Protein AF-0000000086531205 (afdb_homodimer)

Structure (mmCIF, N/CA/C/O backbone):
data_AF-0000000086531205-model_v1
#
loop_
_entity.id
_entity.type
_entity.pdbx_description
1 polymer 'Sugar kinase'
#
loop_
_atom_site.group_PDB
_atom_site.id
_atom_site.type_symbol
_atom_site.label_atom_id
_atom_site.label_alt_id
_atom_site.label_comp_id
_atom_site.label_asym_id
_atom_site.label_entity_id
_atom_site.label_seq_id
_atom_site.pdbx_PDB_ins_code
_atom_site.Cartn_x
_atom_site.Cartn_y
_atom_site.Cartn_z
_atom_site.occupancy
_atom_site.B_iso_or_equiv
_atom_site.auth_seq_id
_atom_site.auth_comp_id
_atom_site.auth_asym_id
_atom_site.auth_atom_id
_atom_site.pdbx_PDB_model_num
ATOM 1 N N . MET A 1 1 ? 8.992 -33.219 2.932 1 88.81 1 MET A N 1
ATOM 2 C CA . MET A 1 1 ? 9.328 -33.375 1.52 1 88.81 1 MET A CA 1
ATOM 3 C C . MET A 1 1 ? 8.258 -32.75 0.633 1 88.81 1 MET A C 1
ATOM 5 O O . MET A 1 1 ? 7.062 -32.938 0.87 1 88.81 1 MET A O 1
ATOM 9 N N . ALA A 1 2 ? 8.672 -31.891 -0.369 1 94.38 2 ALA A N 1
ATOM 10 C CA . ALA A 1 2 ? 7.719 -31.203 -1.237 1 94.38 2 ALA A CA 1
ATOM 11 C C . ALA A 1 2 ? 7.789 -31.75 -2.662 1 94.38 2 ALA A C 1
ATOM 13 O O . ALA A 1 2 ? 8.875 -32 -3.184 1 94.38 2 ALA A O 1
ATOM 14 N N . GLU A 1 3 ? 6.637 -31.984 -3.199 1 98.44 3 GLU A N 1
ATOM 15 C CA . GLU A 1 3 ? 6.535 -32.438 -4.582 1 98.44 3 GLU A CA 1
ATOM 16 C C . GLU A 1 3 ? 6.629 -31.266 -5.559 1 98.44 3 GLU A C 1
ATOM 18 O O . GLU A 1 3 ? 7.07 -31.438 -6.695 1 98.44 3 GLU A O 1
ATOM 23 N N . ILE A 1 4 ? 6.113 -30.203 -5.125 1 98.88 4 ILE A N 1
ATOM 24 C CA . ILE A 1 4 ? 6.172 -28.969 -5.898 1 98.88 4 ILE A CA 1
ATOM 25 C C . ILE A 1 4 ? 6.824 -27.859 -5.062 1 98.88 4 ILE A C 1
ATOM 27 O O . ILE A 1 4 ? 6.449 -27.656 -3.908 1 98.88 4 ILE A O 1
ATOM 31 N N . VAL A 1 5 ? 7.812 -27.188 -5.598 1 98.88 5 VAL A N 1
ATOM 32 C CA . VAL A 1 5 ? 8.461 -26.047 -4.965 1 98.88 5 VAL A CA 1
ATOM 33 C C . VAL A 1 5 ? 8.188 -24.781 -5.777 1 98.88 5 VAL A C 1
ATOM 35 O O . VAL A 1 5 ? 8.227 -24.812 -7.008 1 98.88 5 VAL A O 1
ATOM 38 N N . VAL A 1 6 ? 7.852 -23.734 -5.121 1 98.81 6 VAL A N 1
ATOM 39 C CA . VAL A 1 6 ? 7.578 -22.438 -5.742 1 98.81 6 VAL A CA 1
ATOM 40 C C . VAL A 1 6 ? 8.352 -21.344 -5.012 1 98.81 6 VAL A C 1
ATOM 42 O O . VAL A 1 6 ? 8.539 -21.422 -3.797 1 98.81 6 VAL A O 1
ATOM 45 N N . ALA A 1 7 ? 8.867 -20.391 -5.738 1 98.31 7 ALA A N 1
ATOM 46 C CA . ALA A 1 7 ? 9.516 -19.203 -5.172 1 98.31 7 ALA A CA 1
ATOM 47 C C . ALA A 1 7 ? 9.062 -17.938 -5.887 1 98.31 7 ALA A C 1
ATOM 49 O O . ALA A 1 7 ? 9.055 -17.875 -7.117 1 98.31 7 ALA A O 1
ATOM 50 N N . GLY A 1 8 ? 8.648 -16.969 -5.094 1 97.5 8 GLY A N 1
ATOM 51 C CA . GLY A 1 8 ? 8.266 -15.734 -5.766 1 97.5 8 GLY A CA 1
ATOM 52 C C . GLY A 1 8 ? 7.574 -14.75 -4.844 1 97.5 8 GLY A C 1
ATOM 53 O O . GLY A 1 8 ? 7.73 -14.812 -3.623 1 97.5 8 GLY A O 1
ATOM 54 N N . GLU A 1 9 ? 6.887 -13.82 -5.445 1 96.5 9 GLU A N 1
ATOM 55 C CA . GLU A 1 9 ? 6.344 -12.68 -4.715 1 96.5 9 GLU A CA 1
ATOM 56 C C . GLU A 1 9 ? 5.078 -13.062 -3.955 1 96.5 9 GLU A C 1
ATOM 58 O O . GLU A 1 9 ? 4.289 -13.883 -4.426 1 96.5 9 GLU A O 1
ATOM 63 N N . LEU A 1 10 ? 4.926 -12.523 -2.822 1 97.88 10 LEU A N 1
ATOM 64 C CA . LEU A 1 10 ? 3.725 -12.5 -1.995 1 97.88 10 LEU A CA 1
ATOM 65 C C . LEU A 1 10 ? 3.246 -11.07 -1.778 1 97.88 10 LEU A C 1
ATOM 67 O O . LEU A 1 10 ? 4.051 -10.172 -1.507 1 97.88 10 LEU A O 1
ATOM 71 N N . LEU A 1 11 ? 1.965 -10.852 -1.985 1 96.62 11 LEU A N 1
ATOM 72 C CA . LEU A 1 11 ? 1.456 -9.508 -1.777 1 96.62 11 LEU A CA 1
ATOM 73 C C . LEU A 1 11 ? -0.011 -9.531 -1.359 1 96.62 11 LEU A C 1
ATOM 75 O O . LEU A 1 11 ? -0.684 -10.555 -1.514 1 96.62 11 LEU A O 1
ATOM 79 N N . ALA A 1 12 ? -0.48 -8.477 -0.747 1 97.25 12 ALA A N 1
ATOM 80 C CA . ALA A 1 12 ? -1.89 -8.258 -0.433 1 97.25 12 ALA A CA 1
ATOM 81 C C . ALA A 1 12 ? -2.574 -7.441 -1.526 1 97.25 12 ALA A C 1
ATOM 83 O O . ALA A 1 12 ? -2.109 -6.355 -1.886 1 97.25 12 ALA A O 1
ATOM 84 N N . GLU A 1 13 ? -3.615 -7.949 -2.002 1 96.75 13 GLU A N 1
ATOM 85 C CA . GLU A 1 13 ? -4.285 -7.305 -3.129 1 96.75 13 GLU A CA 1
ATOM 86 C C . GLU A 1 13 ? -5.617 -6.691 -2.701 1 96.75 13 GLU A C 1
ATOM 88 O O . GLU A 1 13 ? -6.344 -7.277 -1.896 1 96.75 13 GLU A O 1
ATOM 93 N N . PHE A 1 14 ? -5.906 -5.508 -3.154 1 96.5 14 PHE A N 1
ATOM 94 C CA . PHE A 1 14 ? -7.164 -4.793 -2.975 1 96.5 14 PHE A CA 1
ATOM 95 C C . PHE A 1 14 ? -7.859 -4.574 -4.312 1 96.5 14 PHE A C 1
ATOM 97 O O . PHE A 1 14 ? -7.262 -4.035 -5.25 1 96.5 14 PHE A O 1
ATOM 104 N N . VAL A 1 15 ? -9.117 -4.934 -4.371 1 94.81 15 VAL A N 1
ATOM 105 C CA . VAL A 1 15 ? -9.867 -4.883 -5.621 1 94.81 15 VAL A CA 1
ATOM 106 C C . VAL A 1 15 ? -10.984 -3.848 -5.512 1 94.81 15 VAL A C 1
ATOM 108 O O . VAL A 1 15 ? -11.789 -3.889 -4.578 1 94.81 15 VAL A O 1
ATOM 111 N N . ALA A 1 16 ? -11.023 -2.947 -6.461 1 94.69 16 ALA A N 1
ATOM 112 C CA . ALA A 1 16 ? -12.117 -1.98 -6.484 1 94.69 16 ALA A CA 1
ATOM 113 C C . ALA A 1 16 ? -13.469 -2.684 -6.523 1 94.69 16 ALA A C 1
ATOM 115 O O . ALA A 1 16 ? -13.664 -3.625 -7.293 1 94.69 16 ALA A O 1
ATOM 116 N N . ALA A 1 17 ? -14.438 -2.209 -5.766 1 92.62 17 ALA A N 1
ATOM 117 C CA . ALA A 1 17 ? -15.711 -2.895 -5.582 1 92.62 17 ALA A CA 1
ATOM 118 C C . ALA A 1 17 ? -16.609 -2.734 -6.812 1 92.62 17 ALA A C 1
ATOM 120 O O . ALA A 1 17 ? -17.422 -3.611 -7.117 1 92.62 17 ALA A O 1
ATOM 121 N N . GLU A 1 18 ? -16.438 -1.626 -7.457 1 91.06 18 GLU A N 1
ATOM 122 C CA . GLU A 1 18 ? -17.328 -1.357 -8.578 1 91.06 18 GLU A CA 1
ATOM 123 C C . GLU A 1 18 ? -16.531 -1.186 -9.875 1 91.06 18 GLU A C 1
ATOM 125 O O . GLU A 1 18 ? -15.438 -0.62 -9.875 1 91.06 18 GLU A O 1
ATOM 130 N N . ARG A 1 19 ? -17.109 -1.624 -10.93 1 88.12 19 ARG A N 1
ATOM 131 C CA . ARG A 1 19 ? -16.531 -1.361 -12.242 1 88.12 19 ARG A CA 1
ATOM 132 C C . ARG A 1 19 ? -16.562 0.128 -12.57 1 88.12 19 ARG A C 1
ATOM 134 O O . ARG A 1 19 ? -17.547 0.811 -12.266 1 88.12 19 ARG A O 1
ATOM 141 N N . GLY A 1 20 ? -15.562 0.613 -13.18 1 89.81 20 GLY A N 1
ATOM 142 C CA . GLY A 1 20 ? -15.5 2.023 -13.531 1 89.81 20 GLY A CA 1
ATOM 143 C C . GLY A 1 20 ? -14.883 2.883 -12.438 1 89.81 20 GLY A C 1
ATOM 144 O O . GLY A 1 20 ? -14.547 4.043 -12.68 1 89.81 20 GLY A O 1
ATOM 145 N N . GLN A 1 21 ? -14.758 2.24 -11.289 1 90.56 21 GLN A N 1
ATOM 146 C CA . GLN A 1 21 ? -14.094 2.953 -10.203 1 90.56 21 GLN A CA 1
ATOM 147 C C . GLN A 1 21 ? -12.609 3.15 -10.508 1 90.56 21 GLN A C 1
ATOM 149 O O . GLN A 1 21 ? -11.93 2.219 -10.938 1 90.56 21 GLN A O 1
ATOM 154 N N . GLY A 1 22 ? -12.141 4.363 -10.383 1 89.69 22 GLY A N 1
ATOM 155 C CA . GLY A 1 22 ? -10.719 4.648 -10.547 1 89.69 22 GLY A CA 1
ATOM 156 C C . GLY A 1 22 ? -10.016 4.934 -9.234 1 89.69 22 GLY A C 1
ATOM 157 O O . GLY A 1 22 ? -10.477 4.523 -8.172 1 89.69 22 GLY A O 1
ATOM 158 N N . PHE A 1 23 ? -8.836 5.504 -9.352 1 92.31 23 PHE A N 1
ATOM 159 C CA . PHE A 1 23 ? -8.016 5.777 -8.18 1 92.31 23 PHE A CA 1
ATOM 160 C C . PHE A 1 23 ? -8.008 7.266 -7.859 1 92.31 23 PHE A C 1
ATOM 162 O O . PHE A 1 23 ? -7.41 7.691 -6.871 1 92.31 23 PHE A O 1
ATOM 169 N N . ASP A 1 24 ? -8.688 8.008 -8.664 1 90.69 24 ASP A N 1
ATOM 170 C CA . ASP A 1 24 ? -8.594 9.461 -8.586 1 90.69 24 ASP A CA 1
ATOM 171 C C . ASP A 1 24 ? -9.492 10.008 -7.484 1 90.69 24 ASP A C 1
ATOM 173 O O . ASP A 1 24 ? -9.312 11.148 -7.035 1 90.69 24 ASP A O 1
ATOM 177 N N . THR A 1 25 ? -10.492 9.289 -7.145 1 91.75 25 THR A N 1
ATOM 178 C CA . THR A 1 25 ? -11.398 9.633 -6.051 1 91.75 25 THR A CA 1
ATOM 179 C C . THR A 1 25 ? -11.609 8.438 -5.125 1 91.75 25 THR A C 1
ATOM 181 O O . THR A 1 25 ? -11.547 7.289 -5.566 1 91.75 25 THR A O 1
ATOM 184 N N . PRO A 1 26 ? -11.828 8.766 -3.865 1 94.38 26 PRO A N 1
ATOM 185 C CA . PRO A 1 26 ? -12.062 7.645 -2.951 1 94.38 26 PRO A CA 1
ATOM 186 C C . PRO A 1 26 ? -13.266 6.801 -3.354 1 94.38 26 PRO A C 1
ATOM 188 O O . PRO A 1 26 ? -14.273 7.336 -3.826 1 94.38 26 PRO A O 1
ATOM 191 N N . GLY A 1 27 ? -13.18 5.559 -3.234 1 95 27 GLY A N 1
ATOM 192 C CA . GLY A 1 27 ? -14.219 4.559 -3.436 1 95 27 GLY A CA 1
ATOM 193 C C . GLY A 1 27 ? -14.039 3.332 -2.562 1 95 27 GLY A C 1
ATOM 194 O O . GLY A 1 27 ? -13.227 3.336 -1.635 1 95 27 GLY A O 1
ATOM 195 N N . LEU A 1 28 ? -14.812 2.328 -2.828 1 96.44 28 LEU A N 1
ATOM 196 C CA . LEU A 1 28 ? -14.758 1.116 -2.016 1 96.44 28 LEU A CA 1
ATOM 197 C C . LEU A 1 28 ? -13.844 0.075 -2.656 1 96.44 28 LEU A C 1
ATOM 199 O O . LEU A 1 28 ? -13.906 -0.147 -3.867 1 96.44 28 LEU A O 1
ATOM 203 N N . PHE A 1 29 ? -13.039 -0.521 -1.862 1 96.44 29 PHE A N 1
ATOM 204 C CA . PHE A 1 29 ? -12.172 -1.627 -2.25 1 96.44 29 PHE A CA 1
ATOM 205 C C . PHE A 1 29 ? -12.375 -2.824 -1.329 1 96.44 29 PHE A C 1
ATOM 207 O O . PHE A 1 29 ? -12.664 -2.658 -0.142 1 96.44 29 PHE A O 1
ATOM 214 N N . GLU A 1 30 ? -12.172 -3.961 -1.874 1 96.75 30 GLU A N 1
ATOM 215 C CA . GLU A 1 30 ? -12.219 -5.184 -1.077 1 96.75 30 GLU A CA 1
ATOM 216 C C . GLU A 1 30 ? -10.82 -5.785 -0.913 1 96.75 30 GLU A C 1
ATOM 218 O O . GLU A 1 30 ? -10.086 -5.926 -1.889 1 96.75 30 GLU A O 1
ATOM 223 N N . GLY A 1 31 ? -10.438 -6.137 0.27 1 96.69 31 GLY A N 1
ATOM 224 C CA . GLY A 1 31 ? -9.164 -6.727 0.632 1 96.69 31 GLY A CA 1
ATOM 225 C C . GLY A 1 31 ? -8.891 -6.695 2.125 1 96.69 31 GLY A C 1
ATOM 226 O O . GLY A 1 31 ? -9.781 -6.371 2.914 1 96.69 31 GLY A O 1
ATOM 227 N N . PRO A 1 32 ? -7.668 -7.066 2.551 1 96.69 32 PRO A N 1
ATOM 228 C CA . PRO A 1 32 ? -6.559 -7.551 1.729 1 96.69 32 PRO A CA 1
ATOM 229 C C . PRO A 1 32 ? -6.719 -9.016 1.325 1 96.69 32 PRO A C 1
ATOM 231 O O . PRO A 1 32 ? -6.848 -9.883 2.189 1 96.69 32 PRO A O 1
ATOM 234 N N . PHE A 1 33 ? -6.672 -9.297 0.072 1 97.94 33 PHE A N 1
ATOM 235 C CA . PHE A 1 33 ? -6.625 -10.672 -0.413 1 97.94 33 PHE A CA 1
ATOM 236 C C . PHE A 1 33 ? -5.184 -11.164 -0.494 1 97.94 33 PHE A C 1
ATOM 238 O O . PHE A 1 33 ? -4.336 -10.523 -1.121 1 97.94 33 PHE A O 1
ATOM 245 N N . PRO A 1 34 ? -4.887 -12.289 0.202 1 97.81 34 PRO A N 1
ATOM 246 C CA . PRO A 1 34 ? -3.598 -12.898 -0.121 1 97.81 34 PRO A CA 1
ATOM 247 C C . PRO A 1 34 ? -3.438 -13.188 -1.612 1 97.81 34 PRO A C 1
ATOM 249 O O . PRO A 1 34 ? -4.359 -13.711 -2.246 1 97.81 34 PRO A O 1
ATOM 252 N N . SER A 1 35 ? -2.273 -12.758 -2.123 1 97 35 SER A N 1
ATOM 253 C CA . SER A 1 35 ? -2.152 -12.836 -3.574 1 97 35 SER A CA 1
ATOM 254 C C . SER A 1 35 ? -0.695 -12.977 -4 1 97 35 SER A C 1
ATOM 256 O O . SER A 1 35 ? 0.188 -13.164 -3.16 1 97 35 SER A O 1
ATOM 258 N N . GLY A 1 36 ? -0.459 -12.828 -5.316 1 96.12 36 GLY A N 1
ATOM 259 C CA . GLY A 1 36 ? 0.742 -13.188 -6.055 1 96.12 36 GLY A CA 1
ATOM 260 C C . GLY A 1 36 ? 0.548 -14.375 -6.973 1 96.12 36 GLY A C 1
ATOM 261 O O . GLY A 1 36 ? 0.064 -15.43 -6.543 1 96.12 36 GLY A O 1
ATOM 262 N N . ALA A 1 37 ? 0.992 -14.18 -8.172 1 96.62 37 ALA A N 1
ATOM 263 C CA . ALA A 1 37 ? 0.728 -15.234 -9.148 1 96.62 37 ALA A CA 1
ATOM 264 C C . ALA A 1 37 ? 1.301 -16.562 -8.68 1 96.62 37 ALA A C 1
ATOM 266 O O . ALA A 1 37 ? 0.602 -17.578 -8.68 1 96.62 37 ALA A O 1
ATOM 267 N N . PRO A 1 38 ? 2.549 -16.625 -8.234 1 98.12 38 PRO A N 1
ATOM 268 C CA . PRO A 1 38 ? 3.078 -17.922 -7.766 1 98.12 38 PRO A CA 1
ATOM 269 C C . PRO A 1 38 ? 2.357 -18.438 -6.523 1 98.12 38 PRO A C 1
ATOM 271 O O . PRO A 1 38 ? 2.248 -19.641 -6.328 1 98.12 38 PRO A O 1
ATOM 274 N N . ALA A 1 39 ? 1.896 -17.531 -5.688 1 98.56 39 ALA A N 1
ATOM 275 C CA . ALA A 1 39 ? 1.18 -17.922 -4.477 1 98.56 39 ALA A CA 1
ATOM 276 C C . ALA A 1 39 ? -0.173 -18.547 -4.82 1 98.56 39 ALA A C 1
ATOM 278 O O . ALA A 1 39 ? -0.583 -19.531 -4.215 1 98.56 39 ALA A O 1
ATOM 279 N N . ILE A 1 40 ? -0.885 -17.938 -5.746 1 98.62 40 ILE A N 1
ATOM 280 C CA . ILE A 1 40 ? -2.174 -18.469 -6.184 1 98.62 40 ILE A CA 1
ATOM 281 C C . ILE A 1 40 ? -1.995 -19.875 -6.746 1 98.62 40 ILE A C 1
ATOM 283 O O . ILE A 1 40 ? -2.762 -20.781 -6.422 1 98.62 40 ILE A O 1
ATOM 287 N N . PHE A 1 41 ? -0.949 -20.016 -7.559 1 98.81 41 PHE A N 1
ATOM 288 C CA . PHE A 1 41 ? -0.597 -21.328 -8.094 1 98.81 41 PHE A CA 1
ATOM 289 C C . PHE A 1 41 ? -0.339 -22.312 -6.969 1 98.81 41 PHE A C 1
ATOM 291 O O . PHE A 1 41 ? -0.893 -23.422 -6.969 1 98.81 41 PHE A O 1
ATOM 298 N N . ALA A 1 42 ? 0.499 -21.938 -6.027 1 98.88 42 ALA A N 1
ATOM 299 C CA . ALA A 1 42 ? 0.9 -22.828 -4.934 1 98.88 42 ALA A CA 1
ATOM 300 C C . ALA A 1 42 ? -0.301 -23.219 -4.078 1 98.88 42 ALA A C 1
ATOM 302 O O . ALA A 1 42 ? -0.458 -24.391 -3.723 1 98.88 42 ALA A O 1
ATOM 303 N N . ASP A 1 43 ? -1.097 -22.25 -3.752 1 98.88 43 ASP A N 1
ATOM 304 C CA . ASP A 1 43 ? -2.299 -22.484 -2.959 1 98.88 43 ASP A CA 1
ATOM 305 C C . ASP A 1 43 ? -3.232 -23.469 -3.656 1 98.88 43 ASP A C 1
ATOM 307 O O . ASP A 1 43 ? -3.717 -24.422 -3.037 1 98.88 43 ASP A O 1
ATOM 311 N N . GLN A 1 44 ? -3.48 -23.281 -4.938 1 98.88 44 GLN A N 1
ATOM 312 C CA . GLN A 1 44 ? -4.344 -24.156 -5.719 1 98.88 44 GLN A CA 1
ATOM 313 C C . GLN A 1 44 ? -3.797 -25.578 -5.75 1 98.88 44 GLN A C 1
ATOM 315 O O . GLN A 1 44 ? -4.547 -26.531 -5.559 1 98.88 44 GLN A O 1
ATOM 320 N N . ALA A 1 45 ? -2.484 -25.734 -6.008 1 98.88 45 ALA A N 1
ATOM 321 C CA . ALA A 1 45 ? -1.868 -27.062 -6.062 1 98.88 45 ALA A CA 1
ATOM 322 C C . ALA A 1 45 ? -2.008 -27.797 -4.73 1 98.88 45 ALA A C 1
ATOM 324 O O . ALA A 1 45 ? -2.314 -28.984 -4.695 1 98.88 45 ALA A O 1
ATOM 325 N N . ALA A 1 46 ? -1.794 -27.047 -3.684 1 98.75 46 ALA A N 1
ATOM 326 C CA . ALA A 1 46 ? -1.895 -27.625 -2.352 1 98.75 46 ALA A CA 1
ATOM 327 C C . ALA A 1 46 ? -3.318 -28.094 -2.064 1 98.75 46 ALA A C 1
ATOM 329 O O . ALA A 1 46 ? -3.523 -29.156 -1.456 1 98.75 46 ALA A O 1
ATOM 330 N N . ARG A 1 47 ? -4.289 -27.359 -2.502 1 98.38 47 ARG A N 1
ATOM 331 C CA . ARG A 1 47 ? -5.688 -27.703 -2.268 1 98.38 47 ARG A CA 1
ATOM 332 C C . ARG A 1 47 ? -6.074 -28.969 -3.01 1 98.38 47 ARG A C 1
ATOM 334 O O . ARG A 1 47 ? -7.074 -29.609 -2.68 1 98.38 47 ARG A O 1
ATOM 341 N N . LEU A 1 48 ? -5.297 -29.344 -3.963 1 98.19 48 LEU A N 1
ATOM 342 C CA . LEU A 1 48 ? -5.531 -30.578 -4.699 1 98.19 48 LEU A CA 1
ATOM 343 C C . LEU A 1 48 ? -4.824 -31.75 -4.031 1 98.19 48 LEU A C 1
ATOM 345 O O . LEU A 1 48 ? -4.914 -32.875 -4.504 1 98.19 48 LEU A O 1
ATOM 349 N N . GLY A 1 49 ? -4.066 -31.438 -2.977 1 97.25 49 GLY A N 1
ATOM 350 C CA . GLY A 1 49 ? -3.439 -32.5 -2.209 1 97.25 49 GLY A CA 1
ATOM 351 C C . GLY A 1 49 ? -1.947 -32.625 -2.461 1 97.25 49 GLY A C 1
ATOM 352 O O . GLY A 1 49 ? -1.271 -33.438 -1.838 1 97.25 49 GLY A O 1
ATOM 353 N N . ALA A 1 50 ? -1.392 -31.844 -3.355 1 98.38 50 ALA A N 1
ATOM 354 C CA . ALA A 1 50 ? 0.052 -31.859 -3.574 1 98.38 50 ALA A CA 1
ATOM 355 C C . ALA A 1 50 ? 0.8 -31.297 -2.373 1 98.38 50 ALA A C 1
ATOM 357 O O . ALA A 1 50 ? 0.336 -30.344 -1.741 1 98.38 50 ALA A O 1
ATOM 358 N N . ARG A 1 51 ? 1.912 -31.875 -2.025 1 98.62 51 ARG A N 1
ATOM 359 C CA . ARG A 1 51 ? 2.809 -31.281 -1.042 1 98.62 51 ARG A CA 1
ATOM 360 C C . ARG A 1 51 ? 3.623 -30.141 -1.664 1 98.62 51 ARG A C 1
ATOM 362 O O . ARG A 1 51 ? 4.496 -30.391 -2.5 1 98.62 51 ARG A O 1
ATOM 369 N N . VAL A 1 52 ? 3.334 -28.922 -1.249 1 98.81 52 VAL A N 1
ATOM 370 C CA . VAL A 1 52 ? 3.932 -27.75 -1.869 1 98.81 52 VAL A CA 1
ATOM 371 C C . VAL A 1 52 ? 4.77 -26.984 -0.841 1 98.81 52 VAL A C 1
ATOM 373 O O . VAL A 1 52 ? 4.348 -26.812 0.303 1 98.81 52 VAL A O 1
ATOM 376 N N . ALA A 1 53 ? 5.961 -26.625 -1.187 1 98.81 53 ALA A N 1
ATOM 377 C CA . ALA A 1 53 ? 6.789 -25.719 -0.388 1 98.81 53 ALA A CA 1
ATOM 378 C C . ALA A 1 53 ? 6.969 -24.375 -1.084 1 98.81 53 ALA A C 1
ATOM 380 O O . ALA A 1 53 ? 7.129 -24.312 -2.305 1 98.81 53 ALA A O 1
ATOM 381 N N . TYR A 1 54 ? 6.98 -23.328 -0.32 1 98.75 54 TYR A N 1
ATOM 382 C CA . TYR A 1 54 ? 7.039 -21.969 -0.881 1 98.75 54 TYR A CA 1
ATOM 383 C C . TYR A 1 54 ? 8.188 -21.172 -0.267 1 98.75 54 TYR A C 1
ATOM 385 O O . TYR A 1 54 ? 8.359 -21.172 0.953 1 98.75 54 TYR A O 1
ATOM 393 N N . ALA A 1 55 ? 8.961 -20.562 -1.118 1 98.56 55 ALA A N 1
ATOM 394 C CA . ALA A 1 55 ? 9.969 -19.594 -0.681 1 98.56 55 ALA A CA 1
ATOM 395 C C . ALA A 1 55 ? 9.578 -18.172 -1.081 1 98.56 55 ALA A C 1
ATOM 397 O O . ALA A 1 55 ? 9.312 -17.906 -2.256 1 98.56 55 ALA A O 1
ATOM 398 N N . GLY A 1 56 ? 9.5 -17.312 -0.181 1 98.12 56 GLY A N 1
ATOM 399 C CA . GLY A 1 56 ? 9.141 -15.93 -0.408 1 98.12 56 GLY A CA 1
ATOM 400 C C . GLY A 1 56 ? 9.367 -15.047 0.808 1 98.12 56 GLY A C 1
ATOM 401 O O . GLY A 1 56 ? 9.984 -15.477 1.785 1 98.12 56 GLY A O 1
ATOM 402 N N . CYS A 1 57 ? 8.969 -13.781 0.701 1 98.31 57 CYS A N 1
ATOM 403 C CA . CYS A 1 57 ? 9.133 -12.836 1.797 1 98.31 57 CYS A CA 1
ATOM 404 C C . CYS A 1 57 ? 7.871 -12 1.992 1 98.31 57 CYS A C 1
ATOM 406 O O . CYS A 1 57 ? 7.215 -11.625 1.021 1 98.31 57 CYS A O 1
ATOM 408 N N . VAL A 1 58 ? 7.523 -11.789 3.227 1 98.12 58 VAL A N 1
ATOM 409 C CA . VAL A 1 58 ? 6.477 -10.852 3.617 1 98.12 58 VAL A CA 1
ATOM 410 C C . VAL A 1 58 ? 6.984 -9.953 4.746 1 98.12 58 VAL A C 1
ATOM 412 O O . VAL A 1 58 ? 8.023 -10.234 5.352 1 98.12 58 VAL A O 1
ATOM 415 N N . GLY A 1 59 ? 6.312 -8.867 4.934 1 96.75 59 GLY A N 1
ATOM 416 C CA . GLY A 1 59 ? 6.668 -7.98 6.027 1 96.75 59 GLY A CA 1
ATOM 417 C C . GLY A 1 59 ? 6.223 -8.5 7.383 1 96.75 59 GLY A C 1
ATOM 418 O O . GLY A 1 59 ? 5.504 -9.492 7.469 1 96.75 59 GLY A O 1
ATOM 419 N N . ARG A 1 60 ? 6.777 -7.855 8.438 1 95.38 60 ARG A N 1
ATOM 420 C CA . ARG A 1 60 ? 6.293 -8.078 9.797 1 95.38 60 ARG A CA 1
ATOM 421 C C . ARG A 1 60 ? 5.07 -7.215 10.086 1 95.38 60 ARG A C 1
ATOM 423 O O . ARG A 1 60 ? 5.105 -6.348 10.961 1 95.38 60 ARG A O 1
ATOM 430 N N . ASP A 1 61 ? 4.012 -7.441 9.383 1 94.06 61 ASP A N 1
ATOM 431 C CA . ASP A 1 61 ? 2.766 -6.691 9.477 1 94.06 61 ASP A CA 1
ATOM 432 C C . ASP A 1 61 ? 1.557 -7.605 9.281 1 94.06 61 ASP A C 1
ATOM 434 O O . ASP A 1 61 ? 1.71 -8.805 9.062 1 94.06 61 ASP A O 1
ATOM 438 N N . ALA A 1 62 ? 0.389 -7.023 9.414 1 95.12 62 ALA A N 1
ATOM 439 C CA . ALA A 1 62 ? -0.836 -7.816 9.422 1 95.12 62 ALA A CA 1
ATOM 440 C C . ALA A 1 62 ? -1.085 -8.453 8.055 1 95.12 62 ALA A C 1
ATOM 442 O O . ALA A 1 62 ? -1.679 -9.531 7.961 1 95.12 62 ALA A O 1
ATOM 443 N N . PHE A 1 63 ? -0.702 -7.797 6.973 1 96.94 63 PHE A N 1
ATOM 444 C CA . PHE A 1 63 ? -0.871 -8.375 5.645 1 96.94 63 PHE A CA 1
ATOM 445 C C . PHE A 1 63 ? -0.017 -9.625 5.48 1 96.94 63 PHE A C 1
ATOM 447 O O . PHE A 1 63 ? -0.487 -10.641 4.961 1 96.94 63 PHE A O 1
ATOM 454 N N . GLY A 1 64 ? 1.248 -9.469 5.91 1 97.88 64 GLY A N 1
ATOM 455 C CA . GLY A 1 64 ? 2.105 -10.641 5.914 1 97.88 64 GLY A CA 1
ATOM 456 C C . GLY A 1 64 ? 1.535 -11.797 6.711 1 97.88 64 GLY A C 1
ATOM 457 O O . GLY A 1 64 ? 1.555 -12.945 6.258 1 97.88 64 GLY A O 1
ATOM 458 N N . ASP A 1 65 ? 0.994 -11.477 7.887 1 97.81 65 ASP A N 1
ATOM 459 C CA . ASP A 1 65 ? 0.363 -12.492 8.719 1 97.81 65 ASP A CA 1
ATOM 460 C C . ASP A 1 65 ? -0.772 -13.195 7.977 1 97.81 65 ASP A C 1
ATOM 462 O O . ASP A 1 65 ? -0.881 -14.422 8.008 1 97.81 65 ASP A O 1
ATOM 466 N N . ALA A 1 66 ? -1.599 -12.438 7.344 1 97.19 66 ALA A N 1
ATOM 467 C CA . ALA A 1 66 ? -2.764 -12.969 6.645 1 97.19 66 ALA A CA 1
ATOM 468 C C . ALA A 1 66 ? -2.342 -13.875 5.492 1 97.19 66 ALA A C 1
ATOM 470 O O . ALA A 1 66 ? -2.961 -14.922 5.258 1 97.19 66 ALA A O 1
ATOM 471 N N . ILE A 1 67 ? -1.315 -13.508 4.785 1 98.5 67 ILE A N 1
ATOM 472 C CA . ILE A 1 67 ? -0.842 -14.266 3.631 1 98.5 67 ILE A CA 1
ATOM 473 C C . ILE A 1 67 ? -0.292 -15.617 4.09 1 98.5 67 ILE A C 1
ATOM 475 O O . ILE A 1 67 ? -0.67 -16.656 3.557 1 98.5 67 ILE A O 1
ATOM 479 N N . VAL A 1 68 ? 0.576 -15.57 5.094 1 98.75 68 VAL A N 1
ATOM 480 C CA . VAL A 1 68 ? 1.187 -16.797 5.605 1 98.75 68 VAL A CA 1
ATOM 481 C C . VAL A 1 68 ? 0.106 -17.719 6.172 1 98.75 68 VAL A C 1
ATOM 483 O O . VAL A 1 68 ? 0.105 -18.922 5.902 1 98.75 68 VAL A O 1
ATOM 486 N N . ALA A 1 69 ? -0.84 -17.125 6.891 1 98.38 69 ALA A N 1
ATOM 487 C CA . ALA A 1 69 ? -1.921 -17.906 7.48 1 98.38 69 ALA A CA 1
ATOM 488 C C . ALA A 1 69 ? -2.756 -18.594 6.402 1 98.38 69 ALA A C 1
ATOM 490 O O . ALA A 1 69 ? -3.146 -19.75 6.551 1 98.38 69 ALA A O 1
ATOM 491 N N . ARG A 1 70 ? -3.078 -17.906 5.355 1 98.12 70 ARG A N 1
ATOM 492 C CA . ARG A 1 70 ? -3.877 -18.453 4.262 1 98.12 70 ARG A CA 1
ATOM 493 C C . ARG A 1 70 ? -3.172 -19.641 3.605 1 98.12 70 ARG A C 1
ATOM 495 O O . ARG A 1 70 ? -3.777 -20.688 3.404 1 98.12 70 ARG A O 1
ATOM 502 N N . LEU A 1 71 ? -1.908 -19.453 3.238 1 98.69 71 LEU A N 1
ATOM 503 C CA . LEU A 1 71 ? -1.146 -20.5 2.582 1 98.69 71 LEU A CA 1
ATOM 504 C C . LEU A 1 71 ? -1.024 -21.734 3.482 1 98.69 71 LEU A C 1
ATOM 506 O O . LEU A 1 71 ? -1.227 -22.859 3.031 1 98.69 71 LEU A O 1
ATOM 510 N N . GLU A 1 72 ? -0.744 -21.438 4.75 1 98.5 72 GLU A N 1
ATOM 511 C CA . GLU A 1 72 ? -0.613 -22.531 5.707 1 98.5 72 GLU A CA 1
ATOM 512 C C . GLU A 1 72 ? -1.929 -23.297 5.867 1 98.5 72 GLU A C 1
ATOM 514 O O . GLU A 1 72 ? -1.945 -24.531 5.871 1 98.5 72 GLU A O 1
ATOM 519 N N . ARG A 1 73 ? -2.988 -22.609 5.992 1 97.69 73 ARG A N 1
ATOM 520 C CA . ARG A 1 73 ? -4.312 -23.188 6.152 1 97.69 73 ARG A CA 1
ATOM 521 C C . ARG A 1 73 ? -4.66 -24.094 4.969 1 97.69 73 ARG A C 1
ATOM 523 O O . ARG A 1 73 ? -5.301 -25.125 5.137 1 97.69 73 ARG A O 1
ATOM 530 N N . ASP A 1 74 ? -4.172 -23.719 3.805 1 97.94 74 ASP A N 1
ATOM 531 C CA . ASP A 1 74 ? -4.535 -24.453 2.592 1 97.94 74 ASP A CA 1
ATOM 532 C C . ASP A 1 74 ? -3.508 -25.531 2.281 1 97.94 74 ASP A C 1
ATOM 534 O O . ASP A 1 74 ? -3.594 -26.203 1.247 1 97.94 74 ASP A O 1
ATOM 538 N N . GLY A 1 75 ? -2.48 -25.641 3.121 1 98.06 75 GLY A N 1
ATOM 539 C CA . GLY A 1 75 ? -1.631 -26.828 3.062 1 98.06 75 GLY A CA 1
ATOM 540 C C . GLY A 1 75 ? -0.261 -26.547 2.475 1 98.06 75 GLY A C 1
ATOM 541 O O . GLY A 1 75 ? 0.5 -27.469 2.189 1 98.06 75 GLY A O 1
ATOM 542 N N . VAL A 1 76 ? 0.103 -25.328 2.258 1 98.75 76 VAL A N 1
ATOM 543 C CA . VAL A 1 76 ? 1.418 -24.969 1.729 1 98.75 76 VAL A CA 1
ATOM 544 C C . VAL A 1 76 ? 2.441 -24.953 2.863 1 98.75 76 VAL A C 1
ATOM 546 O O . VAL A 1 76 ? 2.152 -24.469 3.957 1 98.75 76 VAL A O 1
ATOM 549 N N . ASP A 1 77 ? 3.555 -25.594 2.66 1 98.5 77 ASP A N 1
ATOM 550 C CA . ASP A 1 77 ? 4.672 -25.453 3.59 1 98.5 77 ASP A CA 1
ATOM 551 C C . ASP A 1 77 ? 5.27 -24.047 3.512 1 98.5 77 ASP A C 1
ATOM 553 O O . ASP A 1 77 ? 5.91 -23.688 2.52 1 98.5 77 ASP A O 1
ATOM 557 N N . VAL A 1 78 ? 5.16 -23.312 4.578 1 98.31 78 VAL A N 1
ATOM 558 C CA . VAL A 1 78 ? 5.508 -21.906 4.574 1 98.31 78 VAL A CA 1
ATOM 559 C C . VAL A 1 78 ? 6.793 -21.688 5.367 1 98.31 78 VAL A C 1
ATOM 561 O O . VAL A 1 78 ? 7.098 -20.562 5.77 1 98.31 78 VAL A O 1
ATOM 564 N N . ALA A 1 79 ? 7.559 -22.688 5.613 1 97.25 79 ALA A N 1
ATOM 565 C CA . ALA A 1 79 ? 8.734 -22.609 6.473 1 97.25 79 ALA A CA 1
ATOM 566 C C . ALA A 1 79 ? 9.797 -21.688 5.883 1 97.25 79 ALA A C 1
ATOM 568 O O . ALA A 1 79 ? 10.609 -21.109 6.617 1 97.25 79 ALA A O 1
ATOM 569 N N . ARG A 1 80 ? 9.781 -21.484 4.59 1 97.5 80 ARG A N 1
ATOM 570 C CA . ARG A 1 80 ? 10.812 -20.688 3.932 1 97.5 80 ARG A CA 1
ATOM 571 C C . ARG A 1 80 ? 10.258 -19.328 3.486 1 97.5 80 ARG A C 1
ATOM 573 O O . ARG A 1 80 ? 10.836 -18.672 2.619 1 97.5 80 ARG A O 1
ATOM 580 N N . ILE A 1 81 ? 9.133 -19.016 4.035 1 98.25 81 ILE A N 1
ATOM 581 C CA . ILE A 1 81 ? 8.68 -17.625 3.896 1 98.25 81 ILE A CA 1
ATOM 582 C C . ILE A 1 81 ? 9.281 -16.781 5.012 1 98.25 81 ILE A C 1
ATOM 584 O O . ILE A 1 81 ? 8.945 -16.953 6.184 1 98.25 81 ILE A O 1
ATOM 588 N N . ARG A 1 82 ? 10.133 -15.891 4.66 1 98.19 82 ARG A N 1
ATOM 589 C CA . ARG A 1 82 ? 10.852 -15.07 5.625 1 98.19 82 ARG A CA 1
ATOM 590 C C . ARG A 1 82 ? 10.078 -13.805 5.957 1 98.19 82 ARG A C 1
ATOM 592 O O . ARG A 1 82 ? 9.484 -13.18 5.074 1 98.19 82 ARG A O 1
ATOM 599 N N . ARG A 1 83 ? 10.062 -13.484 7.234 1 98 83 ARG A N 1
ATOM 600 C CA . ARG A 1 83 ? 9.586 -12.188 7.691 1 98 83 ARG A CA 1
ATOM 601 C C . ARG A 1 83 ? 10.703 -11.148 7.676 1 98 83 ARG A C 1
ATOM 603 O O . ARG A 1 83 ? 11.758 -11.359 8.266 1 98 83 ARG A O 1
ATOM 610 N N . VAL A 1 84 ? 10.477 -10.055 6.945 1 96.69 84 VAL A N 1
ATOM 611 C CA . VAL A 1 84 ? 11.562 -9.094 6.805 1 96.69 84 VAL A CA 1
ATOM 612 C C . VAL A 1 84 ? 11.102 -7.719 7.277 1 96.69 84 VAL A C 1
ATOM 614 O O . VAL A 1 84 ? 9.906 -7.504 7.512 1 96.69 84 VAL A O 1
ATOM 617 N N . ALA A 1 85 ? 12.031 -6.734 7.461 1 91.81 85 ALA A N 1
ATOM 618 C CA . ALA A 1 85 ? 11.75 -5.398 7.98 1 91.81 85 ALA A CA 1
ATOM 619 C C . ALA A 1 85 ? 11.266 -4.473 6.867 1 91.81 85 ALA A C 1
ATOM 621 O O . ALA A 1 85 ? 11.594 -3.283 6.855 1 91.81 85 ALA A O 1
ATOM 622 N N . ARG A 1 86 ? 10.656 -4.914 5.855 1 93.81 86 ARG A N 1
ATOM 623 C CA . ARG A 1 86 ? 9.977 -4.164 4.809 1 93.81 86 ARG A CA 1
ATOM 624 C C . ARG A 1 86 ? 8.484 -4.477 4.793 1 93.81 86 ARG A C 1
ATOM 626 O O . ARG A 1 86 ? 8.07 -5.578 5.164 1 93.81 86 ARG A O 1
ATOM 633 N N . PRO A 1 87 ? 7.742 -3.492 4.402 1 94.75 87 PRO A N 1
ATOM 634 C CA . PRO A 1 87 ? 6.301 -3.766 4.363 1 94.75 87 PRO A CA 1
ATOM 635 C C . PRO A 1 87 ? 5.934 -4.852 3.354 1 94.75 87 PRO A C 1
ATOM 637 O O . PRO A 1 87 ? 6.578 -4.965 2.305 1 94.75 87 PRO A O 1
ATOM 640 N N . THR A 1 88 ? 4.898 -5.594 3.695 1 96.88 88 THR A N 1
ATOM 641 C CA . THR A 1 88 ? 4.344 -6.531 2.725 1 96.88 88 THR A CA 1
ATOM 642 C C . THR A 1 88 ? 3.902 -5.805 1.458 1 96.88 88 THR A C 1
ATOM 644 O O . THR A 1 88 ? 3.348 -4.707 1.528 1 96.88 88 THR A O 1
ATOM 647 N N . GLY A 1 89 ? 4.223 -6.387 0.309 1 95.31 89 GLY A N 1
ATOM 648 C CA . GLY A 1 89 ? 3.783 -5.793 -0.944 1 95.31 89 GLY A CA 1
ATOM 649 C C . GLY A 1 89 ? 2.275 -5.695 -1.062 1 95.31 89 GLY A C 1
ATOM 650 O O . GLY A 1 89 ? 1.547 -6.508 -0.489 1 95.31 89 GLY A O 1
ATOM 651 N N . THR A 1 90 ? 1.827 -4.68 -1.792 1 95.62 90 THR A N 1
ATOM 652 C CA . THR A 1 90 ? 0.401 -4.488 -2.031 1 95.62 90 THR A CA 1
ATOM 653 C C . THR A 1 90 ? 0.126 -4.266 -3.516 1 95.62 90 THR A C 1
ATOM 655 O O . THR A 1 90 ? 1.01 -3.834 -4.258 1 95.62 90 THR A O 1
ATOM 658 N N . ALA A 1 91 ? -1.033 -4.633 -3.92 1 94.38 91 ALA A N 1
ATOM 659 C CA . ALA A 1 91 ? -1.535 -4.348 -5.262 1 94.38 91 ALA A CA 1
ATOM 660 C C . ALA A 1 91 ? -2.986 -3.877 -5.219 1 94.38 91 ALA A C 1
ATOM 662 O O . ALA A 1 91 ? -3.805 -4.438 -4.488 1 94.38 91 ALA A O 1
ATOM 663 N N . PHE A 1 92 ? -3.266 -2.814 -5.922 1 94.81 92 PHE A N 1
ATOM 664 C CA . PHE A 1 92 ? -4.617 -2.305 -6.109 1 94.81 92 PHE A CA 1
ATOM 665 C C . PHE A 1 92 ? -5.066 -2.473 -7.559 1 94.81 92 PHE A C 1
ATOM 667 O O . PHE A 1 92 ? -4.355 -2.07 -8.484 1 94.81 92 PHE A O 1
ATOM 674 N N . VAL A 1 93 ? -6.199 -3.037 -7.672 1 92.25 93 VAL A N 1
ATOM 675 C CA . VAL A 1 93 ? -6.703 -3.299 -9.016 1 92.25 93 VAL A CA 1
ATOM 676 C C . VAL A 1 93 ? -8.062 -2.633 -9.195 1 92.25 93 VAL A C 1
ATOM 678 O O . VAL A 1 93 ? -8.938 -2.75 -8.336 1 92.25 93 VAL A O 1
ATOM 681 N N . ALA A 1 94 ? -8.219 -1.887 -10.195 1 90.88 94 ALA A N 1
ATOM 682 C CA . ALA A 1 94 ? -9.5 -1.309 -10.602 1 90.88 94 ALA A CA 1
ATOM 683 C C . ALA A 1 94 ? -9.859 -1.734 -12.023 1 90.88 94 ALA A C 1
ATOM 685 O O . ALA A 1 94 ? -9 -1.778 -12.906 1 90.88 94 ALA A O 1
ATOM 686 N N . TYR A 1 95 ? -11.07 -2.119 -12.219 1 86.38 95 TYR A N 1
ATOM 687 C CA . TYR A 1 95 ? -11.555 -2.555 -13.523 1 86.38 95 TYR A CA 1
ATOM 688 C C . TYR A 1 95 ? -12.273 -1.418 -14.242 1 86.38 95 TYR A C 1
ATOM 690 O O . TYR A 1 95 ? -13.086 -0.707 -13.648 1 86.38 95 TYR A O 1
ATOM 698 N N . ARG A 1 96 ? -11.906 -1.255 -15.406 1 84.12 96 ARG A N 1
ATOM 699 C CA . ARG A 1 96 ? -12.547 -0.235 -16.234 1 84.12 96 ARG A CA 1
ATOM 700 C C . ARG A 1 96 ? -13.781 -0.794 -16.938 1 84.12 96 ARG A C 1
ATOM 702 O O . ARG A 1 96 ? -13.984 -2.01 -16.969 1 84.12 96 ARG A O 1
ATOM 709 N N . ASP A 1 97 ? -14.508 0.099 -17.484 1 82.38 97 ASP A N 1
ATOM 710 C CA . ASP A 1 97 ? -15.75 -0.296 -18.156 1 82.38 97 ASP A CA 1
ATOM 711 C C . ASP A 1 97 ? -15.461 -1.151 -19.391 1 82.38 97 ASP A C 1
ATOM 713 O O . ASP A 1 97 ? -16.266 -2.027 -19.734 1 82.38 97 ASP A O 1
ATOM 717 N N . ASP A 1 98 ? -14.359 -0.939 -20 1 78.62 98 ASP A N 1
ATOM 718 C CA . ASP A 1 98 ? -14.039 -1.668 -21.219 1 78.62 98 ASP A CA 1
ATOM 719 C C . ASP A 1 98 ? -13.43 -3.031 -20.906 1 78.62 98 ASP A C 1
ATOM 721 O O . ASP A 1 98 ? -13.047 -3.775 -21.812 1 78.62 98 ASP A O 1
ATOM 725 N N . GLY A 1 99 ? -13.328 -3.254 -19.594 1 74.38 99 GLY A N 1
ATOM 726 C CA . GLY A 1 99 ? -12.805 -4.551 -19.188 1 74.38 99 GLY A CA 1
ATOM 727 C C . GLY A 1 99 ? -11.32 -4.523 -18.875 1 74.38 99 GLY A C 1
ATOM 728 O O . GLY A 1 99 ? -10.781 -5.488 -18.328 1 74.38 99 GLY A O 1
ATOM 729 N N . SER A 1 100 ? -10.734 -3.432 -19.219 1 79.12 100 SER A N 1
ATOM 730 C CA . SER A 1 100 ? -9.32 -3.322 -18.891 1 79.12 100 SER A CA 1
ATOM 731 C C . SER A 1 100 ? -9.133 -3.049 -17.391 1 79.12 100 SER A C 1
ATOM 733 O O . SER A 1 100 ? -10.102 -2.771 -16.688 1 79.12 100 SER A O 1
ATOM 735 N N . ARG A 1 101 ? -7.898 -3.232 -16.953 1 83.88 101 ARG A N 1
ATOM 736 C CA . ARG A 1 101 ? -7.605 -3.051 -15.531 1 83.88 101 ARG A CA 1
ATOM 737 C C . ARG A 1 101 ? -6.508 -2.012 -15.328 1 83.88 101 ARG A C 1
ATOM 739 O O . ARG A 1 101 ? -5.668 -1.806 -16.203 1 83.88 101 ARG A O 1
ATOM 746 N N . SER A 1 102 ? -6.629 -1.292 -14.273 1 85.75 102 SER A N 1
ATOM 747 C CA . SER A 1 102 ? -5.574 -0.41 -13.781 1 85.75 102 SER A CA 1
ATOM 748 C C . SER A 1 102 ? -4.988 -0.923 -12.469 1 85.75 102 SER A C 1
ATOM 750 O O . SER A 1 102 ? -5.699 -1.529 -11.664 1 85.75 102 SER A O 1
ATOM 752 N N . PHE A 1 103 ? -3.66 -0.701 -12.406 1 86.69 103 PHE A N 1
ATOM 753 C CA . PHE A 1 103 ? -2.99 -1.249 -11.234 1 86.69 103 PHE A CA 1
ATOM 754 C C . PHE A 1 103 ? -2.129 -0.189 -10.555 1 86.69 103 PHE A C 1
ATOM 756 O O . PHE A 1 103 ? -1.562 0.677 -11.227 1 86.69 103 PHE A O 1
ATOM 763 N N . VAL A 1 104 ? -2.125 -0.24 -9.234 1 89.25 104 VAL A N 1
ATOM 764 C CA . VAL A 1 104 ? -1.092 0.37 -8.406 1 89.25 104 VAL A CA 1
ATOM 765 C C . VAL A 1 104 ? -0.49 -0.681 -7.473 1 89.25 104 VAL A C 1
ATOM 767 O O . VAL A 1 104 ? -1.219 -1.424 -6.812 1 89.25 104 VAL A O 1
ATOM 770 N N . PHE A 1 105 ? 0.816 -0.845 -7.5 1 86.94 105 PHE A N 1
ATOM 771 C CA . PHE A 1 105 ? 1.363 -1.895 -6.648 1 86.94 105 PHE A CA 1
ATOM 772 C C . PHE A 1 105 ? 2.744 -1.506 -6.129 1 86.94 105 PHE A C 1
ATOM 774 O O . PHE A 1 105 ? 3.357 -0.562 -6.629 1 86.94 105 PHE A O 1
ATOM 781 N N . THR A 1 106 ? 3.113 -2.158 -5.039 1 89.06 106 THR A N 1
ATOM 782 C CA . THR A 1 106 ? 4.43 -1.98 -4.434 1 89.06 106 THR A CA 1
ATOM 783 C C . THR A 1 106 ? 5.215 -3.287 -4.461 1 89.06 106 THR A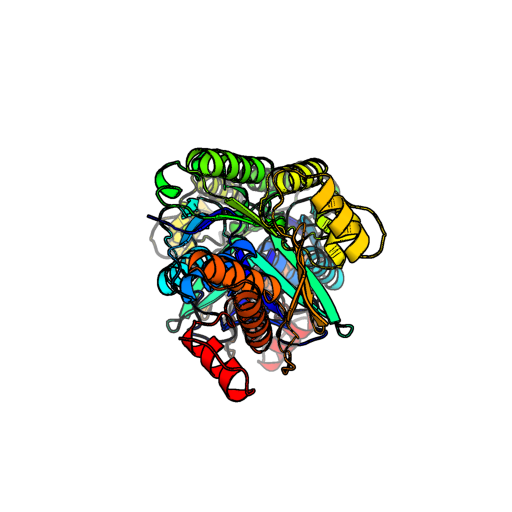 C 1
ATOM 785 O O . THR A 1 106 ? 5.059 -4.129 -3.574 1 89.06 106 THR A O 1
ATOM 788 N N . LEU A 1 107 ? 6.035 -3.562 -5.465 1 85.94 107 LEU A N 1
ATOM 789 C CA . LEU A 1 107 ? 6.793 -4.809 -5.516 1 85.94 107 LEU A CA 1
ATOM 790 C C . LEU A 1 107 ? 8.266 -4.559 -5.223 1 85.94 107 LEU A C 1
ATOM 792 O O . LEU A 1 107 ? 8.805 -5.055 -4.23 1 85.94 107 LEU A O 1
ATOM 796 N N . SER A 1 108 ? 8.773 -3.578 -5.914 1 84.12 108 SER A N 1
ATOM 797 C CA . SER A 1 108 ? 10.219 -3.395 -5.891 1 84.12 108 SER A CA 1
ATOM 798 C C . SER A 1 108 ? 10.68 -2.789 -4.566 1 84.12 108 SER A C 1
ATOM 800 O O . SER A 1 108 ? 11.852 -2.889 -4.207 1 84.12 108 SER A O 1
ATOM 802 N N . THR A 1 109 ? 9.734 -2.23 -3.803 1 89.62 109 THR A N 1
ATOM 803 C CA . THR A 1 109 ? 10.125 -1.566 -2.564 1 89.62 109 THR A CA 1
ATOM 804 C C . THR A 1 109 ? 9.523 -2.281 -1.356 1 89.62 109 THR A C 1
ATOM 806 O O . THR A 1 109 ? 9.609 -1.788 -0.231 1 89.62 109 THR A O 1
ATOM 809 N N . SER A 1 110 ? 9 -3.414 -1.611 1 94.19 110 SER A N 1
ATOM 810 C CA . SER A 1 110 ? 8.336 -4.16 -0.548 1 94.19 110 SER A CA 1
ATOM 811 C C . SER A 1 110 ? 9.125 -5.406 -0.167 1 94.19 110 SER A C 1
ATOM 813 O O . SER A 1 110 ? 10.219 -5.637 -0.687 1 94.19 110 SER A O 1
ATOM 815 N N . ALA A 1 111 ? 8.539 -6.172 0.76 1 96.19 111 ALA A N 1
ATOM 816 C CA . ALA A 1 111 ? 9.125 -7.438 1.199 1 96.19 111 ALA A CA 1
ATOM 817 C C . ALA A 1 111 ? 9.266 -8.406 0.031 1 96.19 111 ALA A C 1
ATOM 819 O O . ALA A 1 111 ? 10.188 -9.227 0.007 1 96.19 111 ALA A O 1
ATOM 820 N N . ALA A 1 112 ? 8.422 -8.297 -0.966 1 94.44 112 ALA A N 1
ATOM 821 C CA . ALA A 1 112 ? 8.438 -9.195 -2.119 1 94.44 112 ALA A CA 1
ATOM 822 C C . ALA A 1 112 ? 9.781 -9.133 -2.842 1 94.44 112 ALA A C 1
ATOM 824 O O . ALA A 1 112 ? 10.211 -10.117 -3.445 1 94.44 112 ALA A O 1
ATOM 825 N N . ALA A 1 113 ? 10.453 -7.992 -2.74 1 92.56 113 ALA A N 1
ATOM 826 C CA . ALA A 1 113 ? 11.711 -7.781 -3.449 1 92.56 113 ALA A CA 1
ATOM 827 C C . ALA A 1 113 ? 12.883 -8.359 -2.666 1 92.56 113 ALA A C 1
ATOM 829 O O . ALA A 1 113 ? 14.023 -8.336 -3.137 1 92.56 113 ALA A O 1
ATOM 830 N N . CYS A 1 114 ? 12.633 -8.891 -1.497 1 95.25 114 CYS A N 1
ATOM 831 C CA . CYS A 1 114 ? 13.711 -9.32 -0.61 1 95.25 114 CYS A CA 1
ATOM 832 C C . CYS A 1 114 ? 14.023 -10.797 -0.807 1 95.25 114 CYS A C 1
ATOM 834 O O . CYS A 1 114 ? 15.031 -11.297 -0.297 1 95.25 114 CYS A O 1
ATOM 836 N N . VAL A 1 115 ? 13.148 -11.461 -1.581 1 96.31 115 VAL A N 1
ATOM 837 C CA . VAL A 1 115 ? 13.445 -12.859 -1.853 1 96.31 115 VAL A CA 1
ATOM 838 C C . VAL A 1 115 ? 14.781 -12.977 -2.578 1 96.31 115 VAL A C 1
ATOM 840 O O . VAL A 1 115 ? 15.078 -12.188 -3.484 1 96.31 115 VAL A O 1
ATOM 843 N N . ASP A 1 116 ? 15.594 -13.906 -2.115 1 96.12 116 ASP A N 1
ATOM 844 C CA . ASP A 1 116 ? 16.891 -14.078 -2.744 1 96.12 116 ASP A CA 1
ATOM 845 C C . ASP A 1 116 ? 17.328 -15.539 -2.744 1 96.12 116 ASP A C 1
ATOM 847 O O . ASP A 1 116 ? 16.562 -16.406 -2.318 1 96.12 116 ASP A O 1
ATOM 851 N N . ALA A 1 117 ? 18.484 -15.828 -3.268 1 97.19 117 ALA A N 1
ATOM 852 C CA . ALA A 1 117 ? 18.953 -17.188 -3.5 1 97.19 117 ALA A CA 1
ATOM 853 C C . ALA A 1 117 ? 19.062 -17.969 -2.189 1 97.19 117 ALA A C 1
ATOM 855 O O . ALA A 1 117 ? 18.859 -19.172 -2.16 1 97.19 117 ALA A O 1
ATOM 856 N N . SER A 1 118 ? 19.328 -17.25 -1.133 1 96.69 118 SER A N 1
ATOM 857 C CA . SER A 1 118 ? 19.516 -17.922 0.151 1 96.69 118 SER A CA 1
ATOM 858 C C . SER A 1 118 ? 18.188 -18.453 0.69 1 96.69 118 SER A C 1
ATOM 860 O O . SER A 1 118 ? 18.172 -19.297 1.582 1 96.69 118 SER A O 1
ATOM 862 N N . ASP A 1 119 ? 17.078 -17.953 0.166 1 96.88 119 ASP A N 1
ATOM 863 C CA . ASP A 1 119 ? 15.758 -18.406 0.6 1 96.88 119 ASP A CA 1
ATOM 864 C C . ASP A 1 119 ? 15.422 -19.766 -0.002 1 96.88 119 ASP A C 1
ATOM 866 O O . ASP A 1 119 ? 14.484 -20.438 0.443 1 96.88 119 ASP A O 1
ATOM 870 N N . VAL A 1 120 ? 16.094 -20.156 -1.059 1 97.44 120 VAL A N 1
ATOM 871 C CA . VAL A 1 120 ? 15.867 -21.422 -1.746 1 97.44 120 VAL A CA 1
ATOM 872 C C . VAL A 1 120 ? 16.969 -22.406 -1.372 1 97.44 120 VAL A C 1
ATOM 874 O O . VAL A 1 120 ? 18.125 -22.25 -1.779 1 97.44 120 VAL A O 1
ATOM 877 N N . ASP A 1 121 ? 16.594 -23.359 -0.631 1 93.44 121 ASP A N 1
ATOM 878 C CA . ASP A 1 121 ? 17.641 -24.281 -0.185 1 93.44 121 ASP A CA 1
ATOM 879 C C . ASP A 1 121 ? 17.391 -25.688 -0.706 1 93.44 121 ASP A C 1
ATOM 881 O O . ASP A 1 121 ? 16.266 -26.031 -1.098 1 93.44 121 ASP A O 1
ATOM 885 N N . THR A 1 122 ? 18.406 -26.469 -0.61 1 95.56 122 THR A N 1
ATOM 886 C CA . THR A 1 122 ? 18.453 -27.797 -1.199 1 95.56 122 THR A CA 1
ATOM 887 C C . THR A 1 122 ? 17.391 -28.703 -0.582 1 95.56 122 THR A C 1
ATOM 889 O O . THR A 1 122 ? 16.812 -29.562 -1.268 1 95.56 122 THR A O 1
ATOM 892 N N . ALA A 1 123 ? 17.156 -28.5 0.661 1 96.62 123 ALA A N 1
ATOM 893 C CA . ALA A 1 123 ? 16.234 -29.391 1.376 1 96.62 123 ALA A CA 1
ATOM 894 C C . ALA A 1 123 ? 14.812 -29.25 0.841 1 96.62 123 ALA A C 1
ATOM 896 O O . ALA A 1 123 ? 14.023 -30.188 0.906 1 96.62 123 ALA A O 1
ATOM 897 N N . MET A 1 124 ? 14.5 -28.125 0.245 1 97.5 124 MET A N 1
ATOM 898 C CA . MET A 1 124 ? 13.172 -27.875 -0.314 1 97.5 124 MET A CA 1
ATOM 899 C C . MET A 1 124 ? 12.891 -28.812 -1.48 1 97.5 124 MET A C 1
ATOM 901 O O . MET A 1 124 ? 11.734 -29.047 -1.831 1 97.5 124 MET A O 1
ATOM 905 N N . PHE A 1 125 ? 13.914 -29.391 -2.018 1 98.12 125 PHE A N 1
ATOM 906 C CA . PHE A 1 125 ? 13.758 -30.109 -3.279 1 98.12 125 PHE A CA 1
ATOM 907 C C . PHE A 1 125 ? 13.844 -31.609 -3.061 1 98.12 125 PHE A C 1
ATOM 909 O O . PHE A 1 125 ? 13.812 -32.375 -4.02 1 98.12 125 PHE A O 1
ATOM 916 N N . ASP A 1 126 ? 13.953 -31.953 -1.773 1 96.69 126 ASP A N 1
ATOM 917 C CA . ASP A 1 126 ? 13.898 -33.375 -1.489 1 96.69 126 ASP A CA 1
ATOM 918 C C . ASP A 1 126 ? 12.562 -33.969 -1.926 1 96.69 126 ASP A C 1
ATOM 920 O O . ASP A 1 126 ? 11.516 -33.656 -1.356 1 96.69 126 ASP A O 1
ATOM 924 N N . GLY A 1 127 ? 12.578 -34.781 -2.912 1 96.19 127 GLY A N 1
ATOM 925 C CA . GLY A 1 127 ? 11.359 -35.406 -3.424 1 96.19 127 GLY A CA 1
ATOM 926 C C . GLY A 1 127 ? 10.617 -34.531 -4.414 1 96.19 127 GLY A C 1
ATOM 927 O O . GLY A 1 127 ? 9.508 -34.875 -4.828 1 96.19 127 GLY A O 1
ATOM 928 N N . CYS A 1 128 ? 11.219 -33.5 -4.84 1 98.31 128 CYS A N 1
ATOM 929 C CA . CYS A 1 128 ? 10.57 -32.531 -5.719 1 98.31 128 CYS A CA 1
ATOM 930 C C . CYS A 1 128 ? 10.375 -33.094 -7.117 1 98.31 128 CYS A C 1
ATOM 932 O O . CYS A 1 128 ? 11.281 -33.75 -7.66 1 98.31 128 CYS A O 1
ATOM 934 N N . ARG A 1 129 ? 9.219 -32.906 -7.621 1 98.69 129 ARG A N 1
ATOM 935 C CA . ARG A 1 129 ? 8.906 -33.312 -8.984 1 98.69 129 ARG A CA 1
ATOM 936 C C . ARG A 1 129 ? 8.891 -32.125 -9.938 1 98.69 129 ARG A C 1
ATOM 938 O O . ARG A 1 129 ? 9.312 -32.25 -11.094 1 98.69 129 ARG A O 1
ATOM 945 N N . TYR A 1 130 ? 8.383 -31.016 -9.406 1 98.88 130 TYR A N 1
ATOM 946 C CA . TYR A 1 130 ? 8.344 -29.812 -10.211 1 98.88 130 TYR A CA 1
ATOM 947 C C . TYR A 1 130 ? 8.797 -28.594 -9.398 1 98.88 130 TYR A C 1
ATOM 949 O O . TYR A 1 130 ? 8.398 -28.438 -8.242 1 98.88 130 TYR A O 1
ATOM 957 N N . PHE A 1 131 ? 9.633 -27.797 -9.945 1 98.88 131 PHE A N 1
ATOM 958 C CA . PHE A 1 131 ? 9.836 -26.406 -9.531 1 98.88 131 PHE A CA 1
ATOM 959 C C . PHE A 1 131 ? 9.086 -25.453 -10.453 1 98.88 131 PHE A C 1
ATOM 961 O O . PHE A 1 131 ? 9.352 -25.406 -11.656 1 98.88 131 PHE A O 1
ATOM 968 N N . HIS A 1 132 ? 8.148 -24.734 -9.906 1 98.88 132 HIS A N 1
ATOM 969 C CA . HIS A 1 132 ? 7.336 -23.844 -10.734 1 98.88 132 HIS A CA 1
ATOM 970 C C . HIS A 1 132 ? 7.852 -22.422 -10.695 1 98.88 132 HIS A C 1
ATOM 972 O O . HIS A 1 132 ? 8.062 -21.859 -9.609 1 98.88 132 HIS A O 1
ATOM 978 N N . VAL A 1 133 ? 7.965 -21.844 -11.875 1 98.44 133 VAL A N 1
ATOM 979 C CA . VAL A 1 133 ? 8.461 -20.469 -12.023 1 98.44 133 VAL A CA 1
ATOM 980 C C . VAL A 1 133 ? 7.383 -19.594 -12.656 1 98.44 133 VAL A C 1
ATOM 982 O O . VAL A 1 133 ? 6.789 -19.969 -13.672 1 98.44 133 VAL A O 1
ATOM 985 N N . MET A 1 134 ? 7.145 -18.547 -12.008 1 97.31 134 MET A N 1
ATOM 986 C CA . MET A 1 134 ? 6.277 -17.516 -12.555 1 97.31 134 MET A CA 1
ATOM 987 C C . MET A 1 134 ? 7.094 -16.359 -13.117 1 97.31 134 MET A C 1
ATOM 989 O O . MET A 1 134 ? 7.98 -15.836 -12.438 1 97.31 134 MET A O 1
ATOM 993 N N . GLY A 1 135 ? 6.773 -15.953 -14.375 1 94.62 135 GLY A N 1
ATOM 994 C CA . GLY A 1 135 ? 7.508 -14.852 -14.984 1 94.62 135 GLY A CA 1
ATOM 995 C C . GLY A 1 135 ? 7.402 -13.555 -14.195 1 94.62 135 GLY A C 1
ATOM 996 O O . GLY A 1 135 ? 8.344 -12.766 -14.164 1 94.62 135 GLY A O 1
ATOM 997 N N . SER A 1 136 ? 6.285 -13.359 -13.523 1 91 136 SER A N 1
ATOM 998 C CA . SER A 1 136 ? 6.055 -12.148 -12.742 1 91 136 SER A CA 1
ATOM 999 C C . SER A 1 136 ? 7.004 -12.07 -11.547 1 91 136 SER A C 1
ATOM 1001 O O . SER A 1 136 ? 7.152 -11.008 -10.938 1 91 136 SER A O 1
ATOM 1003 N N . SER A 1 137 ? 7.645 -13.172 -11.203 1 92.56 137 SER A N 1
ATOM 1004 C CA . SER A 1 137 ? 8.562 -13.211 -10.07 1 92.56 137 SER A CA 1
ATOM 1005 C C . SER A 1 137 ? 9.961 -12.758 -10.469 1 92.56 137 SER A C 1
ATOM 1007 O O . SER A 1 137 ? 10.836 -12.586 -9.617 1 92.56 137 SER A O 1
ATOM 1009 N N . LEU A 1 138 ? 10.148 -12.508 -11.766 1 91.75 138 LEU A N 1
ATOM 1010 C CA . LEU A 1 138 ? 11.477 -12.164 -12.258 1 91.75 138 LEU A CA 1
ATOM 1011 C C . LEU A 1 138 ? 11.648 -10.648 -12.336 1 91.75 138 LEU A C 1
ATOM 1013 O O . LEU A 1 138 ? 12.07 -10.117 -13.367 1 91.75 138 LEU A O 1
ATOM 1017 N N . THR A 1 139 ? 11.367 -9.977 -11.234 1 83.75 139 THR A N 1
ATOM 1018 C CA . THR A 1 139 ? 11.203 -8.531 -11.266 1 83.75 139 THR A CA 1
ATOM 1019 C C . THR A 1 139 ? 12.453 -7.828 -10.734 1 83.75 139 THR A C 1
ATOM 1021 O O . THR A 1 139 ? 12.555 -6.602 -10.805 1 83.75 139 THR A O 1
ATOM 1024 N N . SER A 1 140 ? 13.305 -8.508 -10.148 1 86.31 140 SER A N 1
ATOM 1025 C CA . SER A 1 140 ? 14.531 -7.941 -9.586 1 86.31 140 SER A CA 1
ATOM 1026 C C . SER A 1 140 ? 15.695 -8.922 -9.695 1 86.31 140 SER A C 1
ATOM 1028 O O . SER A 1 140 ? 15.484 -10.117 -9.906 1 86.31 140 SER A O 1
ATOM 1030 N N . GLU A 1 141 ? 16.859 -8.359 -9.57 1 89.69 141 GLU A N 1
ATOM 1031 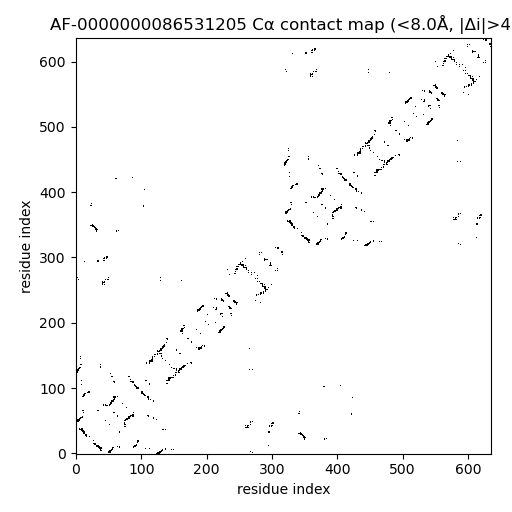C CA . GLU A 1 141 ? 18.047 -9.211 -9.633 1 89.69 141 GLU A CA 1
ATOM 1032 C C . GLU A 1 141 ? 18.031 -10.273 -8.531 1 89.69 141 GLU A C 1
ATOM 1034 O O . GLU A 1 141 ? 18.391 -11.43 -8.773 1 89.69 141 GLU A O 1
ATOM 1039 N N . SER A 1 142 ? 17.594 -9.852 -7.414 1 92.75 142 SER A N 1
ATOM 1040 C CA . SER A 1 142 ? 17.547 -10.773 -6.285 1 92.75 142 SER A CA 1
ATOM 1041 C C . SER A 1 142 ? 16.516 -11.875 -6.512 1 92.75 142 SER A C 1
ATOM 1043 O O . SER A 1 142 ? 16.766 -13.039 -6.227 1 92.75 142 SER A O 1
ATOM 1045 N N . ALA A 1 143 ? 15.391 -11.516 -6.996 1 93.12 143 ALA A N 1
ATOM 1046 C CA . ALA A 1 143 ? 14.344 -12.492 -7.285 1 93.12 143 ALA A CA 1
ATOM 1047 C C . ALA A 1 143 ? 14.773 -13.445 -8.398 1 93.12 143 ALA A C 1
ATOM 1049 O O . ALA A 1 143 ? 14.5 -14.648 -8.336 1 93.12 143 ALA A O 1
ATOM 1050 N N . ILE A 1 144 ? 15.414 -12.883 -9.422 1 94.81 144 ILE A N 1
ATOM 1051 C CA . ILE A 1 144 ? 15.938 -13.695 -10.516 1 94.81 144 ILE A CA 1
ATOM 1052 C C . ILE A 1 144 ? 16.953 -14.703 -9.977 1 94.81 144 ILE A C 1
ATOM 1054 O O . ILE A 1 144 ? 16.922 -15.883 -10.336 1 94.81 144 ILE A O 1
ATOM 1058 N N . ALA A 1 145 ? 17.781 -14.266 -9.055 1 96.12 145 ALA A N 1
ATOM 1059 C CA . ALA A 1 145 ? 18.781 -15.141 -8.453 1 96.12 145 ALA A CA 1
ATOM 1060 C C . ALA A 1 145 ? 18.109 -16.281 -7.676 1 96.12 145 ALA A C 1
ATOM 1062 O O . ALA A 1 145 ? 18.578 -17.406 -7.691 1 96.12 145 ALA A O 1
ATOM 1063 N N . ALA A 1 146 ? 17.062 -15.953 -6.984 1 97.06 146 ALA A N 1
ATOM 1064 C CA . ALA A 1 146 ? 16.328 -16.969 -6.234 1 97.06 146 ALA A CA 1
ATOM 1065 C C . ALA A 1 146 ? 15.758 -18.031 -7.168 1 97.06 146 ALA A C 1
ATOM 1067 O O . ALA A 1 146 ? 15.867 -19.234 -6.891 1 97.06 146 ALA A O 1
ATOM 1068 N N . VAL A 1 147 ? 15.164 -17.594 -8.211 1 97.44 147 VAL A N 1
ATOM 1069 C CA . VAL A 1 147 ? 14.555 -18.516 -9.172 1 97.44 147 VAL A CA 1
ATOM 1070 C C . VAL A 1 147 ? 15.633 -19.359 -9.844 1 97.44 147 VAL A C 1
ATOM 1072 O O . VAL A 1 147 ? 15.461 -20.562 -10.031 1 97.44 147 VAL A O 1
ATOM 1075 N N . GLN A 1 148 ? 16.734 -18.703 -10.164 1 97.44 148 GLN A N 1
ATOM 1076 C CA . GLN A 1 148 ? 17.844 -19.422 -10.781 1 97.44 148 GLN A CA 1
ATOM 1077 C C . GLN A 1 148 ? 18.391 -20.5 -9.836 1 97.44 148 GLN A C 1
ATOM 1079 O O . GLN A 1 148 ? 18.703 -21.609 -10.273 1 97.44 148 GLN A O 1
ATOM 1084 N N . ARG A 1 149 ? 18.516 -20.141 -8.609 1 98.06 149 ARG A N 1
ATOM 1085 C CA . ARG A 1 149 ? 18.906 -21.125 -7.613 1 98.06 149 ARG A CA 1
ATOM 1086 C C . ARG A 1 149 ? 17.922 -22.297 -7.586 1 98.06 149 ARG A C 1
ATOM 1088 O O . ARG A 1 149 ? 18.344 -23.453 -7.492 1 98.06 149 ARG A O 1
ATOM 1095 N N . GLY A 1 150 ? 16.672 -22.016 -7.672 1 98.44 150 GLY A N 1
ATOM 1096 C CA . GLY A 1 150 ? 15.656 -23.047 -7.719 1 98.44 150 GLY A CA 1
ATOM 1097 C C . GLY A 1 150 ? 15.805 -23.969 -8.914 1 98.44 150 GLY A C 1
ATOM 1098 O O . GLY A 1 150 ? 15.648 -25.188 -8.781 1 98.44 150 GLY A O 1
ATOM 1099 N N . VAL A 1 151 ? 16.125 -23.406 -10.039 1 98.31 151 VAL A N 1
ATOM 1100 C CA . VAL A 1 151 ? 16.312 -24.188 -11.258 1 98.31 151 VAL A CA 1
ATOM 1101 C C . VAL A 1 151 ? 17.5 -25.141 -11.07 1 98.31 151 VAL A C 1
ATOM 1103 O O . VAL A 1 151 ? 17.422 -26.312 -11.453 1 98.31 151 VAL A O 1
ATOM 1106 N N . ILE A 1 152 ? 18.531 -24.641 -10.469 1 97.88 152 ILE A N 1
ATOM 1107 C CA . ILE A 1 152 ? 19.734 -25.438 -10.219 1 97.88 152 ILE A CA 1
ATOM 1108 C C . ILE A 1 152 ? 19.406 -26.594 -9.273 1 97.88 152 ILE A C 1
ATOM 1110 O O . ILE A 1 152 ? 19.766 -27.75 -9.531 1 97.88 152 ILE A O 1
ATOM 1114 N N . GLU A 1 153 ? 18.734 -26.297 -8.203 1 98.12 153 GLU A N 1
ATOM 1115 C CA . GLU A 1 153 ? 18.391 -27.312 -7.223 1 98.12 153 GLU A CA 1
ATOM 1116 C C . GLU A 1 153 ? 17.422 -28.344 -7.812 1 98.12 153 GLU A C 1
ATOM 1118 O O . GLU A 1 153 ? 17.5 -29.531 -7.488 1 98.12 153 GLU A O 1
ATOM 1123 N N . ALA A 1 154 ? 16.484 -27.875 -8.609 1 98.31 154 ALA A N 1
ATOM 1124 C CA . ALA A 1 154 ? 15.57 -28.781 -9.281 1 98.31 154 ALA A CA 1
ATOM 1125 C C . ALA A 1 154 ? 16.328 -29.781 -10.148 1 98.31 154 ALA A C 1
ATOM 1127 O O . ALA A 1 154 ? 16.062 -30.984 -10.109 1 98.31 154 ALA A O 1
ATOM 1128 N N . ALA A 1 155 ? 17.281 -29.266 -10.938 1 97.5 155 ALA A N 1
ATOM 1129 C CA . ALA A 1 155 ? 18.094 -30.125 -11.797 1 97.5 155 ALA A CA 1
ATOM 1130 C C . ALA A 1 155 ? 18.859 -31.156 -10.977 1 97.5 155 ALA A C 1
ATOM 1132 O O . ALA A 1 155 ? 18.922 -32.344 -11.344 1 97.5 155 ALA A O 1
ATOM 1133 N N . ARG A 1 156 ? 19.406 -30.703 -9.898 1 97.12 156 ARG A N 1
ATOM 1134 C CA . ARG A 1 156 ? 20.156 -31.594 -9.023 1 97.12 156 ARG A CA 1
ATOM 1135 C C . ARG A 1 156 ? 19.281 -32.719 -8.477 1 97.12 156 ARG A C 1
ATOM 1137 O O . ARG A 1 156 ? 19.734 -33.844 -8.336 1 97.12 156 ARG A O 1
ATOM 1144 N N . ALA A 1 157 ? 18.078 -32.375 -8.172 1 97.5 157 ALA A N 1
ATOM 1145 C CA . ALA A 1 157 ? 17.141 -33.344 -7.562 1 97.5 157 ALA A CA 1
ATOM 1146 C C . ALA A 1 157 ? 16.469 -34.188 -8.625 1 97.5 157 ALA A C 1
ATOM 1148 O O . ALA A 1 157 ? 15.75 -35.156 -8.297 1 97.5 157 ALA A O 1
ATOM 1149 N N . GLY A 1 158 ? 16.656 -33.844 -9.898 1 97.69 158 GLY A N 1
ATOM 1150 C CA . GLY A 1 158 ? 15.992 -34.562 -10.984 1 97.69 158 GLY A CA 1
ATOM 1151 C C . GLY A 1 158 ? 14.562 -34.094 -11.203 1 97.69 158 GLY A C 1
ATOM 1152 O O . GLY A 1 158 ? 13.766 -34.812 -11.805 1 97.69 158 GLY A O 1
ATOM 1153 N N . ALA A 1 159 ? 14.219 -32.938 -10.625 1 98.31 159 ALA A N 1
ATOM 1154 C CA . ALA A 1 159 ? 12.883 -32.375 -10.781 1 98.31 159 ALA A CA 1
ATOM 1155 C C . ALA A 1 159 ? 12.758 -31.641 -12.102 1 98.31 159 ALA A C 1
ATOM 1157 O O . ALA A 1 159 ? 13.758 -31.219 -12.688 1 98.31 159 ALA A O 1
ATOM 1158 N N . LYS A 1 160 ? 11.57 -31.484 -12.578 1 98.75 160 LYS A N 1
ATOM 1159 C CA . LYS A 1 160 ? 11.273 -30.703 -13.781 1 98.75 160 LYS A CA 1
ATOM 1160 C C . LYS A 1 160 ? 10.93 -29.266 -13.422 1 98.75 160 LYS A C 1
ATOM 1162 O O . LYS A 1 160 ? 10.578 -28.969 -12.281 1 98.75 160 LYS A O 1
ATOM 1167 N N . VAL A 1 161 ? 11.047 -28.406 -14.398 1 98.81 161 VAL A N 1
ATOM 1168 C CA . VAL A 1 161 ? 10.688 -27.016 -14.234 1 98.81 161 VAL A CA 1
ATOM 1169 C C . VAL A 1 161 ? 9.43 -26.703 -15.047 1 98.81 161 VAL A C 1
ATOM 1171 O O . VAL A 1 161 ? 9.383 -26.953 -16.25 1 98.81 161 VAL A O 1
ATOM 1174 N N . SER A 1 162 ? 8.406 -26.281 -14.391 1 98.88 162 SER A N 1
ATOM 1175 C CA . SER A 1 162 ? 7.258 -25.688 -15.062 1 98.88 162 SER A CA 1
ATOM 1176 C C . SER A 1 162 ? 7.34 -24.156 -15.055 1 98.88 162 SER A C 1
ATOM 1178 O O . SER A 1 162 ? 7.746 -23.562 -14.055 1 98.88 162 SER A O 1
ATOM 1180 N N . PHE A 1 163 ? 6.953 -23.516 -16.172 1 98.81 163 PHE A N 1
ATOM 1181 C CA . PHE A 1 163 ? 7.16 -22.078 -16.328 1 98.81 163 PHE A CA 1
ATOM 1182 C C . PHE A 1 163 ? 5.922 -21.406 -16.922 1 98.81 163 PHE A C 1
ATOM 1184 O O . PHE A 1 163 ? 5.504 -21.75 -18.031 1 98.81 163 PHE A O 1
ATOM 1191 N N . ASP A 1 164 ? 5.34 -20.562 -16.172 1 98.56 164 ASP A N 1
ATOM 1192 C CA . ASP A 1 164 ? 4.312 -19.641 -16.656 1 98.56 164 ASP A CA 1
ATOM 1193 C C . ASP A 1 164 ? 4.875 -18.234 -16.844 1 98.56 164 ASP A C 1
ATOM 1195 O O . ASP A 1 164 ? 5.191 -17.547 -15.859 1 98.56 164 ASP A O 1
ATOM 1199 N N . PRO A 1 165 ? 4.977 -17.797 -18.047 1 95.88 165 PRO A N 1
ATOM 1200 C CA . PRO A 1 165 ? 5.637 -16.516 -18.266 1 95.88 165 PRO A CA 1
ATOM 1201 C C . PRO A 1 165 ? 4.828 -15.336 -17.719 1 95.88 165 PRO A C 1
ATOM 1203 O O . PRO A 1 165 ? 5.398 -14.383 -17.172 1 95.88 165 PRO A O 1
ATOM 1206 N N . ASN A 1 166 ? 3.5 -15.43 -17.797 1 91.94 166 ASN A N 1
ATOM 1207 C CA . ASN A 1 166 ? 2.672 -14.367 -17.234 1 91.94 166 ASN A CA 1
ATOM 1208 C C . ASN A 1 166 ? 3.217 -12.984 -17.578 1 91.94 166 ASN A C 1
ATOM 1210 O O . ASN A 1 166 ? 3.408 -12.148 -16.688 1 91.94 166 ASN A O 1
ATOM 1214 N N . VAL A 1 167 ? 3.51 -12.758 -18.812 1 83.94 167 VAL A N 1
ATOM 1215 C CA . VAL A 1 167 ? 4.203 -11.547 -19.25 1 83.94 167 VAL A CA 1
ATOM 1216 C C . VAL A 1 167 ? 3.26 -10.352 -19.156 1 83.94 167 VAL A C 1
ATOM 1218 O O . VAL A 1 167 ? 2.113 -10.422 -19.609 1 83.94 167 VAL A O 1
ATOM 1221 N N . ARG A 1 168 ? 3.729 -9.32 -18.469 1 74.94 168 ARG A N 1
ATOM 1222 C CA . ARG A 1 168 ? 3.045 -8.031 -18.453 1 74.94 168 ARG A CA 1
ATOM 1223 C C . ARG A 1 168 ? 3.816 -6.984 -19.25 1 74.94 168 ARG A C 1
ATOM 1225 O O . ARG A 1 168 ? 5.039 -6.883 -19.125 1 74.94 168 ARG A O 1
ATOM 1232 N N . PRO A 1 169 ? 3.068 -6.336 -20.109 1 67.75 169 PRO A N 1
ATOM 1233 C CA . PRO A 1 169 ? 3.76 -5.367 -20.969 1 67.75 169 PRO A CA 1
ATOM 1234 C C . PRO A 1 169 ? 4.656 -4.418 -20.172 1 67.75 169 PRO A C 1
ATOM 1236 O O . PRO A 1 169 ? 5.742 -4.059 -20.641 1 67.75 169 PRO A O 1
ATOM 1239 N N . GLU A 1 170 ? 4.262 -3.998 -19.031 1 64.25 170 GLU A N 1
ATOM 1240 C CA . GLU A 1 170 ? 4.992 -3.035 -18.219 1 64.25 170 GLU A CA 1
ATOM 1241 C C . GLU A 1 170 ? 6.324 -3.609 -17.75 1 64.25 170 GLU A C 1
ATOM 1243 O O . GLU A 1 170 ? 7.238 -2.859 -17.391 1 64.25 170 GLU A O 1
ATOM 1248 N N . MET A 1 171 ? 6.414 -4.887 -17.844 1 65.56 171 MET A N 1
ATOM 1249 C CA . MET A 1 171 ? 7.574 -5.598 -17.297 1 65.56 171 MET A CA 1
ATOM 1250 C C . MET A 1 171 ? 8.703 -5.637 -18.328 1 65.56 171 MET A C 1
ATOM 1252 O O . MET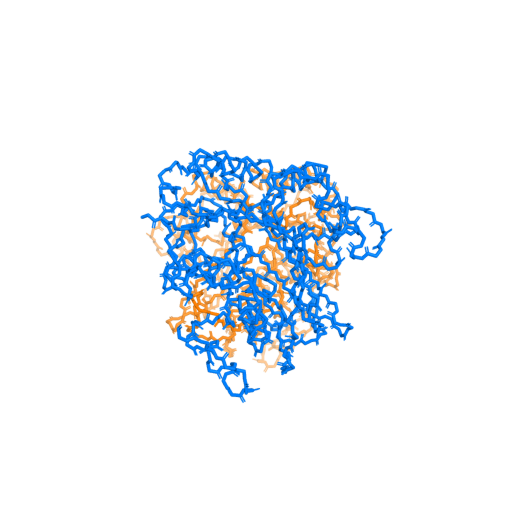 A 1 171 ? 9.875 -5.805 -17.953 1 65.56 171 MET A O 1
ATOM 1256 N N . LEU A 1 172 ? 8.352 -5.363 -19.469 1 64.44 172 LEU A N 1
ATOM 1257 C CA . LEU A 1 172 ? 9.289 -5.703 -20.531 1 64.44 172 LEU A CA 1
ATOM 1258 C C . LEU A 1 172 ? 10.305 -4.59 -20.75 1 64.44 172 LEU A C 1
ATOM 1260 O O . LEU A 1 172 ? 11.297 -4.773 -21.453 1 64.44 172 LEU A O 1
ATOM 1264 N N . SER A 1 173 ? 10.062 -3.59 -20.062 1 63 173 SER A N 1
ATOM 1265 C CA . SER A 1 173 ? 11.039 -2.512 -20.188 1 63 173 SER A CA 1
ATOM 1266 C C . SER A 1 173 ? 12.289 -2.801 -19.359 1 63 173 SER A C 1
ATOM 1268 O O . SER A 1 173 ? 13.336 -2.176 -19.562 1 63 173 SER A O 1
ATOM 1270 N N . PHE A 1 174 ? 12.297 -3.799 -18.625 1 67.69 174 PHE A N 1
ATOM 1271 C CA . PHE A 1 174 ? 13.422 -4.18 -17.766 1 67.69 174 PHE A CA 1
ATOM 1272 C C . PHE A 1 174 ? 14.273 -5.25 -18.453 1 67.69 174 PHE A C 1
ATOM 1274 O O . PHE A 1 174 ? 13.945 -6.438 -18.391 1 67.69 174 PHE A O 1
ATOM 1281 N N . ARG A 1 175 ? 15.438 -4.922 -19.031 1 76 175 ARG A N 1
ATOM 1282 C CA . ARG A 1 175 ? 16.281 -5.797 -19.844 1 76 175 ARG A CA 1
ATOM 1283 C C . ARG A 1 175 ? 16.641 -7.07 -19.078 1 76 175 ARG A C 1
ATOM 1285 O O . ARG A 1 175 ? 16.547 -8.172 -19.625 1 76 175 ARG A O 1
ATOM 1292 N N . PRO A 1 176 ? 16.938 -6.945 -17.828 1 80.94 176 PRO A N 1
ATOM 1293 C CA . PRO A 1 176 ? 17.25 -8.164 -17.094 1 80.94 176 PRO A CA 1
ATOM 1294 C C . PRO A 1 176 ? 16.062 -9.133 -17.031 1 80.94 176 PRO A C 1
ATOM 1296 O O . PRO A 1 176 ? 16.266 -10.352 -17.031 1 80.94 176 PRO A O 1
ATOM 1299 N N . MET A 1 177 ? 14.891 -8.633 -17.031 1 83.19 177 MET A N 1
ATOM 1300 C CA . MET A 1 177 ? 13.703 -9.484 -16.984 1 83.19 177 MET A CA 1
ATOM 1301 C C . MET A 1 177 ? 13.539 -10.266 -18.281 1 83.19 177 MET A C 1
ATOM 1303 O O . MET A 1 177 ? 13.234 -11.461 -18.25 1 83.19 177 MET A O 1
ATOM 1307 N N . ARG A 1 178 ? 13.766 -9.594 -19.344 1 86.25 178 ARG A N 1
ATOM 1308 C CA . ARG A 1 178 ? 13.641 -10.266 -20.641 1 86.25 178 ARG A CA 1
ATOM 1309 C C . ARG A 1 178 ? 14.633 -11.422 -20.75 1 86.25 178 ARG A C 1
ATOM 1311 O O . ARG A 1 178 ? 14.266 -12.523 -21.172 1 86.25 178 ARG A O 1
ATOM 1318 N N . ALA A 1 179 ? 15.875 -11.156 -20.375 1 91.69 179 ALA A N 1
ATOM 1319 C CA . ALA A 1 179 ? 16.891 -12.203 -20.406 1 91.69 179 ALA A CA 1
ATOM 1320 C C . ALA A 1 179 ? 16.516 -13.367 -19.5 1 91.69 179 ALA A C 1
ATOM 1322 O O . ALA A 1 179 ? 16.734 -14.531 -19.844 1 91.69 179 ALA A O 1
ATOM 1323 N N . ALA A 1 180 ? 15.945 -13.023 -18.391 1 93.31 180 ALA A N 1
ATOM 1324 C CA . ALA A 1 180 ? 15.547 -14.047 -17.422 1 93.31 180 ALA A CA 1
ATOM 1325 C C . ALA A 1 180 ? 14.406 -14.898 -17.969 1 93.31 180 ALA A C 1
ATOM 1327 O O . ALA A 1 180 ? 14.367 -16.109 -17.766 1 93.31 180 ALA A O 1
ATOM 1328 N N . LEU A 1 181 ? 13.508 -14.258 -18.656 1 94.12 181 LEU A N 1
ATOM 1329 C CA . LEU A 1 181 ? 12.391 -14.977 -19.266 1 94.12 181 LEU A CA 1
ATOM 1330 C C . LEU A 1 181 ? 12.891 -15.992 -20.281 1 94.12 181 LEU A C 1
ATOM 1332 O O . LEU A 1 181 ? 12.445 -17.141 -20.297 1 94.12 181 LEU A O 1
ATOM 1336 N N . ASP A 1 182 ? 13.812 -15.586 -21.047 1 93.81 182 ASP A N 1
ATOM 1337 C CA . ASP A 1 182 ? 14.383 -16.469 -22.062 1 93.81 182 ASP A CA 1
ATOM 1338 C C . ASP A 1 182 ? 15.148 -17.625 -21.406 1 93.81 182 ASP A C 1
ATOM 1340 O O . ASP A 1 182 ? 15.078 -18.766 -21.875 1 93.81 182 ASP A O 1
ATOM 1344 N N . GLU A 1 183 ? 15.844 -17.297 -20.406 1 95.81 183 GLU A N 1
ATOM 1345 C CA . GLU A 1 183 ? 16.578 -18.328 -19.672 1 95.81 183 GLU A CA 1
ATOM 1346 C C . GLU A 1 183 ? 15.641 -19.359 -19.062 1 95.81 183 GLU A C 1
ATOM 1348 O O . GLU A 1 183 ? 15.938 -20.562 -19.062 1 95.81 183 GLU A O 1
ATOM 1353 N N . MET A 1 184 ? 14.555 -18.891 -18.562 1 97.25 184 MET A N 1
ATOM 1354 C CA . MET A 1 184 ? 13.586 -19.797 -17.969 1 97.25 184 MET A CA 1
ATOM 1355 C C . MET A 1 184 ? 12.953 -20.688 -19.031 1 97.25 184 MET A C 1
ATOM 1357 O O . MET A 1 184 ? 12.734 -21.875 -18.797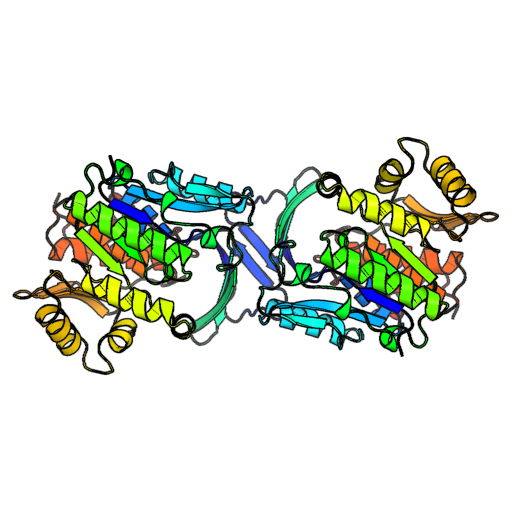 1 97.25 184 MET A O 1
ATOM 1361 N N . LEU A 1 185 ? 12.672 -20.094 -20.141 1 97.44 185 LEU A N 1
ATOM 1362 C CA . LEU A 1 185 ? 12.125 -20.891 -21.234 1 97.44 185 LEU A CA 1
ATOM 1363 C C . LEU A 1 185 ? 13.109 -21.969 -21.656 1 97.44 185 LEU A C 1
ATOM 1365 O O . LEU A 1 185 ? 12.703 -23.109 -21.938 1 97.44 185 LEU A O 1
ATOM 1369 N N . ALA A 1 186 ? 14.352 -21.656 -21.656 1 97.19 186 ALA A N 1
ATOM 1370 C CA . ALA A 1 186 ? 15.391 -22.594 -22.078 1 97.19 186 ALA A CA 1
ATOM 1371 C C . ALA A 1 186 ? 15.539 -23.719 -21.047 1 97.19 186 ALA A C 1
ATOM 1373 O O . ALA A 1 186 ? 15.945 -24.828 -21.406 1 97.19 186 ALA A O 1
ATOM 1374 N N . ALA A 1 187 ? 15.141 -23.453 -19.859 1 97.88 187 ALA A N 1
ATOM 1375 C CA . ALA A 1 187 ? 15.398 -24.391 -18.766 1 97.88 187 ALA A CA 1
ATOM 1376 C C . ALA A 1 187 ? 14.125 -25.156 -18.391 1 97.88 187 ALA A C 1
ATOM 1378 O O . ALA A 1 187 ? 14.172 -26.078 -17.594 1 97.88 187 ALA A O 1
ATOM 1379 N N . CYS A 1 188 ? 12.992 -24.812 -19 1 98.44 188 CYS A N 1
ATOM 1380 C CA . CYS A 1 188 ? 11.758 -25.406 -18.5 1 98.44 188 CYS A CA 1
ATOM 1381 C C . CYS A 1 188 ? 11.398 -26.672 -19.266 1 98.44 188 CYS A C 1
ATOM 1383 O O . CYS A 1 188 ? 11.836 -26.859 -20.406 1 98.44 188 CYS A O 1
ATOM 1385 N N . HIS A 1 189 ? 10.68 -27.547 -18.625 1 98.81 189 HIS A N 1
ATOM 1386 C CA . HIS A 1 189 ? 10.164 -28.781 -19.172 1 98.81 189 HIS A CA 1
ATOM 1387 C C . HIS A 1 189 ? 8.695 -28.656 -19.578 1 98.81 189 HIS A C 1
ATOM 1389 O O . HIS A 1 189 ? 8.227 -29.344 -20.484 1 98.81 189 HIS A O 1
ATOM 1395 N N . LEU A 1 190 ? 7.984 -27.906 -18.859 1 98.88 190 LEU A N 1
ATOM 1396 C CA . LEU A 1 190 ? 6.574 -27.609 -19.062 1 98.88 190 LEU A CA 1
ATOM 1397 C C . LEU A 1 190 ? 6.352 -26.109 -19.172 1 98.88 190 LEU A C 1
ATOM 1399 O O . LEU A 1 190 ? 6.645 -25.359 -18.219 1 98.88 190 LEU A O 1
ATOM 1403 N N . PHE A 1 191 ? 5.91 -25.609 -20.328 1 98.81 191 PHE A N 1
ATOM 1404 C CA . PHE A 1 191 ? 5.684 -24.203 -20.594 1 98.81 191 PHE A CA 1
ATOM 1405 C C . PHE A 1 191 ? 4.191 -23.891 -20.672 1 98.81 191 PHE A C 1
ATOM 1407 O O . PHE A 1 191 ? 3.459 -24.547 -21.422 1 98.81 191 PHE A O 1
ATOM 1414 N N . LEU A 1 192 ? 3.709 -22.938 -19.875 1 98.69 192 LEU A N 1
ATOM 1415 C CA . LEU A 1 192 ? 2.281 -22.656 -19.734 1 98.69 192 LEU A CA 1
ATOM 1416 C C . LEU A 1 192 ? 1.946 -21.25 -20.203 1 98.69 192 LEU A C 1
ATOM 1418 O O . LEU A 1 192 ? 1.46 -20.438 -19.422 1 98.69 192 LEU A O 1
ATOM 1422 N N . PRO A 1 193 ? 2.006 -20.938 -21.469 1 97.88 193 PRO A N 1
ATOM 1423 C CA . PRO A 1 193 ? 1.733 -19.594 -21.969 1 97.88 193 PRO A CA 1
ATOM 1424 C C . PRO A 1 193 ? 0.257 -19.375 -22.281 1 97.88 193 PRO A C 1
ATOM 1426 O O . PRO A 1 193 ? -0.494 -20.328 -22.453 1 97.88 193 PRO A O 1
ATOM 1429 N N . SER A 1 194 ? -0.132 -18.156 -22.25 1 95.62 194 SER A N 1
ATOM 1430 C CA . SER A 1 194 ? -1.327 -17.719 -22.969 1 95.62 194 SER A CA 1
ATOM 1431 C C . SER A 1 194 ? -0.993 -17.312 -24.406 1 95.62 194 SER A C 1
ATOM 1433 O O . SER A 1 194 ? 0.18 -17.219 -24.766 1 95.62 194 SER A O 1
ATOM 1435 N N . GLU A 1 195 ? -2 -17.062 -25.141 1 93.25 195 GLU A N 1
ATOM 1436 C CA . GLU A 1 195 ? -1.772 -16.594 -26.516 1 93.25 195 GLU A CA 1
ATOM 1437 C C . GLU A 1 195 ? -1.034 -15.266 -26.531 1 93.25 195 GLU A C 1
ATOM 1439 O O . GLU A 1 195 ? -0.217 -15.016 -27.422 1 93.25 195 GLU A O 1
ATOM 1444 N N . ALA A 1 196 ? -1.304 -14.484 -25.547 1 90.69 196 ALA A N 1
ATOM 1445 C CA . ALA A 1 196 ? -0.715 -13.148 -25.484 1 90.69 196 ALA A CA 1
ATOM 1446 C C . ALA A 1 196 ? 0.767 -13.219 -25.125 1 90.69 196 ALA A C 1
ATOM 1448 O O . ALA A 1 196 ? 1.52 -12.273 -25.375 1 90.69 196 ALA A O 1
ATOM 1449 N N . ASP A 1 197 ? 1.219 -14.305 -24.578 1 94.38 197 ASP A N 1
ATOM 1450 C CA . ASP A 1 197 ? 2.602 -14.453 -24.125 1 94.38 197 ASP A CA 1
ATOM 1451 C C . ASP A 1 197 ? 3.518 -14.812 -25.297 1 94.38 197 ASP A C 1
ATOM 1453 O O . ASP A 1 197 ? 4.688 -14.43 -25.312 1 94.38 197 ASP A O 1
ATOM 1457 N N . LEU A 1 198 ? 2.998 -15.57 -26.234 1 94.81 198 LEU A N 1
ATOM 1458 C CA . LEU A 1 198 ? 3.807 -16.25 -27.25 1 94.81 198 LEU A CA 1
ATOM 1459 C C . LEU A 1 198 ? 4.574 -15.242 -28.094 1 94.81 198 LEU A C 1
ATOM 1461 O O . LEU A 1 198 ? 5.766 -15.43 -28.359 1 94.81 198 LEU A O 1
ATOM 1465 N N . PRO A 1 199 ? 3.953 -14.07 -28.453 1 92.38 199 PRO A N 1
ATOM 1466 C CA . PRO A 1 199 ? 4.68 -13.117 -29.297 1 92.38 199 PRO A CA 1
ATOM 1467 C C . PRO A 1 199 ? 5.945 -12.586 -28.625 1 92.38 199 PRO A C 1
ATOM 1469 O O . PRO A 1 199 ? 6.902 -12.211 -29.312 1 92.38 199 PRO A O 1
ATOM 1472 N N . PHE A 1 200 ? 5.98 -12.602 -27.391 1 89.25 200 PHE A N 1
ATOM 1473 C CA . PHE A 1 200 ? 7.148 -12.117 -26.656 1 89.25 200 PHE A CA 1
ATOM 1474 C C . PHE A 1 200 ? 8.344 -13.039 -26.875 1 89.25 200 PHE A C 1
ATOM 1476 O O . PHE A 1 200 ? 9.492 -12.586 -26.859 1 89.25 200 PHE A O 1
ATOM 1483 N N . PHE A 1 201 ? 8.094 -14.25 -27.078 1 91.62 201 PHE A N 1
ATOM 1484 C CA . PHE A 1 201 ? 9.172 -15.227 -27.172 1 91.62 201 PHE A CA 1
ATOM 1485 C C . PHE A 1 201 ? 9.461 -15.555 -28.641 1 91.62 201 PHE A C 1
ATOM 1487 O O . PHE A 1 201 ? 10.594 -15.891 -28.984 1 91.62 201 PHE A O 1
ATOM 1494 N N . CYS A 1 202 ? 8.422 -15.484 -29.469 1 92.62 202 CYS A N 1
ATOM 1495 C CA . CYS A 1 202 ? 8.57 -16.031 -30.812 1 92.62 202 CYS A CA 1
ATOM 1496 C C . CYS A 1 202 ? 8.219 -14.984 -31.859 1 92.62 202 CYS A C 1
ATOM 1498 O O . CYS A 1 202 ? 8.281 -15.258 -33.062 1 92.62 202 CYS A O 1
ATOM 1500 N N . GLY A 1 203 ? 7.887 -13.742 -31.469 1 90.62 203 GLY A N 1
ATOM 1501 C CA . GLY A 1 203 ? 7.348 -12.773 -32.406 1 90.62 203 GLY A CA 1
ATOM 1502 C C . GLY A 1 203 ? 5.914 -13.062 -32.812 1 90.62 203 GLY A C 1
ATOM 1503 O O . GLY A 1 203 ? 5.359 -14.102 -32.438 1 90.62 203 GLY A O 1
ATOM 1504 N N . PRO A 1 204 ? 5.391 -12.148 -33.562 1 93.25 204 PRO A N 1
ATOM 1505 C CA . PRO A 1 204 ? 4.004 -12.352 -34 1 93.25 204 PRO A CA 1
ATOM 1506 C C . PRO A 1 204 ? 3.861 -13.469 -35.031 1 93.25 204 PRO A C 1
ATOM 1508 O O . PRO A 1 204 ? 4.449 -13.391 -36.125 1 93.25 204 PRO A O 1
ATOM 1511 N N . GLN A 1 205 ? 3.172 -14.492 -34.75 1 95.38 205 GLN A N 1
ATOM 1512 C CA . GLN A 1 205 ? 2.871 -15.633 -35.625 1 95.38 205 GLN A CA 1
ATOM 1513 C C . GLN A 1 205 ? 1.758 -16.484 -35.031 1 95.38 205 GLN A C 1
ATOM 1515 O O . GLN A 1 205 ? 1.414 -16.344 -33.844 1 95.38 205 GLN A O 1
ATOM 1520 N N . PRO A 1 206 ? 1.16 -17.328 -35.812 1 95.94 206 PRO A N 1
ATOM 1521 C CA . PRO A 1 206 ? 0.126 -18.203 -35.25 1 95.94 206 PRO A CA 1
ATOM 1522 C C . PRO A 1 206 ? 0.645 -19.062 -34.094 1 95.94 206 PRO A C 1
ATOM 1524 O O . PRO A 1 206 ? 1.773 -19.547 -34.156 1 95.94 206 PRO A O 1
ATOM 1527 N N . ALA A 1 207 ? -0.156 -19.266 -33.125 1 96.38 207 ALA A N 1
ATOM 1528 C CA . ALA A 1 207 ? 0.226 -19.922 -31.875 1 96.38 207 ALA A CA 1
ATOM 1529 C C . ALA A 1 207 ? 0.792 -21.312 -32.125 1 96.38 207 ALA A C 1
ATOM 1531 O O . ALA A 1 207 ? 1.817 -21.703 -31.562 1 96.38 207 ALA A O 1
ATOM 1532 N N . GLU A 1 208 ? 0.147 -22.109 -32.969 1 95.69 208 GLU A N 1
ATOM 1533 C CA . GLU A 1 208 ? 0.573 -23.484 -33.188 1 95.69 208 GLU A CA 1
ATOM 1534 C C . GLU A 1 208 ? 1.954 -23.531 -33.844 1 95.69 208 GLU A C 1
ATOM 1536 O O . GLU A 1 208 ? 2.764 -24.406 -33.531 1 95.69 208 GLU A O 1
ATOM 1541 N N . ARG A 1 209 ? 2.15 -22.609 -34.75 1 96.38 209 ARG A N 1
ATOM 1542 C CA . ARG A 1 209 ? 3.465 -22.531 -35.375 1 96.38 209 ARG A CA 1
ATOM 1543 C C . ARG A 1 209 ? 4.531 -22.141 -34.344 1 96.38 209 ARG A C 1
ATOM 1545 O O . ARG A 1 209 ? 5.629 -22.703 -34.344 1 96.38 209 ARG A O 1
ATOM 1552 N N . ALA A 1 210 ? 4.227 -21.094 -33.594 1 97.31 210 ALA A N 1
ATOM 1553 C CA . ALA A 1 210 ? 5.137 -20.656 -32.531 1 97.31 210 ALA A CA 1
ATOM 1554 C C . ALA A 1 210 ? 5.508 -21.812 -31.609 1 97.31 210 ALA A C 1
ATOM 1556 O O . ALA A 1 210 ? 6.684 -22.016 -31.312 1 97.31 210 ALA A O 1
ATOM 1557 N N . ILE A 1 211 ? 4.523 -22.578 -31.203 1 98 211 ILE A N 1
ATOM 1558 C CA . ILE A 1 211 ? 4.707 -23.656 -30.25 1 98 211 ILE A CA 1
ATOM 1559 C C . ILE A 1 211 ? 5.535 -24.781 -30.891 1 98 211 ILE A C 1
ATOM 1561 O O . ILE A 1 211 ? 6.434 -25.328 -30.25 1 98 211 ILE A O 1
ATOM 1565 N N . ALA A 1 212 ? 5.215 -25.109 -32.125 1 97.19 212 ALA A N 1
ATOM 1566 C CA . ALA A 1 212 ? 6.016 -26.109 -32.844 1 97.19 212 ALA A CA 1
ATOM 1567 C C . ALA A 1 212 ? 7.484 -25.688 -32.906 1 97.19 212 ALA A C 1
ATOM 1569 O O . ALA A 1 212 ? 8.375 -26.531 -32.719 1 97.19 212 ALA A O 1
ATOM 1570 N N . GLY A 1 213 ? 7.652 -24.422 -33.188 1 97.38 213 GLY A N 1
ATOM 1571 C CA . GLY A 1 213 ? 9.008 -23.891 -33.219 1 97.38 213 GLY A CA 1
ATOM 1572 C C . GLY A 1 213 ? 9.711 -24.016 -31.875 1 97.38 213 GLY A C 1
ATOM 1573 O O . GLY A 1 213 ? 10.883 -24.391 -31.812 1 97.38 213 GLY A O 1
ATOM 1574 N N . LEU A 1 214 ? 9.047 -23.672 -30.812 1 98.06 214 LEU A N 1
ATOM 1575 C CA . LEU A 1 214 ? 9.617 -23.75 -29.469 1 98.06 214 LEU A CA 1
ATOM 1576 C C . LEU A 1 214 ? 9.992 -25.188 -29.125 1 98.06 214 LEU A C 1
ATOM 1578 O O . LEU A 1 214 ? 11.086 -25.453 -28.625 1 98.06 214 LEU A O 1
ATOM 1582 N N . LEU A 1 215 ? 9.062 -26.172 -29.406 1 98 215 LEU A N 1
ATOM 1583 C CA . LEU A 1 215 ? 9.305 -27.578 -29.109 1 98 215 LEU A CA 1
ATOM 1584 C C . LEU A 1 215 ? 10.484 -28.109 -29.906 1 98 215 LEU A C 1
ATOM 1586 O O . LEU A 1 215 ? 11.211 -28.984 -29.453 1 98 215 LEU A O 1
ATOM 1590 N N . ALA A 1 216 ? 10.688 -27.516 -31.062 1 97.12 216 ALA A N 1
ATOM 1591 C CA . ALA A 1 216 ? 11.766 -27.969 -31.953 1 97.12 216 ALA A CA 1
ATOM 1592 C C . ALA A 1 216 ? 13.109 -27.406 -31.5 1 97.12 216 ALA A C 1
ATOM 1594 O O . ALA A 1 216 ? 14.148 -28.062 -31.672 1 97.12 216 ALA A O 1
ATOM 1595 N N . THR A 1 217 ? 13.109 -26.281 -30.922 1 96.88 217 THR A N 1
ATOM 1596 C CA . THR A 1 217 ? 14.375 -25.578 -30.719 1 96.88 217 THR A CA 1
ATOM 1597 C C . THR A 1 217 ? 14.797 -25.641 -29.25 1 96.88 217 THR A C 1
ATOM 1599 O O . THR A 1 217 ? 15.938 -25.312 -28.922 1 96.88 217 THR A O 1
ATOM 1602 N N . HIS A 1 218 ? 13.969 -26.016 -28.375 1 97.75 218 HIS A N 1
ATOM 1603 C CA . HIS A 1 218 ? 14.297 -26.141 -26.953 1 97.75 218 HIS A CA 1
ATOM 1604 C C . HIS A 1 218 ? 14.312 -27.594 -26.516 1 97.75 218 HIS A C 1
ATOM 1606 O O . HIS A 1 218 ? 13.258 -28.172 -26.234 1 97.75 218 HIS A O 1
ATOM 1612 N N . PRO A 1 219 ? 15.43 -28.172 -26.297 1 96.62 219 PRO A N 1
ATOM 1613 C CA . PRO A 1 219 ? 15.547 -29.625 -26.078 1 96.62 219 PRO A CA 1
ATOM 1614 C C . PRO A 1 219 ? 14.922 -30.078 -24.75 1 96.62 219 PRO A C 1
ATOM 1616 O O . PRO A 1 219 ? 14.43 -31.203 -24.656 1 96.62 219 PRO A O 1
ATOM 1619 N N . LEU A 1 220 ? 14.938 -29.234 -23.75 1 97.56 220 LEU A N 1
ATOM 1620 C CA . LEU A 1 220 ? 14.414 -29.641 -22.453 1 97.56 220 LEU A CA 1
ATOM 1621 C C . LEU A 1 220 ? 12.898 -29.531 -22.422 1 97.56 220 LEU A C 1
ATOM 1623 O O . LEU A 1 220 ? 12.25 -30.156 -21.562 1 97.56 220 LEU A O 1
ATOM 1627 N N . LEU A 1 221 ? 12.336 -28.75 -23.312 1 98.5 221 LEU A N 1
ATOM 1628 C CA . LEU A 1 221 ? 10.891 -28.516 -23.328 1 98.5 221 LEU A CA 1
ATOM 1629 C C . LEU A 1 221 ? 10.156 -29.781 -23.781 1 98.5 221 LEU A C 1
ATOM 1631 O O . LEU A 1 221 ? 10.305 -30.219 -24.922 1 98.5 221 LEU A O 1
ATOM 1635 N N . GLU A 1 222 ? 9.391 -30.328 -22.859 1 98.38 222 GLU A N 1
ATOM 1636 C CA . GLU A 1 222 ? 8.68 -31.562 -23.141 1 98.38 222 GLU A CA 1
ATOM 1637 C C . GLU A 1 222 ? 7.25 -31.281 -23.609 1 98.38 222 GLU A C 1
ATOM 1639 O O . GLU A 1 222 ? 6.688 -32.062 -24.391 1 98.38 222 GLU A O 1
ATOM 1644 N N . ARG A 1 223 ? 6.656 -30.234 -23.078 1 98.56 223 ARG A N 1
ATOM 1645 C CA . ARG A 1 223 ? 5.246 -29.969 -23.328 1 98.56 223 ARG A CA 1
ATOM 1646 C C . ARG A 1 223 ? 4.949 -28.469 -23.219 1 98.56 223 ARG A C 1
ATOM 1648 O O . ARG A 1 223 ? 5.5 -27.781 -22.359 1 98.56 223 ARG A O 1
ATOM 1655 N N . VAL A 1 224 ? 4.137 -28 -24.094 1 98.75 224 VAL A N 1
ATOM 1656 C CA . VAL A 1 224 ? 3.553 -26.672 -24.016 1 98.75 224 VAL A CA 1
ATOM 1657 C C . VAL A 1 224 ? 2.043 -26.766 -23.828 1 98.75 224 VAL A C 1
ATOM 1659 O O . VAL A 1 224 ? 1.36 -27.469 -24.578 1 98.75 224 VAL A O 1
ATOM 1662 N N . VAL A 1 225 ? 1.564 -26.188 -22.797 1 98.81 225 VAL A N 1
ATOM 1663 C CA . VAL A 1 225 ? 0.121 -26.109 -22.594 1 98.81 225 VAL A CA 1
ATOM 1664 C C . VAL A 1 225 ? -0.357 -24.672 -22.812 1 98.81 225 VAL A C 1
ATOM 1666 O O . VAL A 1 225 ? -0.093 -23.797 -21.984 1 98.81 225 VAL A O 1
ATOM 1669 N N . LEU A 1 226 ? -1.094 -24.438 -23.844 1 98.5 226 LEU A N 1
ATOM 1670 C CA . LEU A 1 226 ? -1.61 -23.141 -24.219 1 98.5 226 LEU A CA 1
ATOM 1671 C C . LEU A 1 226 ? -2.951 -22.859 -23.547 1 98.5 226 LEU A C 1
ATOM 1673 O O . LEU A 1 226 ? -3.912 -23.609 -23.75 1 98.5 226 LEU A O 1
ATOM 1677 N N . LYS A 1 227 ? -2.971 -21.859 -22.734 1 97.44 227 LYS A N 1
ATOM 1678 C CA . LYS A 1 227 ? -4.211 -21.391 -22.125 1 97.44 227 LYS A CA 1
ATOM 1679 C C . LYS A 1 227 ? -4.922 -20.391 -23.031 1 97.44 227 LYS A C 1
ATOM 1681 O O . LYS A 1 227 ? -4.359 -19.344 -23.375 1 97.44 227 LYS A O 1
ATOM 1686 N N . ARG A 1 228 ? -6.156 -20.641 -23.328 1 95.31 228 ARG A N 1
ATOM 1687 C CA . ARG A 1 228 ? -6.875 -19.797 -24.281 1 95.31 228 ARG A CA 1
ATOM 1688 C C . ARG A 1 228 ? -8.141 -19.219 -23.672 1 95.31 228 ARG A C 1
ATOM 1690 O O . ARG A 1 228 ? -9.156 -19.062 -24.344 1 95.31 228 ARG A O 1
ATOM 1697 N N . GLY A 1 229 ? -8.18 -19.094 -22.391 1 91.38 229 GLY A N 1
ATOM 1698 C CA . GLY A 1 229 ? -9.32 -18.5 -21.703 1 91.38 229 GLY A CA 1
ATOM 1699 C C . GLY A 1 229 ? -10.625 -19.203 -22.016 1 91.38 229 GLY A C 1
ATOM 1700 O O . GLY A 1 229 ? -10.75 -20.406 -21.797 1 91.38 229 GLY A O 1
ATOM 1701 N N . ALA A 1 230 ? -11.531 -18.469 -22.625 1 91.25 230 ALA A N 1
ATOM 1702 C CA . ALA A 1 230 ? -12.875 -18.969 -22.922 1 91.25 230 ALA A CA 1
ATOM 1703 C C . ALA A 1 230 ? -12.836 -20.031 -24.016 1 91.25 230 ALA A C 1
ATOM 1705 O O . ALA A 1 230 ? -13.812 -20.75 -24.234 1 91.25 230 ALA A O 1
ATOM 1706 N N . GLN A 1 231 ? -11.711 -20.219 -24.625 1 94.56 231 GLN A N 1
ATOM 1707 C CA . GLN A 1 231 ? -11.602 -21.203 -25.703 1 94.56 231 GLN A CA 1
ATOM 1708 C C . GLN A 1 231 ? -10.969 -22.5 -25.203 1 94.56 231 GLN A C 1
ATOM 1710 O O . GLN A 1 231 ? -10.688 -23.406 -25.984 1 94.56 231 GLN A O 1
ATOM 1715 N N . GLY A 1 232 ? -10.688 -22.531 -23.906 1 96.94 232 GLY A N 1
ATOM 1716 C CA . GLY A 1 232 ? -10.141 -23.75 -23.328 1 96.94 232 GLY A CA 1
ATOM 1717 C C . GLY A 1 232 ? -8.625 -23.781 -23.328 1 96.94 232 GLY A C 1
ATOM 1718 O O . GLY A 1 232 ? -7.973 -22.781 -23.047 1 96.94 232 GLY A O 1
ATOM 1719 N N . SER A 1 233 ? -8.102 -25 -23.438 1 98.38 233 SER A N 1
ATOM 1720 C CA . SER A 1 233 ? -6.656 -25.203 -23.406 1 98.38 233 SER A CA 1
ATOM 1721 C C . SER A 1 233 ? -6.223 -26.328 -24.328 1 98.38 233 SER A C 1
ATOM 1723 O O . SER A 1 233 ? -7.031 -27.188 -24.688 1 98.38 233 SER A O 1
ATOM 1725 N N . VAL A 1 234 ? -5.027 -26.281 -24.766 1 98.5 234 VAL A N 1
ATOM 1726 C CA . VAL A 1 234 ? -4.445 -27.297 -25.641 1 98.5 234 VAL A CA 1
ATOM 1727 C C . VAL A 1 234 ? -3.033 -27.641 -25.172 1 98.5 234 VAL A C 1
ATOM 1729 O O . VAL A 1 234 ? -2.242 -26.75 -24.859 1 98.5 234 VAL A O 1
ATOM 1732 N N . ALA A 1 235 ? -2.777 -28.922 -25.047 1 98.69 235 ALA A N 1
ATOM 1733 C CA . ALA A 1 235 ? -1.436 -29.406 -24.734 1 98.69 235 ALA A CA 1
ATOM 1734 C C . ALA A 1 235 ? -0.745 -29.938 -25.984 1 98.69 235 ALA A C 1
ATOM 1736 O O . ALA A 1 235 ? -1.356 -30.656 -26.781 1 98.69 235 ALA A O 1
ATOM 1737 N N . PHE A 1 236 ? 0.476 -29.469 -26.156 1 98.44 236 PHE A N 1
ATOM 1738 C CA . PHE A 1 236 ? 1.31 -29.938 -27.25 1 98.44 236 PHE A CA 1
ATOM 1739 C C . PHE A 1 236 ? 2.566 -30.625 -26.734 1 98.44 236 PHE A C 1
ATOM 1741 O O . PHE A 1 236 ? 3.184 -30.156 -25.766 1 98.44 236 PHE A O 1
ATOM 1748 N N . ASP A 1 237 ? 2.912 -31.734 -27.219 1 96.81 237 ASP A N 1
ATOM 1749 C CA . ASP A 1 237 ? 4.281 -32.25 -27.172 1 96.81 237 ASP A CA 1
ATOM 1750 C C . ASP A 1 237 ? 4.809 -32.531 -28.578 1 96.81 237 ASP A C 1
ATOM 1752 O O . ASP A 1 237 ? 4.262 -32.031 -29.562 1 96.81 237 ASP A O 1
ATOM 1756 N N . ARG A 1 238 ? 5.918 -33.094 -28.688 1 94.12 238 ARG A N 1
ATOM 1757 C CA . ARG A 1 238 ? 6.551 -33.25 -30 1 94.12 238 ARG A CA 1
ATOM 1758 C C . ARG A 1 238 ? 5.738 -34.188 -30.891 1 94.12 238 ARG A C 1
ATOM 1760 O O . ARG A 1 238 ? 5.789 -34.062 -32.125 1 94.12 238 ARG A O 1
ATOM 1767 N N . ALA A 1 239 ? 4.828 -34.938 -30.328 1 93.75 239 ALA A N 1
ATOM 1768 C CA . ALA A 1 239 ? 4.156 -35.969 -31.109 1 93.75 239 ALA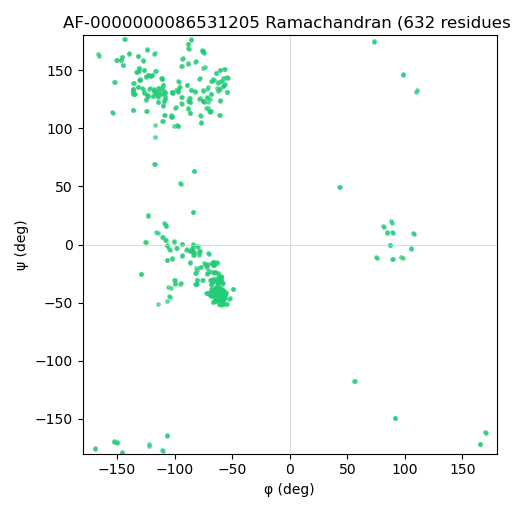 A CA 1
ATOM 1769 C C . ALA A 1 239 ? 2.641 -35.875 -30.969 1 93.75 239 ALA A C 1
ATOM 1771 O O . ALA A 1 239 ? 1.9 -36.344 -31.844 1 93.75 239 ALA A O 1
ATOM 1772 N N . ASN A 1 240 ? 2.246 -35.344 -29.906 1 94.81 240 ASN A N 1
ATOM 1773 C CA . ASN A 1 240 ? 0.825 -35.438 -29.578 1 94.81 240 ASN A CA 1
ATOM 1774 C C . ASN A 1 240 ? 0.225 -34.062 -29.281 1 94.81 240 ASN A C 1
ATOM 1776 O O . ASN A 1 240 ? 0.954 -33.125 -29.016 1 94.81 240 ASN A O 1
ATOM 1780 N N . ARG A 1 241 ? -1.022 -34.031 -29.438 1 96.69 241 ARG A N 1
ATOM 1781 C CA . ARG A 1 241 ? -1.851 -32.875 -29.141 1 96.69 241 ARG A CA 1
ATOM 1782 C C . ARG A 1 241 ? -3.105 -33.281 -28.375 1 96.69 241 ARG A C 1
ATOM 1784 O O . ARG A 1 241 ? -3.744 -34.281 -28.703 1 96.69 241 ARG A O 1
ATOM 1791 N N . ALA A 1 242 ? -3.422 -32.656 -27.281 1 97.69 242 ALA A N 1
ATOM 1792 C CA . ALA A 1 242 ? -4.641 -32.875 -26.5 1 97.69 242 ALA A CA 1
ATOM 1793 C C . ALA A 1 242 ? -5.359 -31.562 -26.234 1 97.69 242 ALA A C 1
ATOM 1795 O O . ALA A 1 242 ? -4.719 -30.547 -25.906 1 97.69 242 ALA A O 1
ATOM 1796 N N . GLU A 1 243 ? -6.602 -31.562 -26.422 1 97.5 243 GLU A N 1
ATOM 1797 C CA . GLU A 1 243 ? -7.379 -30.344 -26.219 1 97.5 243 GLU A CA 1
ATOM 1798 C C . GLU A 1 243 ? -8.523 -30.562 -25.234 1 97.5 243 GLU A C 1
ATOM 1800 O O . GLU A 1 243 ? -9.039 -31.672 -25.125 1 97.5 243 GLU A O 1
ATOM 1805 N N . ALA A 1 244 ? -8.836 -29.625 -24.469 1 96.94 244 ALA A N 1
ATOM 1806 C CA . ALA A 1 244 ? -9.977 -29.609 -23.547 1 96.94 244 ALA A CA 1
ATOM 1807 C C . ALA A 1 244 ? -10.766 -28.312 -23.672 1 96.94 244 ALA A C 1
ATOM 1809 O O . ALA A 1 244 ? -10.18 -27.234 -23.75 1 96.94 244 ALA A O 1
ATOM 1810 N N . ALA A 1 245 ? -12.055 -28.391 -23.703 1 95.88 245 ALA A N 1
ATOM 1811 C CA . ALA A 1 245 ? -12.93 -27.234 -23.844 1 95.88 245 ALA A CA 1
ATOM 1812 C C . ALA A 1 245 ? -13.008 -26.453 -22.531 1 95.88 245 ALA A C 1
ATOM 1814 O O . ALA A 1 245 ? -12.82 -27.016 -21.453 1 95.88 245 ALA A O 1
ATOM 1815 N N . ALA A 1 246 ? -13.266 -25.141 -22.672 1 96.12 246 ALA A N 1
ATOM 1816 C CA . ALA A 1 246 ? -13.562 -24.312 -21.516 1 96.12 246 ALA A CA 1
ATOM 1817 C C . ALA A 1 246 ? -14.984 -24.562 -21 1 96.12 246 ALA A C 1
ATOM 1819 O O . ALA A 1 246 ? -15.781 -25.219 -21.688 1 96.12 246 ALA A O 1
ATOM 1820 N N . PHE A 1 247 ? -15.25 -24.094 -19.844 1 96.44 247 PHE A N 1
ATOM 1821 C CA . PHE A 1 247 ? -16.578 -24.172 -19.266 1 96.44 247 PHE A CA 1
ATOM 1822 C C . PHE A 1 247 ? -17.188 -22.781 -19.125 1 96.44 247 PHE A C 1
ATOM 1824 O O . PHE A 1 247 ? -16.547 -21.859 -18.609 1 96.44 247 PHE A O 1
ATOM 1831 N N . GLN A 1 248 ? -18.359 -22.641 -19.547 1 95.06 248 GLN A N 1
ATOM 1832 C CA . GLN A 1 248 ? -19.047 -21.375 -19.422 1 95.06 248 GLN A CA 1
ATOM 1833 C C . GLN A 1 248 ? -19.516 -21.141 -17.984 1 95.06 248 GLN A C 1
ATOM 1835 O O . GLN A 1 248 ? -20.203 -21.984 -17.406 1 95.06 248 GLN A O 1
ATOM 1840 N N . VAL A 1 249 ? -19.094 -20.031 -17.422 1 96.06 249 VAL A N 1
ATOM 1841 C CA . VAL A 1 249 ? -19.516 -19.656 -16.078 1 96.06 249 VAL A CA 1
ATOM 1842 C C . VAL A 1 249 ? -19.781 -18.141 -16.031 1 96.06 249 VAL A C 1
ATOM 1844 O O . VAL A 1 249 ? -19.438 -17.422 -16.969 1 96.06 249 VAL A O 1
ATOM 1847 N N . ASP A 1 250 ? -20.453 -17.672 -15.016 1 94.81 250 ASP A N 1
ATOM 1848 C CA . ASP A 1 250 ? -20.609 -16.234 -14.773 1 94.81 250 ASP A CA 1
ATOM 1849 C C . ASP A 1 250 ? -19.344 -15.641 -14.18 1 94.81 250 ASP A C 1
ATOM 1851 O O . ASP A 1 250 ? -19.062 -15.828 -12.992 1 94.81 250 ASP A O 1
ATOM 1855 N N . GLU A 1 251 ? -18.594 -14.93 -14.977 1 92.06 251 GLU A N 1
ATOM 1856 C CA . GLU A 1 251 ? -17.328 -14.367 -14.555 1 92.06 251 GLU A CA 1
ATOM 1857 C C . GLU A 1 251 ? -17.531 -13.164 -13.641 1 92.06 251 GLU A C 1
ATOM 1859 O O . GLU A 1 251 ? -18.219 -12.203 -14.008 1 92.06 251 GLU A O 1
ATOM 1864 N N . VAL A 1 252 ? -17 -13.211 -12.477 1 90.88 252 VAL A N 1
ATOM 1865 C CA . VAL A 1 252 ? -17.047 -12.133 -11.492 1 90.88 252 VAL A CA 1
ATOM 1866 C C . VAL A 1 252 ? -15.695 -11.43 -11.43 1 90.88 252 VAL A C 1
ATOM 1868 O O . VAL A 1 252 ? -15.633 -10.195 -11.461 1 90.88 252 VAL A O 1
ATOM 1871 N N . ASP A 1 253 ? -14.633 -12.18 -11.406 1 90.31 253 ASP A N 1
ATOM 1872 C CA . ASP A 1 253 ? -13.266 -11.68 -11.297 1 90.31 253 ASP A CA 1
ATOM 1873 C C . ASP A 1 253 ? -12.273 -12.664 -11.914 1 90.31 253 ASP A C 1
ATOM 1875 O O . ASP A 1 253 ? -12.039 -13.742 -11.367 1 90.31 253 ASP A O 1
ATOM 1879 N N . PRO A 1 254 ? -11.641 -12.305 -12.953 1 89.62 254 PRO A N 1
ATOM 1880 C CA . PRO A 1 254 ? -10.758 -13.25 -13.648 1 89.62 254 PRO A CA 1
ATOM 1881 C C . PRO A 1 254 ? -9.391 -13.367 -12.984 1 89.62 254 PRO A C 1
ATOM 1883 O O . PRO A 1 254 ? -8.547 -14.148 -13.43 1 89.62 254 PRO A O 1
ATOM 1886 N N . THR A 1 255 ? -9.125 -12.648 -11.953 1 88.75 255 THR A N 1
ATOM 1887 C CA . THR A 1 255 ? -7.809 -12.609 -11.328 1 88.75 255 THR A CA 1
ATOM 1888 C C . THR A 1 255 ? -7.402 -13.992 -10.828 1 88.75 255 THR A C 1
ATOM 1890 O O . THR A 1 255 ? -8.141 -14.625 -10.07 1 88.75 255 THR A O 1
ATOM 1893 N N . GLY A 1 256 ? -6.27 -14.461 -11.281 1 92.5 256 GLY A N 1
ATOM 1894 C CA . GLY A 1 256 ? -5.668 -15.688 -10.789 1 92.5 256 GLY A CA 1
ATOM 1895 C C . GLY A 1 256 ? -6.16 -16.922 -11.508 1 92.5 256 GLY A C 1
ATOM 1896 O O . GLY A 1 256 ? -5.719 -18.047 -11.219 1 92.5 256 GLY A O 1
ATOM 1897 N N . ALA A 1 257 ? -7.074 -16.766 -12.492 1 95 257 ALA A N 1
ATOM 1898 C CA . ALA A 1 257 ? -7.637 -17.906 -13.203 1 95 257 ALA A CA 1
ATOM 1899 C C . ALA A 1 257 ? -6.535 -18.734 -13.852 1 95 257 ALA A C 1
ATOM 1901 O O . ALA A 1 257 ? -6.555 -19.969 -13.781 1 95 257 ALA A O 1
ATOM 1902 N N . GLY A 1 258 ? -5.602 -18.031 -14.516 1 96.38 258 GLY A N 1
ATOM 1903 C CA . GLY A 1 258 ? -4.484 -18.734 -15.125 1 96.38 258 GLY A CA 1
ATOM 1904 C C . GLY A 1 258 ? -3.604 -19.453 -14.117 1 96.38 258 GLY A C 1
ATOM 1905 O O . GLY A 1 258 ? -3.098 -20.547 -14.383 1 96.38 258 GLY A O 1
ATOM 1906 N N . ASP A 1 259 ? -3.395 -18.859 -12.977 1 97.88 259 ASP A N 1
ATOM 1907 C CA . ASP A 1 259 ? -2.598 -19.453 -11.906 1 97.88 259 ASP A CA 1
ATOM 1908 C C . ASP A 1 259 ? -3.285 -20.703 -11.344 1 97.88 259 ASP A C 1
ATOM 1910 O O . ASP A 1 259 ? -2.625 -21.703 -11.055 1 97.88 259 ASP A O 1
ATOM 1914 N N . CYS A 1 260 ? -4.609 -20.578 -11.195 1 98.12 260 CYS A N 1
ATOM 1915 C CA . CYS A 1 260 ? -5.387 -21.734 -10.742 1 98.12 260 CYS A CA 1
ATOM 1916 C C . CYS A 1 260 ? -5.293 -22.875 -11.742 1 98.12 260 CYS A C 1
ATOM 1918 O O . CYS A 1 260 ? -5.148 -24.047 -11.352 1 98.12 260 CYS A O 1
ATOM 1920 N N . PHE A 1 261 ? -5.414 -22.5 -13.023 1 98.56 261 PHE A N 1
ATOM 1921 C CA . PHE A 1 261 ? -5.223 -23.484 -14.078 1 98.56 261 PHE A CA 1
ATOM 1922 C C . PHE A 1 261 ? -3.873 -24.172 -13.938 1 98.56 261 PHE A C 1
ATOM 1924 O O . PHE A 1 261 ? -3.801 -25.406 -13.898 1 98.56 261 PHE A O 1
ATOM 1931 N N . GLY A 1 262 ? -2.822 -23.375 -13.82 1 98.75 262 GLY A N 1
ATOM 1932 C CA . GLY A 1 262 ? -1.475 -23.906 -13.719 1 98.75 262 GLY A CA 1
ATOM 1933 C C . GLY A 1 262 ? -1.276 -24.797 -12.508 1 98.75 262 GLY A C 1
ATOM 1934 O O . GLY A 1 262 ? -0.715 -25.891 -12.617 1 98.75 262 GLY A O 1
ATOM 1935 N N . GLY A 1 263 ? -1.745 -24.328 -11.344 1 98.88 263 GLY A N 1
ATOM 1936 C CA . GLY A 1 263 ? -1.638 -25.125 -10.125 1 98.88 263 GLY A CA 1
ATOM 1937 C C . GLY A 1 263 ? -2.33 -26.469 -10.227 1 98.88 263 GLY A C 1
ATOM 1938 O O . GLY A 1 263 ? -1.793 -27.484 -9.781 1 98.88 263 GLY A O 1
ATOM 1939 N N . THR A 1 264 ? -3.498 -26.469 -10.805 1 98.81 264 THR A N 1
ATOM 1940 C CA . THR A 1 264 ? -4.266 -27.703 -10.961 1 98.81 264 THR A CA 1
ATOM 1941 C C . THR A 1 264 ? -3.576 -28.656 -11.938 1 98.81 264 THR A C 1
ATOM 1943 O O . THR A 1 264 ? -3.484 -29.859 -11.688 1 98.81 264 THR A O 1
ATOM 1946 N N . LEU A 1 265 ? -3.121 -28.109 -13.031 1 98.81 265 LEU A N 1
ATOM 1947 C CA . LEU A 1 265 ? -2.461 -28.922 -14.047 1 98.81 265 LEU A CA 1
ATOM 1948 C C . LEU A 1 265 ? -1.236 -29.625 -13.469 1 98.81 265 LEU A C 1
ATOM 1950 O O . LEU A 1 265 ? -1.109 -30.844 -13.57 1 98.81 265 LEU A O 1
ATOM 1954 N N . VAL A 1 266 ? -0.363 -28.875 -12.82 1 98.88 266 VAL A N 1
ATOM 1955 C CA . VAL A 1 266 ? 0.896 -29.422 -12.328 1 98.88 266 VAL A CA 1
ATOM 1956 C C . VAL A 1 266 ? 0.619 -30.422 -11.195 1 98.88 266 VAL A C 1
ATOM 1958 O O . VAL A 1 266 ? 1.24 -31.484 -11.133 1 98.88 266 VAL A O 1
ATOM 1961 N N . ALA A 1 267 ? -0.311 -30.062 -10.336 1 98.81 267 ALA A N 1
ATOM 1962 C CA . ALA A 1 267 ? -0.676 -31 -9.273 1 98.81 267 ALA A CA 1
ATOM 1963 C C . ALA A 1 267 ? -1.217 -32.312 -9.852 1 98.81 267 ALA A C 1
ATOM 1965 O O . ALA A 1 267 ? -0.922 -33.375 -9.344 1 98.81 267 ALA A O 1
ATOM 1966 N N . SER A 1 268 ? -2.047 -32.219 -10.867 1 98.38 268 SER A N 1
ATOM 1967 C CA . SER A 1 268 ? -2.598 -33.406 -11.516 1 98.38 268 SER A CA 1
ATOM 1968 C C . SER A 1 268 ? -1.496 -34.25 -12.148 1 98.38 268 SER A C 1
ATOM 1970 O O . SER A 1 268 ? -1.509 -35.469 -12.031 1 98.38 268 SER A O 1
ATOM 1972 N N . LEU A 1 269 ? -0.553 -33.594 -12.766 1 98.25 269 LEU A N 1
ATOM 1973 C CA . LEU A 1 269 ? 0.558 -34.312 -13.383 1 98.25 269 LEU A CA 1
ATOM 1974 C C . LEU A 1 269 ? 1.404 -35.031 -12.328 1 98.25 269 LEU A C 1
ATOM 1976 O O . LEU A 1 269 ? 1.829 -36.156 -12.531 1 98.25 269 LEU A O 1
ATOM 1980 N N . VAL A 1 270 ? 1.658 -34.344 -11.234 1 98.06 270 VAL A N 1
ATOM 1981 C CA . VAL A 1 270 ? 2.41 -34.906 -10.117 1 98.06 270 VAL A CA 1
ATOM 1982 C C . VAL A 1 270 ? 1.695 -36.156 -9.602 1 98.06 270 VAL A C 1
ATOM 1984 O O . VAL A 1 270 ? 2.34 -37.125 -9.203 1 98.06 270 VAL A O 1
ATOM 1987 N N . ALA A 1 271 ? 0.408 -36.156 -9.688 1 97.19 271 ALA A N 1
ATOM 1988 C CA . ALA A 1 271 ? -0.403 -37.25 -9.211 1 97.19 271 ALA A CA 1
ATOM 1989 C C . ALA A 1 271 ? -0.496 -38.375 -10.258 1 97.19 271 ALA A C 1
ATOM 1991 O O . ALA A 1 271 ? -1.127 -39.406 -10.023 1 97.19 271 ALA A O 1
ATOM 1992 N N . GLY A 1 272 ? 0.011 -38.125 -11.43 1 97 272 GLY A N 1
ATOM 1993 C CA . GLY A 1 272 ? 0.044 -39.125 -12.461 1 97 272 GLY A CA 1
ATOM 1994 C C . GLY A 1 272 ? -1.203 -39.156 -13.32 1 97 272 GLY A C 1
ATOM 1995 O O . GLY A 1 272 ? -1.47 -40.156 -14.016 1 97 272 GLY A O 1
ATOM 1996 N N . VAL A 1 273 ? -1.922 -38.125 -13.32 1 96.12 273 VAL A N 1
ATOM 1997 C CA . VAL A 1 273 ? -3.15 -38 -14.102 1 96.12 273 VAL A CA 1
ATOM 1998 C C . VAL A 1 273 ? -2.809 -37.781 -15.57 1 96.12 273 VAL A C 1
ATOM 2000 O O . VAL A 1 273 ? -1.909 -37.031 -15.906 1 96.12 273 VAL A O 1
ATOM 2003 N N . PRO A 1 274 ? -3.5 -38.562 -16.469 1 96.44 274 PRO A N 1
ATOM 2004 C CA . PRO A 1 274 ? -3.26 -38.344 -17.906 1 96.44 274 PRO A CA 1
ATOM 2005 C C . PRO A 1 274 ? -3.523 -36.906 -18.328 1 96.44 274 PRO A C 1
ATOM 2007 O O . PRO A 1 274 ? -4.418 -36.25 -17.797 1 96.44 274 PRO A O 1
ATOM 2010 N N . ILE A 1 275 ? -2.828 -36.438 -19.359 1 97.44 275 ILE A N 1
ATOM 2011 C CA . ILE A 1 275 ? -2.777 -35.031 -19.75 1 97.44 275 ILE A CA 1
ATOM 2012 C C . ILE A 1 275 ? -4.172 -34.562 -20.156 1 97.44 275 ILE A C 1
ATOM 2014 O O . ILE A 1 275 ? -4.547 -33.438 -19.875 1 97.44 275 ILE A O 1
ATOM 2018 N N . ASP A 1 276 ? -4.965 -35.375 -20.797 1 95.88 276 ASP A N 1
ATOM 2019 C CA . ASP A 1 276 ? -6.301 -34.969 -21.234 1 95.88 276 ASP A CA 1
ATOM 2020 C C . ASP A 1 276 ? -7.215 -34.719 -20.047 1 95.88 276 ASP A C 1
ATOM 2022 O O . ASP A 1 276 ? -7.977 -33.75 -20.031 1 95.88 276 ASP A O 1
ATOM 2026 N N . VAL A 1 277 ? -7.102 -35.562 -19.031 1 96.25 277 VAL A N 1
ATOM 2027 C CA . VAL A 1 277 ? -7.883 -35.406 -17.812 1 96.25 277 VAL A CA 1
ATOM 2028 C C . VAL A 1 277 ? -7.352 -34.219 -17.016 1 96.25 277 VAL A C 1
ATOM 2030 O O . VAL A 1 277 ? -8.133 -33.438 -16.469 1 96.25 277 VAL A O 1
ATOM 2033 N N . ALA A 1 278 ? -6.035 -34.062 -16.938 1 97.88 278 ALA A N 1
ATOM 2034 C CA . ALA A 1 278 ? -5.41 -32.938 -16.234 1 97.88 278 ALA A CA 1
ATOM 2035 C C . ALA A 1 278 ? -5.867 -31.609 -16.828 1 97.88 278 ALA A C 1
ATOM 2037 O O . ALA A 1 278 ? -6.121 -30.656 -16.094 1 97.88 278 ALA A O 1
ATOM 2038 N N . LEU A 1 279 ? -6.008 -31.531 -18.156 1 98.19 279 LEU A N 1
ATOM 2039 C CA . LEU A 1 279 ? -6.465 -30.328 -18.812 1 98.19 279 LEU A CA 1
ATOM 2040 C C . LEU A 1 279 ? -7.902 -30 -18.422 1 98.19 279 LEU A C 1
ATOM 2042 O O . LEU A 1 279 ? -8.227 -28.844 -18.172 1 98.19 279 LEU A O 1
ATOM 2046 N N . ARG A 1 280 ? -8.719 -31.016 -18.406 1 97.56 280 ARG A N 1
ATOM 2047 C CA . ARG A 1 280 ? -10.117 -30.797 -18.047 1 97.56 280 ARG A CA 1
ATOM 2048 C C . ARG A 1 280 ? -10.242 -30.266 -16.625 1 97.56 280 ARG A C 1
ATOM 2050 O O . ARG A 1 280 ? -11.008 -29.344 -16.359 1 97.56 280 ARG A O 1
ATOM 2057 N N . ARG A 1 281 ? -9.469 -30.875 -15.734 1 97.94 281 ARG A N 1
ATOM 2058 C CA . ARG A 1 281 ? -9.469 -30.438 -14.344 1 97.94 281 ARG A CA 1
ATOM 2059 C C . ARG A 1 281 ? -8.961 -29 -14.227 1 97.94 281 ARG A C 1
ATOM 2061 O O . ARG A 1 281 ? -9.516 -28.203 -13.469 1 97.94 281 ARG A O 1
ATOM 2068 N N . ALA A 1 282 ? -7.895 -28.703 -14.969 1 98.62 282 ALA A N 1
ATOM 2069 C CA . ALA A 1 282 ? -7.309 -27.359 -14.93 1 98.62 282 ALA A CA 1
ATOM 2070 C C . ALA A 1 282 ? -8.289 -26.312 -15.453 1 98.62 282 ALA A C 1
ATOM 2072 O O . ALA A 1 282 ? -8.438 -25.25 -14.867 1 98.62 282 ALA A O 1
ATOM 2073 N N . ASN A 1 283 ? -8.969 -26.625 -16.578 1 98.25 283 ASN A N 1
ATOM 2074 C CA . ASN A 1 283 ? -10 -25.734 -17.094 1 98.25 283 ASN A CA 1
ATOM 2075 C C . ASN A 1 283 ? -11.117 -25.516 -16.078 1 98.25 283 ASN A C 1
ATOM 2077 O O . ASN A 1 283 ? -11.625 -24.406 -15.945 1 98.25 283 ASN A O 1
ATOM 2081 N N . ALA A 1 284 ? -11.508 -26.578 -15.422 1 98 284 ALA A N 1
ATOM 2082 C CA . ALA A 1 284 ? -12.555 -26.484 -14.406 1 98 284 ALA A CA 1
ATOM 2083 C C . ALA A 1 284 ? -12.117 -25.578 -13.258 1 98 284 ALA A C 1
ATOM 2085 O O . ALA A 1 284 ? -12.891 -24.719 -12.812 1 98 284 ALA A O 1
ATOM 2086 N N . ALA A 1 285 ? -10.922 -25.75 -12.797 1 98.25 285 ALA A N 1
ATOM 2087 C CA . ALA A 1 285 ? -10.398 -24.922 -11.719 1 98.25 285 ALA A CA 1
ATOM 2088 C C . ALA A 1 285 ? -10.375 -23.453 -12.117 1 98.25 285 ALA A C 1
ATOM 2090 O O . ALA A 1 285 ? -10.758 -22.578 -11.328 1 98.25 285 ALA A O 1
ATOM 2091 N N . GLY A 1 286 ? -9.844 -23.156 -13.344 1 97.94 286 GLY A N 1
ATOM 2092 C CA . GLY A 1 286 ? -9.883 -21.797 -13.836 1 97.94 286 GLY A CA 1
ATOM 2093 C C . GLY A 1 286 ? -11.289 -21.219 -13.898 1 97.94 286 GLY A C 1
ATOM 2094 O O . GLY A 1 286 ? -11.508 -20.062 -13.523 1 97.94 286 GLY A O 1
ATOM 2095 N N . ALA A 1 287 ? -12.211 -22.016 -14.359 1 97.69 287 ALA A N 1
ATOM 2096 C CA . ALA A 1 287 ? -13.602 -21.594 -14.461 1 97.69 287 ALA A CA 1
ATOM 2097 C C . ALA A 1 287 ? -14.195 -21.297 -13.094 1 97.69 287 ALA A C 1
ATOM 2099 O O . ALA A 1 287 ? -14.93 -20.328 -12.922 1 97.69 287 ALA A O 1
ATOM 2100 N N . ILE A 1 288 ? -13.93 -22.141 -12.117 1 97.75 288 ILE A N 1
ATOM 2101 C CA . ILE A 1 288 ? -14.414 -21.938 -10.758 1 97.75 288 ILE A CA 1
ATOM 2102 C C . ILE A 1 288 ? -13.812 -20.656 -10.188 1 97.75 288 ILE A C 1
ATOM 2104 O O . ILE A 1 288 ? -14.516 -19.859 -9.555 1 97.75 288 ILE A O 1
ATOM 2108 N N . ALA A 1 289 ? -12.531 -20.453 -10.453 1 97.31 289 ALA A N 1
ATOM 2109 C CA . ALA A 1 289 ? -11.797 -19.312 -9.891 1 97.31 289 ALA A CA 1
ATOM 2110 C C . ALA A 1 289 ? -12.445 -18 -10.281 1 97.31 289 ALA A C 1
ATOM 2112 O O . ALA A 1 289 ? -12.562 -17.078 -9.461 1 97.31 289 ALA A O 1
ATOM 2113 N N . VAL A 1 290 ? -12.945 -17.828 -11.5 1 95.62 290 VAL A N 1
ATOM 2114 C CA . VAL A 1 290 ? -13.398 -16.531 -12.016 1 95.62 290 VAL A CA 1
ATOM 2115 C C . VAL A 1 290 ? -14.789 -16.219 -11.461 1 95.62 290 VAL A C 1
ATOM 2117 O O . VAL A 1 290 ? -15.297 -15.109 -11.633 1 95.62 290 VAL A O 1
ATOM 2120 N N . THR A 1 291 ? -15.453 -17.203 -10.781 1 96.19 291 THR A N 1
ATOM 2121 C CA . THR A 1 291 ? -16.797 -16.984 -10.242 1 96.19 291 THR A CA 1
ATOM 2122 C C . THR A 1 291 ? -16.719 -16.328 -8.875 1 96.19 291 THR A C 1
ATOM 2124 O O . THR A 1 291 ? -17.75 -15.977 -8.289 1 96.19 291 THR A O 1
ATOM 2127 N N . ARG A 1 292 ? -15.586 -16.156 -8.344 1 95 292 ARG A N 1
ATOM 2128 C CA . ARG A 1 292 ? -15.375 -15.547 -7.035 1 95 292 ARG A CA 1
ATOM 2129 C C . ARG A 1 292 ? -14.523 -14.289 -7.148 1 95 292 ARG A C 1
ATOM 2131 O O . ARG A 1 292 ? -13.578 -14.242 -7.941 1 95 292 ARG A O 1
ATOM 2138 N N . ARG A 1 293 ? -14.797 -13.328 -6.309 1 93.44 293 ARG A N 1
ATOM 2139 C CA . ARG A 1 293 ? -14.023 -12.086 -6.309 1 93.44 293 ARG A CA 1
ATOM 2140 C C . ARG A 1 293 ? -12.773 -12.227 -5.453 1 93.44 293 ARG A C 1
ATOM 2142 O O . ARG A 1 293 ? -12.836 -12.719 -4.32 1 93.44 293 ARG A O 1
ATOM 2149 N N . GLY A 1 294 ? -11.633 -11.758 -6.07 1 94.12 294 GLY A N 1
ATOM 2150 C CA . GLY A 1 294 ? -10.398 -11.688 -5.305 1 94.12 294 GLY A CA 1
ATOM 2151 C C . GLY A 1 294 ? -9.477 -12.875 -5.551 1 94.12 294 GLY A C 1
ATOM 2152 O O . GLY A 1 294 ? -9.945 -14 -5.715 1 94.12 294 GLY A O 1
ATOM 2153 N N . PRO A 1 295 ? -8.227 -12.68 -5.52 1 94.25 295 PRO A N 1
ATOM 2154 C CA . PRO A 1 295 ? -7.262 -13.766 -5.703 1 94.25 295 PRO A CA 1
ATOM 2155 C C . PRO A 1 295 ? -7.363 -14.836 -4.625 1 94.25 295 PRO A C 1
ATOM 2157 O O . PRO A 1 295 ? -7.574 -14.523 -3.451 1 94.25 295 PRO A O 1
ATOM 2160 N N . MET A 1 296 ? -7.246 -16.141 -4.949 1 95.81 296 MET A N 1
ATOM 2161 C CA . MET A 1 296 ? -7.191 -17.344 -4.117 1 95.81 296 MET A CA 1
ATOM 2162 C C . MET A 1 296 ? -8.578 -17.703 -3.584 1 95.81 296 MET A C 1
ATOM 2164 O O . MET A 1 296 ? -8.789 -18.812 -3.092 1 95.81 296 MET A O 1
ATOM 2168 N N . GLU A 1 297 ? -9.523 -16.719 -3.76 1 96.12 297 GLU A N 1
ATOM 2169 C CA . GLU A 1 297 ? -10.852 -16.984 -3.201 1 96.12 297 GLU A CA 1
ATOM 2170 C C . GLU A 1 297 ? -11.586 -18.047 -4.008 1 96.12 297 GLU A C 1
ATOM 2172 O O . GLU A 1 297 ? -12.461 -18.734 -3.479 1 96.12 297 GLU A O 1
ATOM 2177 N N . GLY A 1 298 ? -11.234 -18.172 -5.246 1 96.56 298 GLY A N 1
ATOM 2178 C CA . GLY A 1 298 ? -11.875 -19.156 -6.105 1 96.56 298 GLY A CA 1
ATOM 2179 C C . GLY A 1 298 ? -11.086 -20.438 -6.242 1 96.56 298 GLY A C 1
ATOM 2180 O O . GLY A 1 298 ? -11.469 -21.328 -7.004 1 96.56 298 GLY A O 1
ATOM 2181 N N . ASN A 1 299 ? -9.883 -20.438 -5.59 1 98.44 299 ASN A N 1
ATOM 2182 C CA . ASN A 1 299 ? -9.148 -21.703 -5.602 1 98.44 299 ASN A CA 1
ATOM 2183 C C . ASN A 1 299 ? -10 -22.844 -5.074 1 98.44 299 ASN A C 1
ATOM 2185 O O . ASN A 1 299 ? -10.789 -22.672 -4.141 1 98.44 299 ASN A O 1
ATOM 2189 N N . SER A 1 300 ? -9.844 -24.031 -5.637 1 98.38 300 SER A N 1
ATOM 2190 C CA . SER A 1 300 ? -10.773 -25.125 -5.387 1 98.38 300 SER A CA 1
ATOM 2191 C C . SER A 1 300 ? -10.023 -26.422 -5.082 1 98.38 300 SER A C 1
ATOM 2193 O O . SER A 1 300 ? -8.938 -26.656 -5.617 1 98.38 300 SER A O 1
ATOM 2195 N N . GLY A 1 301 ? -10.641 -27.219 -4.266 1 98 301 GLY A N 1
ATOM 2196 C CA . GLY A 1 301 ? -10.102 -28.531 -3.982 1 98 301 GLY A CA 1
ATOM 2197 C C . GLY A 1 301 ? -10.523 -29.594 -4.992 1 98 301 GLY A C 1
ATOM 2198 O O . GLY A 1 301 ? -11.305 -29.297 -5.906 1 98 301 GLY A O 1
ATOM 2199 N N . ALA A 1 302 ? -10.008 -30.766 -4.812 1 96.81 302 ALA A N 1
ATOM 2200 C CA . ALA A 1 302 ? -10.266 -31.859 -5.734 1 96.81 302 ALA A CA 1
ATOM 2201 C C . ALA A 1 302 ? -11.75 -32.188 -5.789 1 96.81 302 ALA A C 1
ATOM 2203 O O . ALA A 1 302 ? -12.305 -32.406 -6.867 1 96.81 302 ALA A O 1
ATOM 2204 N N . ALA A 1 303 ? -12.359 -32.188 -4.652 1 96.62 303 ALA A N 1
ATOM 2205 C CA . ALA A 1 303 ? -13.773 -32.531 -4.582 1 96.62 303 ALA A CA 1
ATOM 2206 C C . ALA A 1 303 ? -14.641 -31.516 -5.305 1 96.62 303 ALA A C 1
ATOM 2208 O O . ALA A 1 303 ? -15.625 -31.875 -5.957 1 96.62 303 ALA A O 1
ATOM 2209 N N . GLU A 1 304 ? -14.344 -30.281 -5.145 1 97.12 304 GLU A N 1
ATOM 2210 C CA . GLU A 1 304 ? -15.086 -29.219 -5.812 1 97.12 304 GLU A CA 1
ATOM 2211 C C . GLU A 1 304 ? -14.945 -29.312 -7.328 1 97.12 304 GLU A C 1
ATOM 2213 O O . GLU A 1 304 ? -15.922 -29.125 -8.062 1 97.12 304 GLU A O 1
ATOM 2218 N N . ILE A 1 305 ? -13.773 -29.594 -7.777 1 97.75 305 ILE A N 1
ATOM 2219 C CA . ILE A 1 305 ? -13.492 -29.734 -9.203 1 97.75 305 ILE A CA 1
ATOM 2220 C C . ILE A 1 305 ? -14.242 -30.938 -9.766 1 97.75 305 ILE A C 1
ATOM 2222 O O . ILE A 1 305 ? -14.875 -30.859 -10.82 1 97.75 305 ILE A O 1
ATOM 2226 N N . ASP A 1 306 ? -14.203 -32 -9.008 1 96.12 306 ASP A N 1
ATOM 2227 C CA . ASP A 1 306 ? -14.914 -33.219 -9.438 1 96.12 306 ASP A CA 1
ATOM 2228 C C . ASP A 1 306 ? -16.422 -32.969 -9.539 1 96.12 306 ASP A C 1
ATOM 2230 O O . ASP A 1 306 ? -17.062 -33.406 -10.492 1 96.12 306 ASP A O 1
ATOM 2234 N N . ARG A 1 307 ? -16.938 -32.312 -8.586 1 96.25 307 ARG A N 1
ATOM 2235 C CA . ARG A 1 307 ? -18.359 -31.984 -8.594 1 96.25 307 ARG A CA 1
ATOM 2236 C C . ARG A 1 307 ? -18.719 -31.078 -9.773 1 96.25 307 ARG A C 1
ATOM 2238 O O . ARG A 1 307 ? -19.734 -31.297 -10.438 1 96.25 307 ARG A O 1
ATOM 2245 N N . PHE A 1 308 ? -17.969 -30.156 -9.992 1 97.12 308 PHE A N 1
ATOM 2246 C CA . PHE A 1 308 ? -18.141 -29.219 -11.102 1 97.12 308 PHE A CA 1
ATOM 2247 C C . PHE A 1 308 ? -18.203 -29.969 -12.43 1 97.12 308 PHE A C 1
ATOM 2249 O O . PHE A 1 308 ? -19.062 -29.688 -13.266 1 97.12 308 PHE A O 1
ATOM 2256 N N . LEU A 1 309 ? -17.281 -30.906 -12.602 1 96.38 309 LEU A N 1
ATOM 2257 C CA . LEU A 1 309 ? -17.188 -31.688 -13.828 1 96.38 309 LEU A CA 1
ATOM 2258 C C . LEU A 1 309 ? -18.359 -32.656 -13.938 1 96.38 309 LEU A C 1
ATOM 2260 O O . LEU A 1 309 ? -18.984 -32.781 -14.992 1 96.38 309 LEU A O 1
ATOM 2264 N N . THR A 1 310 ? -18.688 -33.281 -12.836 1 94.5 310 THR A N 1
ATOM 2265 C CA . THR A 1 310 ? -19.766 -34.25 -12.828 1 94.5 310 THR A CA 1
ATOM 2266 C C . THR A 1 310 ? -21.109 -33.594 -13.148 1 94.5 310 THR A C 1
ATOM 2268 O O . THR A 1 310 ? -21.922 -34.125 -13.883 1 94.5 310 THR A O 1
ATOM 2271 N N . GLU A 1 311 ? -21.312 -32.469 -12.594 1 94.56 311 GLU A N 1
ATOM 2272 C CA . GLU A 1 311 ? -22.547 -31.719 -12.82 1 94.56 311 GLU A CA 1
ATOM 2273 C C . GLU A 1 311 ? -22.688 -31.312 -14.289 1 94.56 311 GLU A C 1
ATOM 2275 O O . GLU A 1 311 ? -23.797 -31.016 -14.75 1 94.56 311 GLU A O 1
ATOM 2280 N N . ARG A 1 312 ? -21.719 -31.359 -15.039 1 93 312 ARG A N 1
ATOM 2281 C CA . ARG A 1 312 ? -21.734 -30.969 -16.453 1 93 312 ARG A CA 1
ATOM 2282 C C . ARG A 1 312 ? -21.594 -32.188 -17.359 1 93 312 ARG A C 1
ATOM 2284 O O . ARG A 1 312 ? -21.328 -32.062 -18.547 1 93 312 ARG A O 1
ATOM 2291 N N . GLY A 1 313 ? -21.609 -33.344 -16.781 1 88.81 313 GLY A N 1
ATOM 2292 C CA . GLY A 1 313 ? -21.672 -34.594 -17.531 1 88.81 313 GLY A CA 1
ATOM 2293 C C . GLY A 1 313 ? -20.312 -35.125 -17.906 1 88.81 313 GLY A C 1
ATOM 2294 O O . GLY A 1 313 ? -20.203 -35.938 -18.844 1 88.81 313 GLY A O 1
ATOM 2295 N N . ILE A 1 314 ? -19.281 -34.562 -17.359 1 86.81 314 ILE A N 1
ATOM 2296 C CA . ILE A 1 314 ? -17.938 -35.062 -17.641 1 86.81 314 ILE A CA 1
ATOM 2297 C C . ILE A 1 314 ? -17.531 -36.062 -16.562 1 86.81 314 ILE A C 1
ATOM 2299 O O . ILE A 1 314 ? -17.562 -35.75 -15.367 1 86.81 314 ILE A O 1
ATOM 2303 N N . ALA A 1 315 ? -17.234 -37.219 -16.984 1 75.81 315 ALA A N 1
ATOM 2304 C CA . ALA A 1 315 ? -16.859 -38.312 -16.062 1 75.81 315 ALA A CA 1
ATOM 2305 C C . ALA A 1 315 ? -15.484 -38.062 -15.461 1 75.81 315 ALA A C 1
ATOM 2307 O O . ALA A 1 315 ? -14.562 -37.625 -16.156 1 75.81 315 ALA A O 1
ATOM 2308 N N . CYS A 1 316 ? -15.32 -38 -14.164 1 68.5 316 CYS A N 1
ATOM 2309 C CA . CYS A 1 316 ? -14.047 -37.906 -13.461 1 68.5 316 CYS A CA 1
ATOM 2310 C C . CYS A 1 316 ? -13.578 -39.281 -12.984 1 68.5 316 CYS A C 1
ATOM 2312 O O . CYS A 1 316 ? -14.203 -39.906 -12.117 1 68.5 316 CYS A O 1
ATOM 2314 N N . PRO A 1 317 ? -12.602 -39.844 -13.742 1 58.09 317 PRO A N 1
ATOM 2315 C CA . PRO A 1 317 ? -12.18 -41.156 -13.273 1 58.09 317 PRO A CA 1
ATOM 2316 C C . PRO A 1 317 ? -11.562 -41.125 -11.875 1 58.09 317 PRO A C 1
ATOM 2318 O O . PRO A 1 317 ? -10.945 -40.125 -11.492 1 58.09 317 PRO A O 1
ATOM 2321 N N . ALA A 1 318 ? -11.969 -42 -10.992 1 50.12 318 ALA A N 1
ATOM 2322 C CA . ALA A 1 318 ? -11.398 -42.156 -9.656 1 50.12 318 ALA A CA 1
ATOM 2323 C C . ALA A 1 318 ? -9.891 -42.375 -9.727 1 50.12 318 ALA A C 1
ATOM 2325 O O . ALA A 1 318 ? -9.383 -42.969 -10.68 1 50.12 318 ALA A O 1
ATOM 2326 N N . MET B 1 1 ? 4.398 33.719 -3.631 1 89.06 1 MET B N 1
ATOM 2327 C CA . MET B 1 1 ? 4.785 33.938 -2.238 1 89.06 1 MET B CA 1
ATOM 2328 C C . MET B 1 1 ? 3.85 33.188 -1.294 1 89.06 1 MET B C 1
ATOM 2330 O O . MET B 1 1 ? 2.629 33.219 -1.468 1 89.06 1 MET B O 1
ATOM 2334 N N . ALA B 1 2 ? 4.43 32.406 -0.308 1 94.62 2 ALA B N 1
ATOM 2335 C CA . ALA B 1 2 ? 3.621 31.594 0.614 1 94.62 2 ALA B CA 1
ATOM 2336 C C . ALA B 1 2 ? 3.701 32.156 2.033 1 94.62 2 ALA B C 1
ATOM 2338 O O . ALA B 1 2 ? 4.777 32.531 2.492 1 94.62 2 ALA B O 1
ATOM 2339 N N . GLU B 1 3 ? 2.561 32.25 2.635 1 98.5 3 GLU B N 1
ATOM 2340 C CA . GLU B 1 3 ? 2.482 32.688 4.023 1 98.5 3 GLU B CA 1
ATOM 2341 C C . GLU B 1 3 ? 2.787 31.547 4.988 1 98.5 3 GLU B C 1
ATOM 2343 O O . GLU B 1 3 ? 3.271 31.781 6.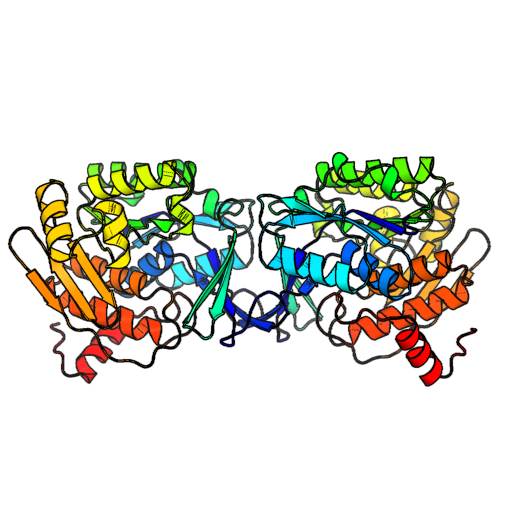098 1 98.5 3 GLU B O 1
ATOM 2348 N N . ILE B 1 4 ? 2.396 30.406 4.586 1 98.88 4 ILE B N 1
ATOM 2349 C CA . ILE B 1 4 ? 2.666 29.188 5.352 1 98.88 4 ILE B CA 1
ATOM 2350 C C . ILE B 1 4 ? 3.408 28.188 4.477 1 98.88 4 ILE B C 1
ATOM 2352 O O . ILE B 1 4 ? 2.998 27.922 3.344 1 98.88 4 ILE B O 1
ATOM 2356 N N . VAL B 1 5 ? 4.508 27.672 4.957 1 98.88 5 VAL B N 1
ATOM 2357 C CA . VAL B 1 5 ? 5.262 26.609 4.281 1 98.88 5 VAL B CA 1
ATOM 2358 C C . VAL B 1 5 ? 5.207 25.328 5.105 1 98.88 5 VAL B C 1
ATOM 2360 O O . VAL B 1 5 ? 5.312 25.375 6.336 1 98.88 5 VAL B O 1
ATOM 2363 N N . VAL B 1 6 ? 4.961 24.234 4.477 1 98.81 6 VAL B N 1
ATOM 2364 C CA . VAL B 1 6 ? 4.898 22.922 5.109 1 98.81 6 VAL B CA 1
ATOM 2365 C C . VAL B 1 6 ? 5.766 21.938 4.336 1 98.81 6 VAL B C 1
ATOM 2367 O O . VAL B 1 6 ? 5.875 22.016 3.109 1 98.81 6 VAL B O 1
ATOM 2370 N N . ALA B 1 7 ? 6.453 21.062 5.027 1 98.38 7 ALA B N 1
ATOM 2371 C CA . ALA B 1 7 ? 7.219 19.969 4.422 1 98.38 7 ALA B CA 1
ATOM 2372 C C . ALA B 1 7 ? 6.98 18.656 5.156 1 98.38 7 ALA B C 1
ATOM 2374 O O . ALA B 1 7 ? 7.059 18.594 6.387 1 98.38 7 ALA B O 1
ATOM 2375 N N . GLY B 1 8 ? 6.652 17.625 4.395 1 97.5 8 GLY B N 1
ATOM 2376 C CA . GLY B 1 8 ? 6.465 16.359 5.086 1 97.5 8 GLY B CA 1
ATOM 2377 C C . GLY B 1 8 ? 5.867 15.289 4.203 1 97.5 8 GLY B C 1
ATOM 2378 O O . GLY B 1 8 ? 5.941 15.367 2.977 1 97.5 8 GLY B O 1
ATOM 2379 N N . GLU B 1 9 ? 5.336 14.266 4.84 1 96.56 9 GLU B N 1
ATOM 2380 C CA . GLU B 1 9 ? 4.91 13.062 4.141 1 96.56 9 GLU B CA 1
ATOM 2381 C C . GLU B 1 9 ? 3.561 13.266 3.457 1 96.56 9 GLU B C 1
ATOM 2383 O O . GLU B 1 9 ? 2.699 13.984 3.975 1 96.56 9 GLU B O 1
ATOM 2388 N N . LEU B 1 10 ? 3.412 12.711 2.318 1 97.88 10 LEU B N 1
ATOM 2389 C CA . LEU B 1 10 ? 2.178 12.523 1.565 1 97.88 10 LEU B CA 1
ATOM 2390 C C . LEU B 1 10 ? 1.876 11.039 1.375 1 97.88 10 LEU B C 1
ATOM 2392 O O . LEU B 1 10 ? 2.77 10.258 1.047 1 97.88 10 LEU B O 1
ATOM 2396 N N . LEU B 1 11 ? 0.648 10.664 1.666 1 96.5 11 LEU B N 1
ATOM 2397 C CA . LEU B 1 11 ? 0.304 9.258 1.492 1 96.5 11 LEU B CA 1
ATOM 2398 C C . LEU B 1 11 ? -1.172 9.102 1.146 1 96.5 11 LEU B C 1
ATOM 2400 O O . LEU B 1 11 ? -1.961 10.031 1.329 1 96.5 11 LEU B O 1
ATOM 2404 N N . ALA B 1 12 ? -1.526 7.973 0.549 1 97.25 12 ALA B N 1
ATOM 2405 C CA . ALA B 1 12 ? -2.91 7.57 0.312 1 97.25 12 ALA B CA 1
ATOM 2406 C C . ALA B 1 12 ? -3.422 6.676 1.438 1 97.25 12 ALA B C 1
ATOM 2408 O O . ALA B 1 12 ? -2.799 5.664 1.767 1 97.25 12 ALA B O 1
ATOM 2409 N N . GLU B 1 13 ? -4.488 7.051 1.967 1 96.88 13 GLU B N 1
ATOM 2410 C CA . GLU B 1 13 ? -5.004 6.328 3.127 1 96.88 13 GLU B CA 1
ATOM 2411 C C . GLU B 1 13 ? -6.266 5.547 2.773 1 96.88 13 GLU B C 1
ATOM 2413 O O . GLU B 1 13 ? -7.109 6.023 2.012 1 96.88 13 GLU B O 1
ATOM 2418 N N . PHE B 1 14 ? -6.375 4.336 3.242 1 96.5 14 PHE B N 1
ATOM 2419 C CA . PHE B 1 14 ? -7.535 3.461 3.135 1 96.5 14 PHE B CA 1
ATOM 2420 C C . PHE B 1 14 ? -8.117 3.16 4.512 1 96.5 14 PHE B C 1
ATOM 2422 O O . PHE B 1 14 ? -7.402 2.707 5.406 1 96.5 14 PHE B O 1
ATOM 2429 N N . VAL B 1 15 ? -9.406 3.352 4.645 1 94.94 15 VAL B N 1
ATOM 2430 C CA . VAL B 1 15 ? -10.07 3.203 5.938 1 94.94 15 VAL B CA 1
ATOM 2431 C C . VAL B 1 15 ? -11.047 2.029 5.887 1 94.94 15 VAL B C 1
ATOM 2433 O O . VAL B 1 15 ? -11.898 1.959 4.996 1 94.94 15 VAL B O 1
ATOM 2436 N N . ALA B 1 16 ? -10.914 1.14 6.836 1 94.75 16 ALA B N 1
ATOM 2437 C CA . ALA B 1 16 ? -11.867 0.037 6.914 1 94.75 16 ALA B CA 1
ATOM 2438 C C . ALA B 1 16 ? -13.305 0.556 7.031 1 94.75 16 ALA B C 1
ATOM 2440 O O . ALA B 1 16 ? -13.578 1.468 7.812 1 94.75 16 ALA B O 1
ATOM 2441 N N . ALA B 1 17 ? -14.234 -0.042 6.324 1 92.75 17 ALA B N 1
ATOM 2442 C CA . ALA B 1 17 ? -15.602 0.468 6.215 1 92.75 17 ALA B CA 1
ATOM 2443 C C . ALA B 1 17 ? -16.391 0.196 7.492 1 92.75 17 ALA B C 1
ATOM 2445 O O . ALA B 1 17 ? -17.297 0.958 7.844 1 92.75 17 ALA B O 1
ATOM 2446 N N . GLU B 1 18 ? -16.031 -0.876 8.125 1 91.25 18 GLU B N 1
ATOM 2447 C CA . GLU B 1 18 ? -16.812 -1.258 9.297 1 91.25 18 GLU B CA 1
ATOM 2448 C C . GLU B 1 18 ? -15.93 -1.321 10.547 1 91.25 18 GLU B C 1
ATOM 2450 O O . GLU B 1 18 ? -14.773 -1.734 10.477 1 91.25 18 GLU B O 1
ATOM 2455 N N . ARG B 1 19 ? -16.484 -0.962 11.633 1 88.38 19 ARG B N 1
ATOM 2456 C CA . ARG B 1 19 ? -15.797 -1.143 12.906 1 88.38 19 ARG B CA 1
ATOM 2457 C C . ARG B 1 19 ? -15.633 -2.623 13.227 1 88.38 19 ARG B C 1
ATOM 2459 O O . ARG B 1 19 ? -16.531 -3.428 12.977 1 88.38 19 ARG B O 1
ATOM 2466 N N . GLY B 1 20 ? -14.539 -2.973 13.781 1 90.06 20 GLY B N 1
ATOM 2467 C CA . GLY B 1 20 ? -14.281 -4.363 14.125 1 90.06 20 GLY B CA 1
ATOM 2468 C C . GLY B 1 20 ? -13.617 -5.141 13 1 90.06 20 GLY B C 1
ATOM 2469 O O . GLY B 1 20 ? -13.117 -6.246 13.211 1 90.06 20 GLY B O 1
ATOM 2470 N N . GLN B 1 21 ? -13.641 -4.488 11.844 1 90.62 21 GLN B N 1
ATOM 2471 C CA . GLN B 1 21 ? -12.945 -5.109 10.727 1 90.62 21 GLN B CA 1
ATOM 2472 C C . GLN B 1 21 ? -11.438 -5.113 10.945 1 90.62 21 GLN B C 1
ATOM 2474 O O . GLN B 1 21 ? -10.859 -4.102 11.352 1 90.62 21 GLN B O 1
ATOM 2479 N N . GLY B 1 22 ? -10.812 -6.25 10.781 1 89.75 22 GLY B N 1
ATOM 2480 C CA . GLY B 1 22 ? -9.367 -6.348 10.867 1 89.75 22 GLY B CA 1
ATOM 2481 C C . GLY B 1 22 ? -8.695 -6.531 9.523 1 89.75 22 GLY B C 1
ATOM 2482 O O . GLY B 1 22 ? -9.266 -6.18 8.484 1 89.75 22 GLY B O 1
ATOM 2483 N N . PHE B 1 23 ? -7.449 -6.945 9.562 1 92.25 23 PHE B N 1
ATOM 2484 C CA . PHE B 1 23 ? -6.664 -7.109 8.344 1 92.25 23 PHE B CA 1
ATOM 2485 C C . PHE B 1 23 ? -6.477 -8.586 8.016 1 92.25 23 PHE B C 1
ATOM 2487 O O . PHE B 1 23 ? -5.887 -8.93 6.992 1 92.25 23 PHE B O 1
ATOM 2494 N N . ASP B 1 24 ? -7.012 -9.406 8.852 1 90.69 24 ASP B N 1
ATOM 2495 C CA . ASP B 1 24 ? -6.723 -10.836 8.766 1 90.69 24 ASP B CA 1
ATOM 2496 C C . ASP B 1 24 ? -7.605 -11.508 7.715 1 90.69 24 ASP B C 1
ATOM 2498 O O . ASP B 1 24 ? -7.301 -12.609 7.25 1 90.69 24 ASP B O 1
ATOM 2502 N N . THR B 1 25 ? -8.711 -10.922 7.441 1 91.62 25 THR B N 1
ATOM 2503 C CA . THR B 1 25 ? -9.617 -11.391 6.402 1 91.62 25 THR B CA 1
ATOM 2504 C C . THR B 1 25 ? -10.047 -10.234 5.496 1 91.62 25 THR B C 1
ATOM 2506 O O . THR B 1 25 ? -10.109 -9.086 5.938 1 91.62 25 THR B O 1
ATOM 2509 N N . PRO B 1 26 ? -10.289 -10.594 4.25 1 94.31 26 PRO B N 1
ATOM 2510 C CA . PRO B 1 26 ? -10.719 -9.516 3.355 1 94.31 26 PRO B CA 1
ATOM 2511 C C . PRO B 1 26 ? -12 -8.828 3.828 1 94.31 26 PRO B C 1
ATOM 2513 O O . PRO B 1 26 ? -12.898 -9.492 4.355 1 94.31 26 PRO B O 1
ATOM 2516 N N . GLY B 1 27 ? -12.094 -7.586 3.707 1 95 27 GLY B N 1
ATOM 2517 C CA . GLY B 1 27 ? -13.242 -6.73 3.971 1 95 27 GLY B CA 1
ATOM 2518 C C . GLY B 1 27 ? -13.273 -5.496 3.09 1 95 27 GLY B C 1
ATOM 2519 O O . GLY B 1 27 ? -12.531 -5.402 2.113 1 95 27 GLY B O 1
ATOM 2520 N N . LEU B 1 28 ? -14.156 -4.605 3.412 1 96.44 28 LEU B N 1
ATOM 2521 C CA . LEU B 1 28 ? -14.312 -3.404 2.6 1 96.44 28 LEU B CA 1
ATOM 2522 C C . LEU B 1 28 ? -13.516 -2.246 3.186 1 96.44 28 LEU B C 1
ATOM 2524 O O . LEU B 1 28 ? -13.531 -2.029 4.398 1 96.44 28 LEU B O 1
ATOM 2528 N N . PHE B 1 29 ? -12.844 -1.552 2.348 1 96.44 29 PHE B N 1
ATOM 2529 C CA . PHE B 1 29 ? -12.117 -0.339 2.689 1 96.44 29 PHE B CA 1
ATOM 2530 C C . PHE B 1 29 ? -12.523 0.816 1.785 1 96.44 29 PHE B C 1
ATOM 2532 O O . PHE B 1 29 ? -12.852 0.609 0.614 1 96.44 29 PHE B O 1
ATOM 2539 N N . GLU B 1 30 ? -12.445 1.979 2.324 1 96.81 30 GLU B N 1
ATOM 2540 C CA . GLU B 1 30 ? -12.695 3.184 1.536 1 96.81 30 GLU B CA 1
ATOM 2541 C C . GLU B 1 30 ? -11.406 3.957 1.287 1 96.81 30 GLU B C 1
ATOM 2543 O O . GLU B 1 30 ? -10.625 4.195 2.215 1 96.81 30 GLU B O 1
ATOM 2548 N N . GLY B 1 31 ? -11.141 4.348 0.086 1 96.69 31 GLY B N 1
ATOM 2549 C CA . GLY B 1 31 ? -9.977 5.098 -0.346 1 96.69 31 GLY B CA 1
ATOM 2550 C C . GLY B 1 31 ? -9.789 5.102 -1.852 1 96.69 31 GLY B C 1
ATOM 2551 O O . GLY B 1 31 ? -10.672 4.656 -2.592 1 96.69 31 GLY B O 1
ATOM 2552 N N . PRO B 1 32 ? -8.656 5.625 -2.348 1 96.69 32 PRO B N 1
ATOM 2553 C CA . PRO B 1 32 ? -7.574 6.258 -1.585 1 96.69 32 PRO B CA 1
ATOM 2554 C C . PRO B 1 32 ? -7.91 7.688 -1.163 1 96.69 32 PRO B C 1
ATOM 2556 O O . PRO B 1 32 ? -8.219 8.531 -2.012 1 96.69 32 PRO B O 1
ATOM 2559 N N . PHE B 1 33 ? -7.812 7.988 0.091 1 98 33 PHE B N 1
ATOM 2560 C CA . PHE B 1 33 ? -7.918 9.359 0.58 1 98 33 PHE B CA 1
ATOM 2561 C C . PHE B 1 33 ? -6.555 10.039 0.578 1 98 33 PHE B C 1
ATOM 2563 O O . PHE B 1 33 ? -5.594 9.523 1.152 1 98 33 PHE B O 1
ATOM 2570 N N . PRO B 1 34 ? -6.453 11.18 -0.127 1 97.88 34 PRO B N 1
ATOM 2571 C CA . PRO B 1 34 ? -5.238 11.961 0.12 1 97.88 34 PRO B CA 1
ATOM 2572 C C . PRO B 1 34 ? -5.027 12.273 1.601 1 97.88 34 PRO B C 1
ATOM 2574 O O . PRO B 1 34 ? -5.969 12.672 2.289 1 97.88 34 PRO B O 1
ATOM 2577 N N . SER B 1 35 ? -3.785 12 2.037 1 97 35 SER B N 1
ATOM 2578 C CA . SER B 1 35 ? -3.594 12.094 3.48 1 97 35 SER B CA 1
ATOM 2579 C C . SER B 1 35 ? -2.146 12.43 3.824 1 97 35 SER B C 1
ATOM 2581 O O . SER B 1 35 ? -1.343 12.727 2.936 1 97 35 SER B O 1
ATOM 2583 N N . GLY B 1 36 ? -1.816 12.336 5.133 1 96.12 36 GLY B N 1
ATOM 2584 C CA . GLY B 1 36 ? -0.632 12.844 5.809 1 96.12 36 GLY B CA 1
ATOM 2585 C C . GLY B 1 36 ? -0.928 14 6.738 1 96.12 36 GLY B C 1
ATOM 2586 O O . GLY B 1 36 ? -1.582 14.969 6.344 1 96.12 36 GLY B O 1
ATOM 2587 N N . ALA B 1 37 ? -0.382 13.875 7.898 1 96.62 37 ALA B N 1
ATOM 2588 C CA . ALA B 1 37 ? -0.722 14.891 8.891 1 96.62 37 ALA B CA 1
ATOM 2589 C C . ALA B 1 37 ? -0.359 16.281 8.398 1 96.62 37 ALA B C 1
ATOM 2591 O O . ALA B 1 37 ? -1.185 17.203 8.438 1 96.62 37 ALA B O 1
ATOM 2592 N N . PRO B 1 38 ? 0.84 16.516 7.871 1 98.19 38 PRO B N 1
ATOM 2593 C CA . PRO B 1 38 ? 1.167 17.844 7.375 1 98.19 38 PRO B CA 1
ATOM 2594 C C . PRO B 1 38 ? 0.309 18.266 6.18 1 98.19 38 PRO B C 1
ATOM 2596 O O . PRO B 1 38 ? 0.03 19.453 5.996 1 98.19 38 PRO B O 1
ATOM 2599 N N . ALA B 1 39 ? -0.09 17.297 5.367 1 98.62 39 ALA B N 1
ATOM 2600 C CA . ALA B 1 39 ? -0.925 17.594 4.203 1 98.62 39 ALA B CA 1
ATOM 2601 C C . ALA B 1 39 ? -2.324 18.031 4.633 1 98.62 39 ALA B C 1
ATOM 2603 O O . ALA B 1 39 ? -2.896 18.953 4.051 1 98.62 39 ALA B O 1
ATOM 2604 N N . ILE B 1 40 ? -2.889 17.344 5.602 1 98.62 40 ILE B N 1
ATOM 2605 C CA . ILE B 1 40 ? -4.207 17.703 6.113 1 98.62 40 ILE B CA 1
ATOM 2606 C C . ILE B 1 40 ? -4.18 19.125 6.672 1 98.62 40 ILE B C 1
ATOM 2608 O O . ILE B 1 40 ? -5.078 19.922 6.398 1 98.62 40 ILE B O 1
ATOM 2612 N N . PHE B 1 41 ? -3.111 19.406 7.414 1 98.81 41 PHE B N 1
ATOM 2613 C CA . PHE B 1 41 ? -2.9 20.75 7.93 1 98.81 41 PHE B CA 1
ATOM 2614 C C . PHE B 1 41 ? -2.842 21.766 6.793 1 98.81 41 PHE B C 1
ATOM 2616 O O . PHE B 1 41 ? -3.533 22.781 6.828 1 98.81 41 PHE B O 1
ATOM 2623 N N . ALA B 1 42 ? -2.023 21.5 5.797 1 98.88 42 ALA B N 1
ATOM 2624 C CA . ALA B 1 42 ? -1.809 22.422 4.684 1 98.88 42 ALA B CA 1
ATOM 2625 C C . ALA B 1 42 ? -3.1 22.656 3.902 1 98.88 42 ALA B C 1
ATOM 2627 O O . ALA B 1 42 ? -3.43 23.797 3.557 1 98.88 42 ALA B O 1
ATOM 2628 N N . ASP B 1 43 ? -3.785 21.578 3.629 1 98.88 43 ASP B N 1
ATOM 2629 C CA . ASP B 1 43 ? -5.055 21.641 2.91 1 98.88 43 ASP B CA 1
ATOM 2630 C C . ASP B 1 43 ? -6.066 22.5 3.666 1 98.88 43 ASP B C 1
ATOM 2632 O O . ASP B 1 43 ? -6.711 23.375 3.078 1 98.88 43 ASP B O 1
ATOM 2636 N N . GLN B 1 44 ? -6.203 22.297 4.953 1 98.88 44 GLN B N 1
ATOM 2637 C CA . GLN B 1 44 ? -7.125 23.047 5.789 1 98.88 44 GLN B CA 1
ATOM 2638 C C . GLN B 1 44 ? -6.77 24.531 5.789 1 98.88 44 GLN B C 1
ATOM 2640 O O . GLN B 1 44 ? -7.648 25.391 5.652 1 98.88 44 GLN B O 1
ATOM 2645 N N . ALA B 1 45 ? -5.48 24.875 5.957 1 98.88 45 ALA B N 1
ATOM 2646 C CA . ALA B 1 45 ? -5.043 26.266 5.977 1 98.88 45 ALA B CA 1
ATOM 2647 C C . ALA B 1 45 ? -5.355 26.953 4.656 1 98.88 45 ALA B C 1
ATOM 2649 O O . ALA B 1 45 ? -5.82 28.094 4.641 1 98.88 45 ALA B O 1
ATOM 2650 N N . ALA B 1 46 ? -5.109 26.234 3.598 1 98.75 46 ALA B N 1
ATOM 2651 C CA . ALA B 1 46 ? -5.367 26.797 2.273 1 98.75 46 ALA B CA 1
ATOM 2652 C C . ALA B 1 46 ? -6.855 27.062 2.074 1 98.75 46 ALA B C 1
ATOM 2654 O O . ALA B 1 46 ? -7.23 28.078 1.478 1 98.75 46 ALA B O 1
ATOM 2655 N N . ARG B 1 47 ? -7.691 26.219 2.57 1 98.38 47 ARG B N 1
ATOM 2656 C CA . ARG B 1 47 ? -9.133 26.375 2.422 1 98.38 47 ARG B CA 1
ATOM 2657 C C . ARG B 1 47 ? -9.641 27.578 3.188 1 98.38 47 ARG B C 1
ATOM 2659 O O . ARG B 1 47 ? -10.734 28.094 2.916 1 98.38 47 ARG B O 1
ATOM 2666 N N . LEU B 1 48 ? -8.859 28.062 4.09 1 98.19 48 LEU B N 1
ATOM 2667 C CA . LEU B 1 48 ? -9.211 29.25 4.84 1 98.19 48 LEU B CA 1
ATOM 2668 C C . LEU B 1 48 ? -8.703 30.516 4.129 1 98.19 48 LEU B C 1
ATOM 2670 O O . LEU B 1 48 ? -8.914 31.625 4.605 1 98.19 48 LEU B O 1
ATOM 2674 N N . GLY B 1 49 ? -7.977 30.297 3.039 1 97.31 49 GLY B N 1
ATOM 2675 C CA . GLY B 1 49 ? -7.539 31.422 2.238 1 97.31 49 GLY B CA 1
ATOM 2676 C C . GLY B 1 49 ? -6.066 31.734 2.4 1 97.31 49 GLY B C 1
ATOM 2677 O O . GLY B 1 49 ? -5.539 32.625 1.737 1 97.31 49 GLY B O 1
ATOM 2678 N N . ALA B 1 50 ? -5.359 31.047 3.262 1 98.44 50 ALA B N 1
ATOM 2679 C CA . ALA B 1 50 ? -3.924 31.25 3.398 1 98.44 50 ALA B CA 1
ATOM 2680 C C . ALA B 1 50 ? -3.178 30.781 2.154 1 98.44 50 ALA B C 1
ATOM 2682 O O . ALA B 1 50 ? -3.547 29.766 1.548 1 98.44 50 ALA B O 1
ATOM 2683 N N . ARG B 1 51 ? -2.176 31.5 1.75 1 98.62 51 ARG B N 1
ATOM 2684 C CA . ARG B 1 51 ? -1.268 31.016 0.715 1 98.62 51 ARG B CA 1
ATOM 2685 C C . ARG B 1 51 ? -0.275 30.016 1.285 1 98.62 51 ARG B C 1
ATOM 2687 O O . ARG B 1 51 ? 0.605 30.375 2.068 1 98.62 51 ARG B O 1
ATOM 2694 N N . VAL B 1 52 ? -0.418 28.766 0.884 1 98.81 52 VAL B N 1
ATOM 2695 C CA . VAL B 1 52 ? 0.365 27.672 1.464 1 98.81 52 VAL B CA 1
ATOM 2696 C C . VAL B 1 52 ? 1.235 27.031 0.386 1 98.81 52 VAL B C 1
ATOM 2698 O O . VAL B 1 52 ? 0.775 26.797 -0.732 1 98.81 52 VAL B O 1
ATOM 2701 N N . ALA B 1 53 ? 2.486 26.828 0.663 1 98.81 53 ALA B N 1
ATOM 2702 C CA . ALA B 1 53 ? 3.379 26.047 -0.186 1 98.81 53 ALA B CA 1
ATOM 2703 C C . ALA B 1 53 ? 3.773 24.734 0.495 1 98.81 53 ALA B C 1
ATOM 2705 O O . ALA B 1 53 ? 4.012 24.703 1.704 1 98.81 53 ALA B O 1
ATOM 2706 N N . TYR B 1 54 ? 3.875 23.672 -0.269 1 98.75 54 TYR B N 1
ATOM 2707 C CA . TYR B 1 54 ? 4.141 22.344 0.285 1 98.75 54 TYR B CA 1
ATOM 2708 C C . TYR B 1 54 ? 5.348 21.703 -0.394 1 98.75 54 TYR B C 1
ATOM 2710 O O . TYR B 1 54 ? 5.453 21.719 -1.622 1 98.75 54 TYR B O 1
ATOM 2718 N N . ALA B 1 55 ? 6.25 21.219 0.414 1 98.62 55 ALA B N 1
ATOM 2719 C CA . ALA B 1 55 ? 7.348 20.391 -0.08 1 98.62 55 ALA B CA 1
ATOM 2720 C C . ALA B 1 55 ? 7.172 18.938 0.339 1 98.62 55 ALA B C 1
ATOM 2722 O O . ALA B 1 55 ? 7.012 18.641 1.525 1 98.62 55 ALA B O 1
ATOM 2723 N N . GLY B 1 56 ? 7.152 18.062 -0.559 1 98.12 56 GLY B N 1
ATOM 2724 C CA . GLY B 1 56 ? 6.992 16.641 -0.313 1 98.12 56 GLY B CA 1
ATOM 2725 C C . GLY B 1 56 ? 7.258 15.789 -1.541 1 98.12 56 GLY B C 1
ATOM 2726 O O . GLY B 1 56 ? 7.754 16.281 -2.553 1 98.12 56 GLY B O 1
ATOM 2727 N N . CYS B 1 57 ? 7.047 14.484 -1.417 1 98.31 57 CYS B N 1
ATOM 2728 C CA . CYS B 1 57 ? 7.27 13.555 -2.523 1 98.31 57 CYS B CA 1
ATOM 2729 C C . CYS B 1 57 ? 6.117 12.562 -2.646 1 98.31 57 CYS B C 1
ATOM 2731 O O . CYS B 1 57 ? 5.578 12.109 -1.639 1 98.31 57 CYS B O 1
ATOM 2733 N N . VAL B 1 58 ? 5.723 12.289 -3.863 1 98.19 58 VAL B N 1
ATOM 2734 C CA . VAL B 1 58 ? 4.789 11.219 -4.195 1 98.19 58 VAL B CA 1
ATOM 2735 C C . VAL B 1 58 ? 5.344 10.391 -5.355 1 98.19 58 VAL B C 1
ATOM 2737 O O . VAL B 1 58 ? 6.293 10.805 -6.023 1 98.19 58 VAL B O 1
ATOM 2740 N N . GLY B 1 59 ? 4.805 9.227 -5.512 1 96.75 59 GLY B N 1
ATOM 2741 C CA . GLY B 1 59 ? 5.207 8.391 -6.629 1 96.75 59 GLY B CA 1
ATOM 2742 C C . GLY B 1 59 ? 4.621 8.836 -7.953 1 96.75 59 GLY B C 1
ATOM 2743 O O . GLY B 1 59 ? 3.775 9.734 -7.992 1 96.75 59 GLY B O 1
ATOM 2744 N N . ARG B 1 60 ? 5.188 8.266 -9.047 1 95.38 60 ARG B N 1
ATOM 2745 C CA . ARG B 1 60 ? 4.598 8.414 -10.375 1 95.38 60 ARG B CA 1
ATOM 2746 C C . ARG B 1 60 ? 3.484 7.398 -10.594 1 95.38 60 ARG B C 1
ATOM 2748 O O . ARG B 1 60 ? 3.586 6.543 -11.477 1 95.38 60 ARG B O 1
ATOM 2755 N N . ASP B 1 61 ? 2.449 7.488 -9.82 1 94.19 61 ASP B N 1
ATOM 2756 C CA . ASP B 1 61 ? 1.308 6.578 -9.844 1 94.19 61 ASP B CA 1
ATOM 2757 C C . ASP B 1 61 ? 0.003 7.324 -9.578 1 94.19 61 ASP B C 1
ATOM 2759 O O . ASP B 1 61 ? 0.01 8.539 -9.367 1 94.19 61 ASP B O 1
ATOM 2763 N N . ALA B 1 62 ? -1.084 6.602 -9.641 1 95.19 62 ALA B N 1
ATOM 2764 C CA . ALA B 1 62 ? -2.402 7.23 -9.57 1 95.19 62 ALA B CA 1
ATOM 2765 C C . ALA B 1 62 ? -2.65 7.828 -8.188 1 95.19 62 ALA B C 1
ATOM 2767 O O . ALA B 1 62 ? -3.377 8.82 -8.055 1 95.19 62 ALA B O 1
ATOM 2768 N N . PHE B 1 63 ? -2.119 7.234 -7.145 1 96.94 63 PHE B N 1
ATOM 2769 C CA . PHE B 1 63 ? -2.281 7.785 -5.805 1 96.94 63 PHE B CA 1
ATOM 2770 C C . PHE B 1 63 ? -1.593 9.141 -5.688 1 96.94 63 PHE B C 1
ATOM 2772 O O . PHE B 1 63 ? -2.16 10.086 -5.141 1 96.94 63 PHE B O 1
ATOM 2779 N N . GLY B 1 64 ? -0.348 9.148 -6.188 1 97.94 64 GLY B N 1
ATOM 2780 C CA . GLY B 1 64 ? 0.347 10.43 -6.238 1 97.94 64 GLY B CA 1
ATOM 2781 C C . GLY B 1 64 ? -0.417 11.492 -7 1 97.94 64 GLY B C 1
ATOM 2782 O O . GLY B 1 64 ? -0.52 12.633 -6.547 1 97.94 64 GLY B O 1
ATOM 2783 N N . ASP B 1 65 ? -0.983 11.102 -8.141 1 97.81 65 ASP B N 1
ATOM 2784 C CA . ASP B 1 65 ? -1.792 12.023 -8.938 1 97.81 65 ASP B CA 1
ATOM 2785 C C . ASP B 1 65 ? -2.961 12.57 -8.125 1 97.81 65 ASP B C 1
ATOM 2787 O O . ASP B 1 65 ? -3.234 13.773 -8.148 1 97.81 65 ASP B O 1
ATOM 2791 N N . ALA B 1 66 ? -3.641 11.719 -7.441 1 97.25 66 ALA B N 1
ATOM 2792 C CA . ALA B 1 66 ? -4.82 12.094 -6.668 1 97.25 66 ALA B CA 1
ATOM 2793 C C . ALA B 1 66 ? -4.457 13.055 -5.543 1 97.25 66 ALA B C 1
ATOM 2795 O O . ALA B 1 66 ? -5.191 14.008 -5.266 1 97.25 66 ALA B O 1
ATOM 2796 N N . ILE B 1 67 ? -3.35 12.828 -4.898 1 98.5 67 ILE B N 1
ATOM 2797 C CA . ILE B 1 67 ? -2.914 13.648 -3.775 1 98.5 67 ILE B CA 1
ATOM 2798 C C . ILE B 1 67 ? -2.574 15.055 -4.262 1 98.5 67 ILE B C 1
ATOM 2800 O O . ILE B 1 67 ? -3.059 16.047 -3.707 1 98.5 67 ILE B O 1
ATOM 2804 N N . VAL B 1 68 ? -1.771 15.125 -5.32 1 98.75 68 VAL B N 1
ATOM 2805 C CA . VAL B 1 68 ? -1.356 16.406 -5.863 1 98.75 68 VAL B CA 1
ATOM 2806 C C . VAL B 1 68 ? -2.578 17.172 -6.363 1 98.75 68 VAL B C 1
ATOM 2808 O O . VAL B 1 68 ? -2.723 18.375 -6.094 1 98.75 68 VAL B O 1
ATOM 2811 N N . ALA B 1 69 ? -3.486 16.469 -7.031 1 98.38 69 ALA B N 1
ATOM 2812 C CA . ALA B 1 69 ? -4.691 17.109 -7.559 1 98.38 69 ALA B CA 1
ATOM 2813 C C . ALA B 1 69 ? -5.547 17.672 -6.43 1 98.38 69 ALA B C 1
ATOM 2815 O O . ALA B 1 69 ? -6.098 18.781 -6.555 1 98.38 69 ALA B O 1
ATOM 2816 N N . ARG B 1 70 ? -5.703 16.953 -5.367 1 98.19 70 ARG B N 1
ATOM 2817 C CA . ARG B 1 70 ? -6.5 17.391 -4.227 1 98.19 70 ARG B CA 1
ATOM 2818 C C . ARG B 1 70 ? -5.922 18.672 -3.611 1 98.19 70 ARG B C 1
ATOM 2820 O O . ARG B 1 70 ? -6.645 19.641 -3.373 1 98.19 70 ARG B O 1
ATOM 2827 N N . LEU B 1 71 ? -4.629 18.641 -3.318 1 98.69 71 LEU B N 1
ATOM 2828 C CA . LEU B 1 71 ? -3.973 19.797 -2.705 1 98.69 71 LEU B CA 1
ATOM 2829 C C . LEU B 1 71 ? -4.066 21.016 -3.609 1 98.69 71 LEU B C 1
ATOM 2831 O O . LEU B 1 71 ? -4.383 22.125 -3.145 1 98.69 71 LEU B O 1
ATOM 2835 N N . GLU B 1 72 ? -3.832 20.766 -4.887 1 98.5 72 GLU B N 1
ATOM 2836 C CA . GLU B 1 72 ? -3.904 21.875 -5.852 1 98.5 72 GLU B CA 1
ATOM 2837 C C . GLU B 1 72 ? -5.316 22.438 -5.926 1 98.5 72 GLU B C 1
ATOM 2839 O O . GLU B 1 72 ? -5.496 23.656 -5.93 1 98.5 72 GLU B O 1
ATOM 2844 N N . ARG B 1 73 ? -6.277 21.609 -6 1 97.75 73 ARG B N 1
ATOM 2845 C CA . ARG B 1 73 ? -7.68 22.016 -6.074 1 97.75 73 ARG B CA 1
ATOM 2846 C C . ARG B 1 73 ? -8.07 22.875 -4.871 1 97.75 73 ARG B C 1
ATOM 2848 O O . ARG B 1 73 ? -8.852 23.812 -4.996 1 97.75 73 ARG B O 1
ATOM 2855 N N . ASP B 1 74 ? -7.469 22.578 -3.74 1 98 74 ASP B N 1
ATOM 2856 C CA . ASP B 1 74 ? -7.848 23.266 -2.508 1 98 74 ASP B CA 1
ATOM 2857 C C . ASP B 1 74 ? -6.957 24.469 -2.254 1 98 74 ASP B C 1
ATOM 2859 O O . ASP B 1 74 ? -7.062 25.125 -1.213 1 98 74 ASP B O 1
ATOM 2863 N N . GLY B 1 75 ? -6.016 24.719 -3.145 1 98.12 75 GLY B N 1
ATOM 2864 C CA . GLY B 1 75 ? -5.324 26 -3.135 1 98.12 75 GLY B CA 1
ATOM 2865 C C . GLY B 1 75 ? -3.898 25.906 -2.627 1 98.12 75 GLY B C 1
ATOM 2866 O O . GLY B 1 75 ? -3.252 26.922 -2.385 1 98.12 75 GLY B O 1
ATOM 2867 N N . VAL B 1 76 ? -3.357 24.734 -2.439 1 98.75 76 VAL B N 1
ATOM 2868 C CA . VAL B 1 76 ? -1.98 24.562 -1.99 1 98.75 76 VAL B CA 1
ATOM 2869 C C . VAL B 1 76 ? -1.031 24.672 -3.182 1 98.75 76 VAL B C 1
ATOM 2871 O O . VAL B 1 76 ? -1.314 24.141 -4.258 1 98.75 76 VAL B O 1
ATOM 2874 N N . ASP B 1 77 ? 0.004 25.453 -3.039 1 98.56 77 ASP B N 1
ATOM 2875 C CA . ASP B 1 77 ? 1.073 25.453 -4.031 1 98.56 77 ASP B CA 1
ATOM 2876 C C . ASP B 1 77 ? 1.857 24.141 -3.992 1 98.56 77 ASP B C 1
ATOM 2878 O O . ASP B 1 77 ? 2.6 23.891 -3.043 1 98.56 77 ASP B O 1
ATOM 2882 N N . VAL B 1 78 ? 1.779 23.391 -5.059 1 98.31 78 VAL B N 1
ATOM 2883 C CA . VAL B 1 78 ? 2.314 22.047 -5.078 1 98.31 78 VAL B CA 1
ATOM 2884 C C . VAL B 1 78 ? 3.568 21.984 -5.949 1 98.31 78 VAL B C 1
ATOM 2886 O O . VAL B 1 78 ? 3.998 20.922 -6.367 1 98.31 78 VAL B O 1
ATOM 2889 N N . ALA B 1 79 ? 4.184 23.094 -6.227 1 97.31 79 ALA B N 1
ATOM 2890 C CA . ALA B 1 79 ? 5.309 23.172 -7.152 1 97.31 79 ALA B CA 1
ATOM 2891 C C . ALA B 1 79 ? 6.512 22.406 -6.629 1 97.31 79 ALA B C 1
ATOM 2893 O O . ALA B 1 79 ? 7.348 21.938 -7.406 1 97.31 79 ALA B O 1
ATOM 2894 N N . ARG B 1 80 ? 6.602 22.203 -5.332 1 97.5 80 ARG B N 1
ATOM 2895 C CA . ARG B 1 80 ? 7.766 21.547 -4.738 1 97.5 80 ARG B CA 1
ATOM 2896 C C . ARG B 1 80 ? 7.418 20.141 -4.266 1 97.5 80 ARG B C 1
ATOM 2898 O O . ARG B 1 80 ? 8.133 19.562 -3.434 1 97.5 80 ARG B O 1
ATOM 2905 N N . ILE B 1 81 ? 6.316 19.672 -4.742 1 98.25 81 ILE B N 1
ATOM 2906 C CA . ILE B 1 81 ? 6.059 18.25 -4.582 1 98.25 81 ILE B CA 1
ATOM 2907 C C . ILE B 1 81 ? 6.699 17.469 -5.734 1 98.25 81 ILE B C 1
ATOM 2909 O O . ILE B 1 81 ? 6.277 17.594 -6.887 1 98.25 81 ILE B O 1
ATOM 2913 N N . ARG B 1 82 ? 7.668 16.703 -5.438 1 98.25 82 ARG B N 1
ATOM 2914 C CA . ARG B 1 82 ? 8.43 15.977 -6.449 1 98.25 82 ARG B CA 1
ATOM 2915 C C . ARG B 1 82 ? 7.805 14.617 -6.738 1 98.25 82 ARG B C 1
ATOM 2917 O O . ARG B 1 82 ? 7.355 13.922 -5.824 1 98.25 82 ARG B O 1
ATOM 2924 N N . ARG B 1 83 ? 7.762 14.289 -8.016 1 98 83 ARG B N 1
ATOM 2925 C CA . ARG B 1 83 ? 7.426 12.938 -8.453 1 98 83 ARG B CA 1
ATOM 2926 C C . ARG B 1 83 ? 8.672 12.055 -8.5 1 98 83 ARG B C 1
ATOM 2928 O O . ARG B 1 83 ? 9.656 12.398 -9.164 1 98 83 ARG B O 1
ATOM 2935 N N . VAL B 1 84 ? 8.641 10.945 -7.758 1 96.81 84 VAL B N 1
ATOM 2936 C CA . VAL B 1 84 ? 9.852 10.141 -7.676 1 96.81 84 VAL B CA 1
ATOM 2937 C C . VAL B 1 84 ? 9.555 8.711 -8.125 1 96.81 84 VAL B C 1
ATOM 2939 O O . VAL B 1 84 ? 8.391 8.336 -8.289 1 96.81 84 VAL B O 1
ATOM 2942 N N . ALA B 1 85 ? 10.586 7.855 -8.367 1 91.88 85 ALA B N 1
ATOM 2943 C CA . ALA B 1 85 ? 10.461 6.492 -8.875 1 91.88 85 ALA B CA 1
ATOM 2944 C C . ALA B 1 85 ? 10.172 5.512 -7.738 1 91.88 85 ALA B C 1
ATOM 2946 O O . ALA B 1 85 ? 10.664 4.379 -7.746 1 91.88 85 ALA B O 1
ATOM 2947 N N . ARG B 1 86 ? 9.578 5.879 -6.691 1 93.81 86 ARG B N 1
ATOM 2948 C CA . ARG B 1 86 ? 9.055 5.043 -5.609 1 93.81 86 ARG B CA 1
ATOM 2949 C C . ARG B 1 86 ? 7.543 5.164 -5.504 1 93.81 86 ARG B C 1
ATOM 2951 O O . ARG B 1 86 ? 6.969 6.203 -5.84 1 93.81 86 ARG B O 1
ATOM 2958 N N . PRO B 1 87 ? 6.957 4.082 -5.074 1 94.75 87 PRO B N 1
ATOM 2959 C CA . PRO B 1 87 ? 5.5 4.164 -4.953 1 94.75 87 PRO B CA 1
ATOM 2960 C C . PRO B 1 87 ? 5.055 5.195 -3.918 1 94.75 87 PRO B C 1
ATOM 2962 O O . PRO B 1 87 ? 5.734 5.398 -2.91 1 94.75 87 PRO B O 1
ATOM 2965 N N . THR B 1 88 ? 3.914 5.805 -4.195 1 96.94 88 THR B N 1
ATOM 2966 C CA . THR B 1 88 ? 3.299 6.664 -3.191 1 96.94 88 THR B CA 1
ATOM 2967 C C . THR B 1 88 ? 3.029 5.887 -1.905 1 96.94 88 THR B C 1
ATOM 2969 O O . THR B 1 88 ? 2.621 4.727 -1.948 1 96.94 88 THR B O 1
ATOM 2972 N N . GLY B 1 89 ? 3.34 6.508 -0.773 1 95.31 89 GLY B N 1
ATOM 2973 C CA . GLY B 1 89 ? 3.055 5.863 0.5 1 95.31 89 GLY B CA 1
ATOM 2974 C C . GLY B 1 89 ? 1.58 5.57 0.705 1 95.31 89 GLY B C 1
ATOM 2975 O O . GLY B 1 89 ? 0.722 6.281 0.177 1 95.31 89 GLY B O 1
ATOM 2976 N N . THR B 1 90 ? 1.314 4.508 1.46 1 95.62 90 THR B N 1
ATOM 2977 C CA . THR B 1 90 ? -0.06 4.137 1.777 1 95.62 90 THR B CA 1
ATOM 2978 C C . THR B 1 90 ? -0.222 3.891 3.275 1 95.62 90 THR B C 1
ATOM 2980 O O . THR B 1 90 ? 0.75 3.578 3.967 1 95.62 90 THR B O 1
ATOM 2983 N N . ALA B 1 91 ? -1.393 4.109 3.742 1 94.44 91 ALA B N 1
ATOM 2984 C CA . ALA B 1 91 ? -1.777 3.771 5.109 1 94.44 91 ALA B CA 1
ATOM 2985 C C . ALA B 1 91 ? -3.152 3.111 5.145 1 94.44 91 ALA B C 1
ATOM 2987 O O . ALA B 1 91 ? -4.082 3.564 4.473 1 94.44 91 ALA B O 1
ATOM 2988 N N . PHE B 1 92 ? -3.248 2.018 5.855 1 94.81 92 PHE B N 1
ATOM 2989 C CA . PHE B 1 92 ? -4.508 1.334 6.117 1 94.81 92 PHE B CA 1
ATOM 2990 C C . PHE B 1 92 ? -4.891 1.449 7.59 1 94.81 92 PHE B C 1
ATOM 2992 O O . PHE B 1 92 ? -4.082 1.146 8.469 1 94.81 92 PHE B O 1
ATOM 2999 N N . VAL B 1 93 ? -6.074 1.858 7.766 1 92.31 93 VAL B N 1
ATOM 3000 C CA . VAL B 1 93 ? -6.531 2.057 9.133 1 92.31 93 VAL B CA 1
ATOM 3001 C C . VAL B 1 93 ? -7.781 1.217 9.391 1 92.31 93 VAL B C 1
ATOM 3003 O O . VAL B 1 93 ? -8.711 1.216 8.578 1 92.31 93 VAL B O 1
ATOM 3006 N N . ALA B 1 94 ? -7.781 0.469 10.398 1 91 94 ALA B N 1
ATOM 3007 C CA . ALA B 1 94 ? -8.945 -0.27 10.875 1 91 94 ALA B CA 1
ATOM 3008 C C . ALA B 1 94 ? -9.281 0.111 12.32 1 91 94 ALA B C 1
ATOM 3010 O O . ALA B 1 94 ? -8.383 0.27 13.148 1 91 94 ALA B O 1
ATOM 3011 N N . TYR B 1 95 ? -10.516 0.341 12.57 1 86.5 95 TYR B N 1
ATOM 3012 C CA . TYR B 1 95 ? -10.977 0.714 13.906 1 86.5 95 TYR B CA 1
ATOM 3013 C C . TYR B 1 95 ? -11.5 -0.5 14.656 1 86.5 95 TYR B C 1
ATOM 3015 O O . TYR B 1 95 ? -12.242 -1.312 14.102 1 86.5 95 TYR B O 1
ATOM 3023 N N . ARG B 1 96 ? -11.062 -0.616 15.805 1 84.19 96 ARG B N 1
ATOM 3024 C CA . ARG B 1 96 ? -11.531 -1.705 16.656 1 84.19 96 ARG B CA 1
ATOM 3025 C C . ARG B 1 96 ? -12.781 -1.3 17.422 1 84.19 96 ARG B C 1
ATOM 3027 O O . ARG B 1 96 ? -13.133 -0.119 17.469 1 84.19 96 ARG B O 1
ATOM 3034 N N . ASP B 1 97 ? -13.359 -2.275 18.016 1 82.31 97 ASP B N 1
ATOM 3035 C CA . ASP B 1 97 ? -14.602 -2.035 18.734 1 82.31 97 ASP B CA 1
ATOM 3036 C C . ASP B 1 97 ? -14.359 -1.142 19.953 1 82.31 97 ASP B C 1
ATOM 3038 O O . ASP B 1 97 ? -15.242 -0.37 20.344 1 82.31 97 ASP B O 1
ATOM 3042 N N . ASP B 1 98 ? -13.203 -1.209 20.516 1 78.62 98 ASP B N 1
ATOM 3043 C CA . ASP B 1 98 ? -12.914 -0.438 21.719 1 78.62 98 ASP B CA 1
ATOM 3044 C C . ASP B 1 98 ? -12.492 0.989 21.375 1 78.62 98 ASP B C 1
ATOM 3046 O O . ASP B 1 98 ? -12.172 1.78 22.266 1 78.62 98 ASP B O 1
ATOM 3050 N N . GLY B 1 99 ? -12.477 1.216 20.062 1 74.44 99 GLY B N 1
ATOM 3051 C CA . GLY B 1 99 ? -12.148 2.562 19.641 1 74.44 99 GLY B CA 1
ATOM 3052 C C . GLY B 1 99 ? -10.688 2.717 19.234 1 74.44 99 GLY B C 1
ATOM 3053 O O . GLY B 1 99 ? -10.305 3.734 18.656 1 74.44 99 GLY B O 1
ATOM 3054 N N . SER B 1 100 ? -9.961 1.702 19.562 1 79.25 100 SER B N 1
ATOM 3055 C CA . SER B 1 100 ? -8.562 1.763 19.141 1 79.25 100 SER B CA 1
ATOM 3056 C C . SER B 1 100 ? -8.422 1.514 17.641 1 79.25 100 SER B C 1
ATOM 3058 O O . SER B 1 100 ? -9.383 1.108 16.984 1 79.25 100 SER B O 1
ATOM 3060 N N . ARG B 1 101 ? -7.254 1.851 17.125 1 83.94 101 ARG B N 1
ATOM 3061 C CA . ARG B 1 101 ? -7.023 1.706 15.695 1 83.94 101 ARG B CA 1
ATOM 3062 C C . ARG B 1 101 ? -5.812 0.817 15.43 1 83.94 101 ARG B C 1
ATOM 3064 O O . ARG B 1 101 ? -4.906 0.721 16.266 1 83.94 101 ARG B O 1
ATOM 3071 N N . SER B 1 102 ? -5.891 0.085 14.375 1 85.81 102 SER B N 1
ATOM 3072 C CA . SER B 1 102 ? -4.762 -0.654 13.82 1 85.81 102 SER B CA 1
ATOM 3073 C C . SER B 1 102 ? -4.324 -0.074 12.484 1 85.81 102 SER B C 1
ATOM 3075 O O . SER B 1 102 ? -5.148 0.431 11.719 1 85.81 102 SER B O 1
ATOM 3077 N N . PHE B 1 103 ? -2.988 -0.128 12.344 1 86.75 103 PHE B N 1
ATOM 3078 C CA . PHE B 1 103 ? -2.461 0.501 11.141 1 86.75 103 PHE B CA 1
ATOM 3079 C C . PHE B 1 103 ? -1.509 -0.44 10.414 1 86.75 103 PHE B C 1
ATOM 3081 O O . PHE B 1 103 ? -0.791 -1.218 11.047 1 86.75 103 PHE B O 1
ATOM 3088 N N . VAL B 1 104 ? -1.6 -0.394 9.094 1 89.31 104 VAL B N 1
ATOM 3089 C CA . VAL B 1 104 ? -0.548 -0.867 8.195 1 89.31 104 VAL B CA 1
ATOM 3090 C C . VAL B 1 104 ? -0.146 0.249 7.238 1 89.31 104 VAL B C 1
ATOM 3092 O O . VAL B 1 104 ? -1.004 0.878 6.613 1 89.31 104 VAL B O 1
ATOM 3095 N N . PHE B 1 105 ? 1.123 0.583 7.199 1 86.94 105 PHE B N 1
ATOM 3096 C CA . PHE B 1 105 ? 1.476 1.697 6.328 1 86.94 105 PHE B CA 1
ATOM 3097 C C . PHE B 1 105 ? 2.865 1.501 5.734 1 86.94 105 PHE B C 1
ATOM 3099 O O . PHE B 1 105 ? 3.633 0.656 6.199 1 86.94 105 PHE B O 1
ATOM 3106 N N . THR B 1 106 ? 3.061 2.197 4.645 1 88.75 106 THR B N 1
ATOM 3107 C CA . THR B 1 106 ? 4.359 2.23 3.98 1 88.75 106 THR B CA 1
ATOM 3108 C C . THR B 1 106 ? 4.934 3.645 3.988 1 88.75 106 THR B C 1
ATOM 3110 O O . THR B 1 106 ? 4.43 4.527 3.291 1 88.75 106 THR B O 1
ATOM 3113 N N . LEU B 1 107 ? 5.918 3.959 4.863 1 86.06 107 LEU B N 1
ATOM 3114 C CA . LEU B 1 107 ? 6.516 5.289 4.887 1 86.06 107 LEU B CA 1
ATOM 3115 C C . LEU B 1 107 ? 7.98 5.234 4.48 1 86.06 107 LEU B C 1
ATOM 3117 O O . LEU B 1 107 ? 8.359 5.766 3.432 1 86.06 107 LEU B O 1
ATOM 3121 N N . SER B 1 108 ? 8.68 4.352 5.133 1 84.19 108 SER B N 1
ATOM 3122 C CA . SER B 1 108 ? 10.133 4.363 4.992 1 84.19 108 SER B CA 1
ATOM 3123 C C . SER B 1 108 ? 10.562 3.818 3.635 1 84.19 108 SER B C 1
ATOM 3125 O O . SER B 1 108 ? 11.672 4.082 3.178 1 84.19 108 SER B O 1
ATOM 3127 N N . THR B 1 109 ? 9.648 3.119 2.957 1 89.5 109 THR B N 1
ATOM 3128 C CA . THR B 1 109 ? 10.023 2.512 1.687 1 89.5 109 THR B CA 1
ATOM 3129 C C . THR B 1 109 ? 9.25 3.141 0.533 1 89.5 109 THR B C 1
ATOM 3131 O O . THR B 1 109 ? 9.328 2.668 -0.604 1 89.5 109 THR B O 1
ATOM 3134 N N . SER B 1 110 ? 8.594 4.188 0.835 1 94.12 110 SER B N 1
ATOM 3135 C CA . SER B 1 110 ? 7.762 4.836 -0.172 1 94.12 110 SER B CA 1
ATOM 3136 C C . SER B 1 110 ? 8.352 6.176 -0.598 1 94.12 110 SER B C 1
ATOM 3138 O O . SER B 1 110 ? 9.438 6.551 -0.15 1 94.12 110 SER B O 1
ATOM 3140 N N . ALA B 1 111 ? 7.617 6.855 -1.483 1 96.19 111 ALA B N 1
ATOM 3141 C CA . ALA B 1 111 ? 7.996 8.188 -1.95 1 96.19 111 ALA B CA 1
ATOM 3142 C C . ALA B 1 111 ? 8.078 9.172 -0.788 1 96.19 111 ALA B C 1
ATOM 3144 O O . ALA B 1 111 ? 8.883 10.109 -0.815 1 96.19 111 ALA B O 1
ATOM 3145 N N . ALA B 1 112 ? 7.316 8.953 0.264 1 94.44 112 ALA B N 1
ATOM 3146 C CA . ALA B 1 112 ? 7.285 9.852 1.42 1 94.44 112 ALA B CA 1
ATOM 3147 C C . ALA B 1 112 ? 8.664 9.969 2.059 1 94.44 112 ALA B C 1
ATOM 3149 O O . ALA B 1 112 ? 9 11.008 2.643 1 94.44 112 ALA B O 1
ATOM 3150 N N . ALA B 1 113 ? 9.477 8.93 1.9 1 92.62 113 ALA B N 1
ATOM 3151 C CA . ALA B 1 113 ? 10.789 8.891 2.533 1 92.62 113 ALA B CA 1
ATOM 3152 C C . ALA B 1 113 ? 11.828 9.617 1.685 1 92.62 113 ALA B C 1
ATOM 3154 O O . ALA B 1 113 ? 12.984 9.75 2.088 1 92.62 113 ALA B O 1
ATOM 3155 N N . CYS B 1 114 ? 11.445 10.109 0.534 1 95.38 114 CYS B N 1
ATOM 3156 C CA . CYS B 1 114 ? 12.398 10.672 -0.412 1 95.38 114 CYS B CA 1
ATOM 3157 C C . CYS B 1 114 ? 12.523 12.18 -0.225 1 95.38 114 CYS B C 1
ATOM 3159 O O . CYS B 1 114 ? 13.422 12.805 -0.789 1 95.38 114 CYS B O 1
ATOM 3161 N N . VAL B 1 115 ? 11.617 12.727 0.612 1 96.44 115 VAL B N 1
ATOM 3162 C CA . VAL B 1 115 ? 11.742 14.156 0.876 1 96.44 115 VAL B CA 1
ATOM 3163 C C . VAL B 1 115 ? 13.094 14.445 1.527 1 96.44 115 VAL B C 1
ATOM 3165 O O . VAL B 1 115 ? 13.539 13.703 2.408 1 96.44 115 VAL B O 1
ATOM 3168 N N . ASP B 1 116 ? 13.75 15.477 1.023 1 96.12 116 ASP B N 1
ATOM 3169 C CA . ASP B 1 116 ? 15.055 15.82 1.581 1 96.12 116 ASP B CA 1
ATOM 3170 C C . ASP B 1 116 ? 15.281 17.328 1.559 1 96.12 116 ASP B C 1
ATOM 3172 O O . ASP B 1 116 ? 14.383 18.094 1.181 1 96.12 116 ASP B O 1
ATOM 3176 N N . ALA B 1 117 ? 16.438 17.766 2.014 1 97.19 117 ALA B N 1
ATOM 3177 C CA . ALA B 1 117 ? 16.734 19.188 2.217 1 97.19 117 ALA B CA 1
ATOM 3178 C C . ALA B 1 117 ? 16.656 19.953 0.901 1 97.19 117 ALA B C 1
ATOM 3180 O O . ALA B 1 117 ? 16.297 21.125 0.883 1 97.19 117 ALA B O 1
ATOM 3181 N N . SER B 1 118 ? 16.953 19.281 -0.174 1 96.69 118 SER B N 1
ATOM 3182 C CA . SER B 1 118 ? 16.969 19.953 -1.466 1 96.69 118 SER B CA 1
ATOM 3183 C C . SER B 1 118 ? 15.555 20.297 -1.926 1 96.69 118 SER B C 1
ATOM 3185 O O . SER B 1 118 ? 15.375 21.141 -2.816 1 96.69 118 SER B O 1
ATOM 3187 N N . ASP B 1 119 ? 14.547 19.672 -1.33 1 96.81 119 ASP B N 1
ATOM 3188 C CA . ASP B 1 119 ? 13.156 19.938 -1.686 1 96.81 119 ASP B CA 1
ATOM 3189 C C . ASP B 1 119 ? 12.68 21.25 -1.063 1 96.81 119 ASP B C 1
ATOM 3191 O O . ASP B 1 119 ? 11.641 21.781 -1.454 1 96.81 119 ASP B O 1
ATOM 3195 N N . VAL B 1 120 ? 13.359 21.719 -0.049 1 97.38 120 VAL B N 1
ATOM 3196 C CA . VAL B 1 120 ? 13.016 22.953 0.649 1 97.38 120 VAL B CA 1
ATOM 3197 C C . VAL B 1 120 ? 13.953 24.078 0.204 1 97.38 120 VAL B C 1
ATOM 3199 O O . VAL B 1 120 ? 15.141 24.078 0.526 1 97.38 120 VAL B O 1
ATOM 3202 N N . ASP B 1 121 ? 13.398 24.984 -0.518 1 93.31 121 ASP B N 1
ATOM 3203 C CA . ASP B 1 121 ? 14.281 26.016 -1.038 1 93.31 121 ASP B CA 1
ATOM 3204 C C . ASP B 1 121 ? 13.891 27.391 -0.497 1 93.31 121 ASP B C 1
ATOM 3206 O O . ASP B 1 121 ? 12.758 27.594 -0.042 1 93.31 121 ASP B O 1
ATOM 3210 N N . THR B 1 122 ? 14.781 28.281 -0.639 1 95.5 122 THR B N 1
ATOM 3211 C CA . THR B 1 122 ? 14.703 29.625 -0.051 1 95.5 122 THR B CA 1
ATOM 3212 C C . THR B 1 122 ? 13.5 30.375 -0.606 1 95.5 122 THR B C 1
ATOM 3214 O O . THR B 1 122 ? 12.859 31.156 0.112 1 95.5 122 THR B O 1
ATOM 3217 N N . ALA B 1 123 ? 13.219 30.141 -1.839 1 96.69 123 ALA B N 1
ATOM 3218 C CA . ALA B 1 123 ? 12.156 30.891 -2.498 1 96.69 123 ALA B CA 1
ATOM 3219 C C . ALA B 1 123 ? 10.797 30.578 -1.881 1 96.69 123 ALA B C 1
ATOM 3221 O O . ALA B 1 123 ? 9.891 31.406 -1.902 1 96.69 123 ALA B O 1
ATOM 3222 N N . MET B 1 124 ? 10.664 29.422 -1.264 1 97.5 124 MET B N 1
ATOM 3223 C CA . MET B 1 124 ? 9.414 29.016 -0.631 1 97.5 124 MET B CA 1
ATOM 3224 C C . MET B 1 124 ? 9.078 29.906 0.552 1 97.5 124 MET B C 1
ATOM 3226 O O . MET B 1 124 ? 7.926 30 0.971 1 97.5 124 MET B O 1
ATOM 3230 N N . PHE B 1 125 ? 10.055 30.609 1.021 1 98.12 125 PHE B N 1
ATOM 3231 C CA . PHE B 1 125 ? 9.883 31.312 2.291 1 98.12 125 PHE B CA 1
ATOM 3232 C C . PHE B 1 125 ? 9.75 32.812 2.072 1 98.12 125 PHE B C 1
ATOM 3234 O O . PHE B 1 125 ? 9.688 33.594 3.033 1 98.12 125 PHE B O 1
ATOM 3241 N N . ASP B 1 126 ? 9.742 33.156 0.781 1 96.75 126 ASP B N 1
ATOM 3242 C CA . ASP B 1 126 ? 9.484 34.562 0.502 1 96.75 126 ASP B CA 1
ATOM 3243 C C . ASP B 1 126 ? 8.109 35 1.018 1 96.75 126 ASP B C 1
ATOM 3245 O O . ASP B 1 126 ? 7.082 34.531 0.51 1 96.75 126 ASP B O 1
ATOM 3249 N N . GLY B 1 127 ? 8.062 35.812 2 1 96.31 127 GLY B N 1
ATOM 3250 C CA . GLY B 1 127 ? 6.812 36.25 2.582 1 96.31 127 GLY B CA 1
ATOM 3251 C C . GLY B 1 127 ? 6.25 35.312 3.615 1 96.31 127 GLY B C 1
ATOM 3252 O O . GLY B 1 127 ? 5.129 35.469 4.094 1 96.31 127 GLY B O 1
ATOM 3253 N N . CYS B 1 128 ? 7.008 34.344 4.008 1 98.38 128 CYS B N 1
ATOM 3254 C CA . CYS B 1 128 ? 6.547 33.312 4.922 1 98.38 128 CYS B CA 1
ATOM 3255 C C . CYS B 1 128 ? 6.359 33.875 6.332 1 98.38 128 CYS B C 1
ATOM 3257 O O . CYS B 1 128 ? 7.199 34.625 6.82 1 98.38 128 CYS B O 1
ATOM 3259 N N . ARG B 1 129 ? 5.266 33.5 6.898 1 98.69 129 ARG B N 1
ATOM 3260 C CA . ARG B 1 129 ? 4.98 33.906 8.273 1 98.69 129 ARG B CA 1
ATOM 3261 C C . ARG B 1 129 ? 5.172 32.719 9.227 1 98.69 129 ARG B C 1
ATOM 3263 O O . ARG B 1 129 ? 5.641 32.906 10.352 1 98.69 129 ARG B O 1
ATOM 3270 N N . TYR B 1 130 ? 4.793 31.547 8.734 1 98.88 130 TYR B N 1
ATOM 3271 C CA . TYR B 1 130 ? 4.961 30.344 9.539 1 98.88 130 TYR B CA 1
ATOM 3272 C C . TYR B 1 130 ? 5.52 29.203 8.703 1 98.88 130 TYR B C 1
ATOM 3274 O O . TYR B 1 130 ? 5.082 28.984 7.57 1 98.88 130 TYR B O 1
ATOM 3282 N N . PHE B 1 131 ? 6.484 28.531 9.195 1 98.88 131 PHE B N 1
ATOM 3283 C CA . PHE B 1 131 ? 6.848 27.172 8.766 1 98.88 131 PHE B CA 1
ATOM 3284 C C . PHE B 1 131 ? 6.281 26.141 9.727 1 98.88 131 PHE B C 1
ATOM 3286 O O . PHE B 1 131 ? 6.621 26.125 10.914 1 98.88 131 PHE B O 1
ATOM 3293 N N . HIS B 1 132 ? 5.422 25.281 9.234 1 98.94 132 HIS B N 1
ATOM 3294 C CA . HIS B 1 132 ? 4.781 24.312 10.109 1 98.94 132 HIS B CA 1
ATOM 3295 C C . HIS B 1 132 ? 5.477 22.953 10.031 1 98.94 132 HIS B C 1
ATOM 3297 O O . HIS B 1 132 ? 5.691 22.422 8.938 1 98.94 132 HIS B O 1
ATOM 3303 N N . VAL B 1 133 ? 5.738 22.406 11.203 1 98.5 133 VAL B N 1
ATOM 3304 C CA . VAL B 1 133 ? 6.418 21.125 11.328 1 98.5 133 VAL B CA 1
ATOM 3305 C C . VAL B 1 133 ? 5.504 20.125 12.023 1 98.5 133 VAL B C 1
ATOM 3307 O O . VAL B 1 133 ? 4.926 20.422 13.07 1 98.5 133 VAL B O 1
ATOM 3310 N N . MET B 1 134 ? 5.375 19.047 11.375 1 97.38 134 MET B N 1
ATOM 3311 C CA . MET B 1 134 ? 4.68 17.906 11.977 1 97.38 134 MET B CA 1
ATOM 3312 C C . MET B 1 134 ? 5.676 16.859 12.484 1 97.38 134 MET B C 1
ATOM 3314 O O . MET B 1 134 ? 6.582 16.453 11.758 1 97.38 134 MET B O 1
ATOM 3318 N N . GLY B 1 135 ? 5.484 16.422 13.773 1 94.69 135 GLY B N 1
ATOM 3319 C CA . GLY B 1 135 ? 6.387 15.438 14.328 1 94.69 135 GLY B CA 1
ATOM 3320 C C . GLY B 1 135 ? 6.402 14.133 13.555 1 94.69 135 GLY B C 1
ATOM 3321 O O . GLY B 1 135 ? 7.438 13.469 13.461 1 94.69 135 GLY B O 1
ATOM 3322 N N . SER B 1 136 ? 5.285 13.781 12.945 1 91.12 136 SER B N 1
ATOM 3323 C CA . SER B 1 136 ? 5.168 12.547 12.18 1 91.12 136 SER B CA 1
ATOM 3324 C C . SER B 1 136 ? 6.051 12.586 10.93 1 91.12 136 SER B C 1
ATOM 3326 O O . SER B 1 136 ? 6.301 11.547 10.312 1 91.12 136 SER B O 1
ATOM 3328 N N . SER B 1 137 ? 6.52 13.773 10.555 1 92.69 137 SER B N 1
ATOM 3329 C CA . SER B 1 137 ? 7.355 13.914 9.359 1 92.69 137 SER B CA 1
ATOM 3330 C C . SER B 1 137 ? 8.82 13.656 9.688 1 92.69 137 SER B C 1
ATOM 3332 O O . SER B 1 137 ? 9.664 13.609 8.781 1 92.69 137 SER B O 1
ATOM 3334 N N . LEU B 1 138 ? 9.125 13.453 10.961 1 91.94 138 LEU B N 1
ATOM 3335 C CA . LEU B 1 138 ? 10.508 13.289 11.383 1 91.94 138 LEU B CA 1
ATOM 3336 C C . LEU B 1 138 ? 10.883 11.812 11.453 1 91.94 138 LEU B C 1
ATOM 3338 O O . LEU B 1 138 ? 11.438 11.352 12.453 1 91.94 138 LEU B O 1
ATOM 3342 N N . THR B 1 139 ? 10.633 11.086 10.375 1 83.94 139 THR B N 1
ATOM 3343 C CA . THR B 1 139 ? 10.664 9.633 10.422 1 83.94 139 THR B CA 1
ATOM 3344 C C . THR B 1 139 ? 11.961 9.094 9.812 1 83.94 139 THR B C 1
ATOM 3346 O O . THR B 1 139 ? 12.219 7.895 9.859 1 83.94 139 THR B O 1
ATOM 3349 N N . SER B 1 140 ? 12.688 9.875 9.18 1 86.62 140 SER B N 1
ATOM 3350 C CA . SER B 1 140 ? 13.938 9.477 8.539 1 86.62 140 SER B CA 1
ATOM 3351 C C . SER B 1 140 ? 14.969 10.594 8.578 1 86.62 140 SER B C 1
ATOM 3353 O O . SER B 1 140 ? 14.617 11.758 8.797 1 86.62 140 SER B O 1
ATOM 3355 N N . GLU B 1 141 ? 16.188 10.195 8.375 1 89.81 141 GLU B N 1
ATOM 3356 C CA . GLU B 1 141 ? 17.25 11.195 8.375 1 89.81 141 GLU B CA 1
ATOM 3357 C C . GLU B 1 141 ? 17.016 12.234 7.281 1 89.81 141 GLU B C 1
ATOM 3359 O O . GLU B 1 141 ? 17.25 13.43 7.496 1 89.81 141 GLU B O 1
ATOM 3364 N N . SER B 1 142 ? 16.578 11.758 6.184 1 92.94 142 SER B N 1
ATOM 3365 C CA . SER B 1 142 ? 16.344 12.656 5.059 1 92.94 142 SER B CA 1
ATOM 3366 C C . SER B 1 142 ? 15.188 13.609 5.352 1 92.94 142 SER B C 1
ATOM 3368 O O . SER B 1 142 ? 15.273 14.805 5.047 1 92.94 142 SER B O 1
ATOM 3370 N N . ALA B 1 143 ? 14.156 13.117 5.902 1 93.31 143 ALA B N 1
ATOM 3371 C CA . ALA B 1 143 ? 13.008 13.945 6.258 1 93.31 143 ALA B CA 1
ATOM 3372 C C . ALA B 1 143 ? 13.367 14.953 7.34 1 93.31 143 ALA B C 1
ATOM 3374 O O . ALA B 1 143 ? 12.938 16.109 7.293 1 93.31 143 ALA B O 1
ATOM 3375 N N . ILE B 1 144 ? 14.141 14.492 8.32 1 94.94 144 ILE B N 1
ATOM 3376 C CA . ILE B 1 144 ? 14.609 15.375 9.383 1 94.94 144 ILE B CA 1
ATOM 3377 C C . ILE B 1 144 ? 15.453 16.5 8.781 1 94.94 144 ILE B C 1
ATOM 3379 O O . ILE B 1 144 ? 15.281 17.672 9.148 1 94.94 144 ILE B O 1
ATOM 3383 N N . ALA B 1 145 ? 16.281 16.172 7.82 1 96.19 145 ALA B N 1
ATOM 3384 C CA . ALA B 1 145 ? 17.109 17.172 7.156 1 96.19 145 ALA B CA 1
ATOM 3385 C C . ALA B 1 145 ? 16.25 18.188 6.426 1 96.19 145 ALA B C 1
ATOM 3387 O O . ALA B 1 145 ? 16.578 19.391 6.41 1 96.19 145 ALA B O 1
ATOM 3388 N N . ALA B 1 146 ? 15.227 17.734 5.793 1 97.19 146 ALA B N 1
ATOM 3389 C CA . ALA B 1 146 ? 14.312 18.641 5.09 1 97.19 146 ALA B CA 1
ATOM 3390 C C . ALA B 1 146 ? 13.672 19.625 6.055 1 97.19 146 ALA B C 1
ATOM 3392 O O . ALA B 1 146 ? 13.602 20.828 5.773 1 97.19 146 ALA B O 1
ATOM 3393 N N . VAL B 1 147 ? 13.203 19.125 7.141 1 97.56 147 VAL B N 1
ATOM 3394 C CA . VAL B 1 147 ? 12.531 19.953 8.141 1 97.56 147 VAL B CA 1
ATOM 3395 C C . VAL B 1 147 ? 13.531 20.938 8.75 1 97.56 147 VAL B C 1
ATOM 3397 O O . VAL B 1 147 ? 13.211 22.109 8.953 1 97.56 147 VAL B O 1
ATOM 3400 N N . GLN B 1 148 ? 14.727 20.438 9 1 97.56 148 GLN B N 1
ATOM 3401 C CA . GLN B 1 148 ? 15.766 21.312 9.547 1 97.56 148 GLN B CA 1
ATOM 3402 C C . GLN B 1 148 ? 16.109 22.438 8.578 1 97.56 148 GLN B C 1
ATOM 3404 O O . GLN B 1 148 ? 16.297 23.578 8.992 1 97.56 148 GLN B O 1
ATOM 3409 N N . ARG B 1 149 ? 16.203 22.078 7.34 1 98.12 149 ARG B N 1
ATOM 3410 C CA . ARG B 1 149 ? 16.406 23.109 6.324 1 98.12 149 ARG B CA 1
ATOM 3411 C C . ARG B 1 149 ? 15.289 24.141 6.352 1 98.12 149 ARG B C 1
ATOM 3413 O O . ARG B 1 149 ? 15.539 25.344 6.234 1 98.12 149 ARG B O 1
ATOM 3420 N N . GLY B 1 150 ? 14.078 23.688 6.512 1 98.5 150 GLY B N 1
ATOM 3421 C CA . GLY B 1 150 ? 12.945 24.594 6.621 1 98.5 150 GLY B CA 1
ATOM 3422 C C . GLY B 1 150 ? 13.039 25.531 7.805 1 98.5 150 GLY B C 1
ATOM 3423 O O . GLY B 1 150 ? 12.719 26.719 7.684 1 98.5 150 GLY B O 1
ATOM 3424 N N . VAL B 1 151 ? 13.5 25.016 8.914 1 98.38 151 VAL B N 1
ATOM 3425 C CA . VAL B 1 151 ? 13.656 25.828 10.117 1 98.38 151 VAL B CA 1
ATOM 3426 C C . VAL B 1 151 ? 14.688 26.938 9.867 1 98.38 151 VAL B C 1
ATOM 3428 O O . VAL B 1 151 ? 14.477 28.078 10.25 1 98.38 151 VAL B O 1
ATOM 3431 N N . ILE B 1 152 ? 15.75 26.578 9.203 1 97.88 152 ILE B N 1
ATOM 3432 C CA . ILE B 1 152 ? 16.812 27.516 8.891 1 97.88 152 ILE B CA 1
ATOM 3433 C C . ILE B 1 152 ? 16.281 28.609 7.965 1 97.88 152 ILE B C 1
ATOM 3435 O O . ILE B 1 152 ? 16.5 29.797 8.203 1 97.88 152 ILE B O 1
ATOM 3439 N N . GLU B 1 153 ? 15.602 28.219 6.926 1 98.12 153 GLU B N 1
ATOM 3440 C CA . GLU B 1 153 ? 15.062 29.172 5.965 1 98.12 153 GLU B CA 1
ATOM 3441 C C . GLU B 1 153 ? 14.008 30.078 6.609 1 98.12 153 GLU B C 1
ATOM 3443 O O . GLU B 1 153 ? 13.906 31.25 6.281 1 98.12 153 GLU B O 1
ATOM 3448 N N . ALA B 1 154 ? 13.18 29.484 7.461 1 98.38 154 ALA B N 1
ATOM 3449 C CA . ALA B 1 154 ? 12.195 30.281 8.188 1 98.38 154 ALA B CA 1
ATOM 3450 C C . ALA B 1 154 ? 12.867 31.375 9.008 1 98.38 154 ALA B C 1
ATOM 3452 O O . ALA B 1 154 ? 12.438 32.531 8.984 1 98.38 154 ALA B O 1
ATOM 3453 N N . ALA B 1 155 ? 13.914 31 9.742 1 97.5 155 ALA B N 1
ATOM 3454 C CA . ALA B 1 155 ? 14.664 31.969 10.547 1 97.5 155 ALA B CA 1
ATOM 3455 C C . ALA B 1 155 ? 15.234 33.094 9.68 1 97.5 155 ALA B C 1
ATOM 3457 O O . ALA B 1 155 ? 15.164 34.25 10.047 1 97.5 155 ALA B O 1
ATOM 3458 N N . ARG B 1 156 ? 15.758 32.688 8.578 1 97.12 156 ARG B N 1
ATOM 3459 C CA . ARG B 1 156 ? 16.344 33.656 7.656 1 97.12 156 ARG B CA 1
ATOM 3460 C C . ARG B 1 156 ? 15.297 34.656 7.16 1 97.12 156 ARG B C 1
ATOM 3462 O O . ARG B 1 156 ? 15.586 35.844 6.992 1 97.12 156 ARG B O 1
ATOM 3469 N N . ALA B 1 157 ? 14.133 34.156 6.922 1 97.5 157 ALA B N 1
ATOM 3470 C CA . ALA B 1 157 ? 13.047 34.969 6.367 1 97.5 157 ALA B CA 1
ATOM 3471 C C . ALA B 1 157 ? 12.32 35.75 7.465 1 97.5 157 ALA B C 1
ATOM 3473 O O . ALA B 1 157 ? 11.469 36.594 7.176 1 97.5 157 ALA B O 1
ATOM 3474 N N . GLY B 1 158 ? 12.633 35.438 8.727 1 97.69 158 GLY B N 1
ATOM 3475 C CA . GLY B 1 158 ? 11.945 36.062 9.844 1 97.69 158 GLY B CA 1
ATOM 3476 C C . GLY B 1 158 ? 10.602 35.438 10.148 1 97.69 158 GLY B C 1
ATOM 3477 O O . GLY B 1 158 ? 9.75 36.062 10.797 1 97.69 158 GLY B O 1
ATOM 3478 N N . ALA B 1 159 ? 10.391 34.25 9.609 1 98.38 159 ALA B N 1
ATOM 3479 C CA . ALA B 1 159 ? 9.148 33.5 9.844 1 98.38 159 ALA B CA 1
ATOM 3480 C C . ALA B 1 159 ? 9.195 32.75 11.172 1 98.38 159 ALA B C 1
ATOM 3482 O O . ALA B 1 159 ? 10.281 32.5 11.703 1 98.38 159 ALA B O 1
ATOM 3483 N N . LYS B 1 160 ? 8.07 32.438 11.719 1 98.75 160 LYS B N 1
ATOM 3484 C CA . LYS B 1 160 ? 7.953 31.641 12.93 1 98.75 160 LYS B CA 1
ATOM 3485 C C . LYS B 1 160 ? 7.777 30.172 12.594 1 98.75 160 LYS B C 1
ATOM 3487 O O . LYS B 1 160 ? 7.398 29.828 11.469 1 98.75 160 LYS B O 1
ATOM 3492 N N . VAL B 1 161 ? 8.07 29.344 13.562 1 98.81 161 VAL B N 1
ATOM 3493 C CA . VAL B 1 161 ? 7.891 27.906 13.414 1 98.81 161 VAL B CA 1
ATOM 3494 C C . VAL B 1 161 ? 6.734 27.438 14.289 1 98.81 161 VAL B C 1
ATOM 3496 O O . VAL B 1 161 ? 6.723 27.688 15.5 1 98.81 161 VAL B O 1
ATOM 3499 N N . SER B 1 162 ? 5.734 26.891 13.688 1 98.88 162 SER B N 1
ATOM 3500 C CA . SER B 1 162 ? 4.715 26.156 14.422 1 98.88 162 SER B CA 1
ATOM 3501 C C . SER B 1 162 ? 4.996 24.656 14.406 1 98.88 162 SER B C 1
ATOM 3503 O O . SER B 1 162 ? 5.422 24.109 13.391 1 98.88 162 SER B O 1
ATOM 3505 N N . PHE B 1 163 ? 4.77 23.969 15.547 1 98.81 163 PHE B N 1
ATOM 3506 C CA . PHE B 1 163 ? 5.172 22.562 15.703 1 98.81 163 PHE B CA 1
ATOM 3507 C C . PHE B 1 163 ? 4.07 21.75 16.359 1 98.81 163 PHE B C 1
ATOM 3509 O O . PHE B 1 163 ? 3.672 22.047 17.5 1 98.81 163 PHE B O 1
ATOM 3516 N N . ASP B 1 164 ? 3.561 20.828 15.648 1 98.62 164 ASP B N 1
ATOM 3517 C CA . ASP B 1 164 ? 2.689 19.781 16.172 1 98.62 164 ASP B CA 1
ATOM 3518 C C . ASP B 1 164 ? 3.445 18.469 16.328 1 98.62 164 ASP B C 1
ATOM 3520 O O . ASP B 1 164 ? 3.791 17.828 15.336 1 98.62 164 ASP B O 1
ATOM 3524 N N . PRO B 1 165 ? 3.682 18.062 17.531 1 95.94 165 PRO B N 1
ATOM 3525 C CA . PRO B 1 165 ? 4.516 16.859 17.703 1 95.94 165 PRO B CA 1
ATOM 3526 C C . PRO B 1 165 ? 3.834 15.594 17.219 1 95.94 165 PRO B C 1
ATOM 3528 O O . PRO B 1 165 ? 4.492 14.719 16.641 1 95.94 165 PRO B O 1
ATOM 3531 N N . ASN B 1 166 ? 2.506 15.508 17.359 1 92.06 166 ASN B N 1
ATOM 3532 C CA . ASN B 1 166 ? 1.795 14.344 16.844 1 92.06 166 ASN B CA 1
ATOM 3533 C C . ASN B 1 166 ? 2.535 13.047 17.141 1 92.06 166 ASN B C 1
ATOM 3535 O O . ASN B 1 166 ? 2.783 12.242 16.25 1 92.06 166 ASN B O 1
ATOM 3539 N N . VAL B 1 167 ? 2.928 12.859 18.359 1 83.88 167 VAL B N 1
ATOM 3540 C CA . VAL B 1 167 ? 3.799 11.758 18.75 1 83.88 167 VAL B CA 1
ATOM 3541 C C . VAL B 1 167 ? 3.025 10.445 18.703 1 83.88 167 VAL B C 1
ATOM 3543 O O . VAL B 1 167 ? 1.907 10.352 19.219 1 83.88 167 VAL B O 1
ATOM 3546 N N . ARG B 1 168 ? 3.596 9.492 17.969 1 75.19 168 ARG B N 1
ATOM 3547 C CA . ARG B 1 168 ? 3.094 8.125 17.969 1 75.19 168 ARG B CA 1
ATOM 3548 C C . ARG B 1 168 ? 4.043 7.191 18.719 1 75.19 168 ARG B C 1
ATOM 3550 O O . ARG B 1 168 ? 5.258 7.238 18.516 1 75.19 168 ARG B O 1
ATOM 3557 N N . PRO B 1 169 ? 3.445 6.469 19.641 1 67.75 169 PRO B N 1
ATOM 3558 C CA . PRO B 1 169 ? 4.309 5.609 20.453 1 67.75 169 PRO B CA 1
ATOM 3559 C C . PRO B 1 169 ? 5.262 4.762 19.609 1 67.75 169 PRO B C 1
ATOM 3561 O O . PRO B 1 169 ? 6.41 4.547 20 1 67.75 169 PRO B O 1
ATOM 3564 N N . GLU B 1 170 ? 4.848 4.273 18.5 1 64.38 170 GLU B N 1
ATOM 3565 C CA . GLU B 1 170 ? 5.637 3.389 17.656 1 64.38 170 GLU B CA 1
ATOM 3566 C C . GLU B 1 170 ? 6.855 4.113 17.094 1 64.38 170 GLU B C 1
ATOM 3568 O O . GLU B 1 170 ? 7.832 3.475 16.688 1 64.38 170 GLU B O 1
ATOM 3573 N N . MET B 1 171 ? 6.797 5.398 17.156 1 65.56 171 MET B N 1
ATOM 3574 C CA . MET B 1 171 ? 7.82 6.23 16.531 1 65.56 171 MET B CA 1
ATOM 3575 C C . MET B 1 171 ? 9 6.438 17.484 1 65.56 171 MET B C 1
ATOM 3577 O O . MET B 1 171 ? 10.109 6.754 17.031 1 65.56 171 MET B O 1
ATOM 3581 N N . LEU B 1 172 ? 8.773 6.137 18.656 1 64.31 172 LEU B N 1
ATOM 3582 C CA . LEU B 1 172 ? 9.719 6.621 19.656 1 64.31 172 LEU B CA 1
ATOM 3583 C C . LEU B 1 172 ? 10.883 5.656 19.812 1 64.31 172 LEU B C 1
ATOM 3585 O O . LEU B 1 172 ? 11.883 5.984 20.453 1 64.31 172 LEU B O 1
ATOM 3589 N N . SER B 1 173 ? 10.734 4.625 19.156 1 63.16 173 SER B N 1
ATOM 3590 C CA . SER B 1 173 ? 11.852 3.689 19.234 1 63.16 173 SER B CA 1
ATOM 3591 C C . SER B 1 173 ? 13.008 4.141 18.344 1 63.16 173 SER B C 1
ATOM 3593 O O . SER B 1 173 ? 14.133 3.66 18.484 1 63.16 173 SER B O 1
ATOM 3595 N N . PHE B 1 174 ? 12.836 5.133 17.609 1 67.81 174 PHE B N 1
ATOM 3596 C CA . PHE B 1 174 ? 13.844 5.664 16.703 1 67.81 174 PHE B CA 1
ATOM 3597 C C . PHE B 1 174 ? 14.586 6.836 17.344 1 67.81 174 PHE B C 1
ATOM 3599 O O . PHE B 1 174 ? 14.102 7.969 17.312 1 67.81 174 PHE B O 1
ATOM 3606 N N . ARG B 1 175 ? 15.805 6.68 17.859 1 75.75 175 ARG B N 1
ATOM 3607 C CA . ARG B 1 175 ? 16.562 7.664 18.625 1 75.75 175 ARG B CA 1
ATOM 3608 C C . ARG B 1 175 ? 16.703 8.969 17.859 1 75.75 175 ARG B C 1
ATOM 3610 O O . ARG B 1 175 ? 16.5 10.047 18.406 1 75.75 175 ARG B O 1
ATOM 3617 N N . PRO B 1 176 ? 16.953 8.875 16.594 1 81.25 176 PRO B N 1
ATOM 3618 C CA . PRO B 1 176 ? 17.047 10.125 15.836 1 81.25 176 PRO B CA 1
ATOM 3619 C C . PRO B 1 176 ? 15.742 10.922 15.844 1 81.25 176 PRO B C 1
ATOM 3621 O O . PRO B 1 176 ? 15.766 12.156 15.844 1 81.25 176 PRO B O 1
ATOM 3624 N N . MET B 1 177 ? 14.641 10.258 15.922 1 83.38 177 MET B N 1
ATOM 3625 C CA . MET B 1 177 ? 13.352 10.938 15.945 1 83.38 177 MET B CA 1
ATOM 3626 C C . MET B 1 177 ? 13.156 11.695 17.25 1 83.38 177 MET B C 1
ATOM 3628 O O . MET B 1 177 ? 12.695 12.836 17.25 1 83.38 177 MET B O 1
ATOM 3632 N N . ARG B 1 178 ? 13.547 11.078 18.297 1 86.44 178 ARG B N 1
ATOM 3633 C CA . ARG B 1 178 ? 13.406 11.734 19.594 1 86.44 178 ARG B CA 1
ATOM 3634 C C . ARG B 1 178 ? 14.234 13.008 19.656 1 86.44 178 ARG B C 1
ATOM 3636 O O . ARG B 1 178 ? 13.75 14.055 20.094 1 86.44 178 ARG B O 1
ATOM 3643 N N . ALA B 1 179 ? 15.477 12.906 19.219 1 91.81 179 ALA B N 1
ATOM 3644 C CA . ALA B 1 179 ? 16.344 14.078 19.188 1 91.81 179 ALA B CA 1
ATOM 3645 C C . ALA B 1 179 ? 15.766 15.172 18.312 1 91.81 179 ALA B C 1
ATOM 3647 O O . ALA B 1 179 ? 15.844 16.359 18.641 1 91.81 179 ALA B O 1
ATOM 3648 N N . ALA B 1 180 ? 15.172 14.75 17.234 1 93.44 180 ALA B N 1
ATOM 3649 C CA . ALA B 1 180 ? 14.586 15.711 16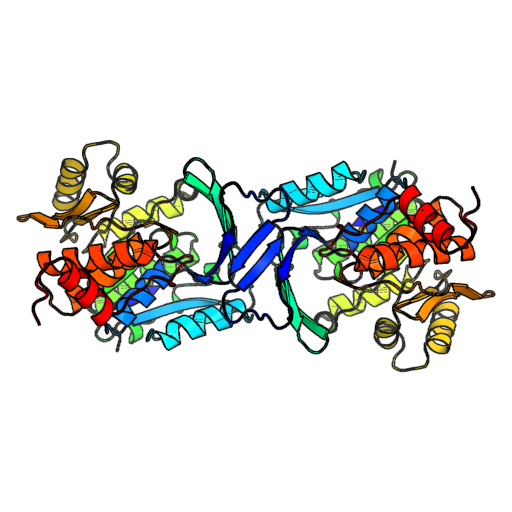.297 1 93.44 180 ALA B CA 1
ATOM 3650 C C . ALA B 1 180 ? 13.375 16.406 16.922 1 93.44 180 ALA B C 1
ATOM 3652 O O . ALA B 1 180 ? 13.164 17.594 16.703 1 93.44 180 ALA B O 1
ATOM 3653 N N . LEU B 1 181 ? 12.617 15.664 17.656 1 94.31 181 LEU B N 1
ATOM 3654 C CA . LEU B 1 181 ? 11.461 16.234 18.328 1 94.31 181 LEU B CA 1
ATOM 3655 C C . LEU B 1 181 ? 11.883 17.312 19.312 1 94.31 181 LEU B C 1
ATOM 3657 O O . LEU B 1 181 ? 11.281 18.391 19.359 1 94.31 181 LEU B O 1
ATOM 3661 N N . ASP B 1 182 ? 12.891 17.047 20.016 1 94.06 182 ASP B N 1
ATOM 3662 C CA . ASP B 1 182 ? 13.406 18 20.984 1 94.06 182 ASP B CA 1
ATOM 3663 C C . ASP B 1 182 ? 13.969 19.234 20.281 1 94.06 182 ASP B C 1
ATOM 3665 O O . ASP B 1 182 ? 13.781 20.359 20.766 1 94.06 182 ASP B O 1
ATOM 3669 N N . GLU B 1 183 ? 14.641 19 19.25 1 95.94 183 GLU B N 1
ATOM 3670 C CA . GLU B 1 183 ? 15.188 20.109 18.484 1 95.94 183 GLU B CA 1
ATOM 3671 C C . GLU B 1 183 ? 14.086 21.016 17.922 1 95.94 183 GLU B C 1
ATOM 3673 O O . GLU B 1 183 ? 14.219 22.234 17.906 1 95.94 183 GLU B O 1
ATOM 3678 N N . MET B 1 184 ? 13.039 20.391 17.484 1 97.31 184 MET B N 1
ATOM 3679 C CA . MET B 1 184 ? 11.922 21.156 16.953 1 97.31 184 MET B CA 1
ATOM 3680 C C . MET B 1 184 ? 11.242 21.969 18.047 1 97.31 184 MET B C 1
ATOM 3682 O O . MET B 1 184 ? 10.844 23.109 17.828 1 97.31 184 MET B O 1
ATOM 3686 N N . LEU B 1 185 ? 11.109 21.344 19.188 1 97.56 185 LEU B N 1
ATOM 3687 C CA . LEU B 1 185 ? 10.531 22.062 20.312 1 97.56 185 LEU B CA 1
ATOM 3688 C C . LEU B 1 185 ? 11.391 23.281 20.672 1 97.56 185 LEU B C 1
ATOM 3690 O O . LEU B 1 185 ? 10.859 24.344 20.969 1 97.56 185 LEU B O 1
ATOM 3694 N N . ALA B 1 186 ? 12.664 23.125 20.609 1 97.25 186 ALA B N 1
ATOM 3695 C CA . ALA B 1 186 ? 13.594 24.203 20.953 1 97.25 186 ALA B CA 1
ATOM 3696 C C . ALA B 1 186 ? 13.531 25.328 19.922 1 97.25 186 ALA B C 1
ATOM 3698 O O . ALA B 1 186 ? 13.805 26.484 20.25 1 97.25 186 ALA B O 1
ATOM 3699 N N . ALA B 1 187 ? 13.102 25 18.75 1 97.94 187 ALA B N 1
ATOM 3700 C CA . ALA B 1 187 ? 13.164 25.969 17.656 1 97.94 187 ALA B CA 1
ATOM 3701 C C . ALA B 1 187 ? 11.789 26.547 17.359 1 97.94 187 ALA B C 1
ATOM 3703 O O . ALA B 1 187 ? 11.656 27.469 16.547 1 97.94 187 ALA B O 1
ATOM 3704 N N . CYS B 1 188 ? 10.742 26.062 18.031 1 98.44 188 CYS B N 1
ATOM 3705 C CA . CYS B 1 188 ? 9.414 26.484 17.594 1 98.44 188 CYS B CA 1
ATOM 3706 C C . CYS B 1 188 ? 8.938 27.688 18.391 1 98.44 188 CYS B C 1
ATOM 3708 O O . CYS B 1 188 ? 9.406 27.938 19.5 1 98.44 188 CYS B O 1
ATOM 3710 N N . HIS B 1 189 ? 8.07 28.469 17.781 1 98.81 189 HIS B N 1
ATOM 3711 C CA . HIS B 1 189 ? 7.434 29.641 18.375 1 98.81 189 HIS B CA 1
ATOM 3712 C C . HIS B 1 189 ? 6.023 29.328 18.859 1 98.81 189 HIS B C 1
ATOM 3714 O O . HIS B 1 189 ? 5.52 29.953 19.781 1 98.81 189 HIS B O 1
ATOM 3720 N N . LEU B 1 190 ? 5.375 28.484 18.188 1 98.88 190 LEU B N 1
ATOM 3721 C CA . LEU B 1 190 ? 4.031 28 18.469 1 98.88 190 LEU B CA 1
ATOM 3722 C C . LEU B 1 190 ? 4.016 26.469 18.578 1 98.88 190 LEU B C 1
ATOM 3724 O O . LEU B 1 190 ? 4.344 25.781 17.609 1 98.88 190 LEU B O 1
ATOM 3728 N N . PHE B 1 191 ? 3.713 25.922 19.766 1 98.81 191 PHE B N 1
ATOM 3729 C CA . PHE B 1 191 ? 3.688 24.5 20.031 1 98.81 191 PHE B CA 1
ATOM 3730 C C . PHE B 1 191 ? 2.256 24 20.203 1 98.81 191 PHE B C 1
ATOM 3732 O O . PHE B 1 191 ? 1.493 24.547 21 1 98.81 191 PHE B O 1
ATOM 3739 N N . LEU B 1 192 ? 1.861 22.984 19.438 1 98.69 192 LEU B N 1
ATOM 3740 C CA . LEU B 1 192 ? 0.477 22.531 19.375 1 98.69 192 LEU B CA 1
ATOM 3741 C C . LEU B 1 192 ? 0.356 21.094 19.859 1 98.69 192 LEU B C 1
ATOM 3743 O O . LEU B 1 192 ? -0.064 20.203 19.094 1 98.69 192 LEU B O 1
ATOM 3747 N N . PRO B 1 193 ? 0.542 20.797 21.109 1 97.94 193 PRO B N 1
ATOM 3748 C CA . PRO B 1 193 ? 0.477 19.422 21.625 1 97.94 193 PRO B CA 1
ATOM 3749 C C . PRO B 1 193 ? -0.937 19.016 22.031 1 97.94 193 PRO B C 1
ATOM 3751 O O . PRO B 1 193 ? -1.795 19.875 22.25 1 97.94 193 PRO B O 1
ATOM 3754 N N . SER B 1 194 ? -1.166 17.766 22.016 1 95.75 194 SER B N 1
ATOM 3755 C CA . SER B 1 194 ? -2.25 17.188 22.812 1 95.75 194 SER B CA 1
ATOM 3756 C C . SER B 1 194 ? -1.78 16.828 24.219 1 95.75 194 SER B C 1
ATOM 3758 O O . SER B 1 194 ? -0.586 16.891 24.516 1 95.75 194 SER B O 1
ATOM 3760 N N . GLU B 1 195 ? -2.701 16.453 25.016 1 93.31 195 GLU B N 1
ATOM 3761 C CA . GLU B 1 195 ? -2.336 16.031 26.375 1 93.31 195 GLU B CA 1
ATOM 3762 C C . GLU B 1 195 ? -1.429 14.805 26.344 1 93.31 195 GLU B C 1
ATOM 3764 O O . GLU B 1 195 ? -0.535 14.672 27.188 1 93.31 195 GLU B O 1
ATOM 3769 N N . ALA B 1 196 ? -1.646 13.984 25.391 1 90.75 196 ALA B N 1
ATOM 3770 C CA . ALA B 1 196 ? -0.892 12.734 25.281 1 90.75 196 ALA B CA 1
ATOM 3771 C C . ALA B 1 196 ? 0.543 12.992 24.844 1 90.75 196 ALA B C 1
ATOM 3773 O O . ALA B 1 196 ? 1.427 12.164 25.047 1 90.75 196 ALA B O 1
ATOM 3774 N N . ASP B 1 197 ? 0.819 14.141 24.25 1 94.44 197 ASP B N 1
ATOM 3775 C CA . ASP B 1 197 ? 2.141 14.469 23.734 1 94.44 197 ASP B CA 1
ATOM 3776 C C . ASP B 1 197 ? 3.07 14.945 24.844 1 94.44 197 ASP B C 1
ATOM 3778 O O . ASP B 1 197 ? 4.281 14.719 24.797 1 94.44 197 ASP B O 1
ATOM 3782 N N . LEU B 1 198 ? 2.514 15.633 25.812 1 94.94 198 LEU B N 1
ATOM 3783 C CA . LEU B 1 198 ? 3.285 16.422 26.766 1 94.94 198 LEU B CA 1
ATOM 3784 C C . LEU B 1 198 ? 4.23 15.531 27.562 1 94.94 198 LEU B C 1
ATOM 3786 O O . LEU B 1 198 ? 5.398 15.875 27.766 1 94.94 198 LEU B O 1
ATOM 3790 N N . PRO B 1 199 ? 3.797 14.289 27.969 1 92.44 199 PRO B N 1
ATOM 3791 C CA . PRO B 1 199 ? 4.691 13.445 28.766 1 92.44 199 PRO B CA 1
ATOM 3792 C C . PRO B 1 199 ? 5.973 13.078 28.016 1 92.44 199 PRO B C 1
ATOM 3794 O O . PRO B 1 199 ? 7.008 12.836 28.641 1 92.44 199 PRO B O 1
ATOM 3797 N N . PHE B 1 200 ? 5.922 13.086 26.781 1 89.31 200 PHE B N 1
ATOM 3798 C CA . PHE B 1 200 ? 7.102 12.75 25.984 1 89.31 200 PHE B CA 1
ATOM 3799 C C . PHE B 1 200 ? 8.172 13.828 26.141 1 89.31 200 PHE B C 1
ATOM 3801 O O . PHE B 1 200 ? 9.367 13.531 26.047 1 89.31 200 PHE B O 1
ATOM 3808 N N . PHE B 1 201 ? 7.777 15 26.344 1 91.75 201 PHE B N 1
ATOM 3809 C CA . PHE B 1 201 ? 8.719 16.109 26.375 1 91.75 201 PHE B CA 1
ATOM 3810 C C . PHE B 1 201 ? 9.055 16.484 27.828 1 91.75 201 PHE B C 1
ATOM 3812 O O . PHE B 1 201 ? 10.148 16.984 28.109 1 91.75 201 PHE B O 1
ATOM 3819 N N . CYS B 1 202 ? 8.086 16.281 28.719 1 92.75 202 CYS B N 1
ATOM 3820 C CA . CYS B 1 202 ? 8.242 16.844 30.047 1 92.75 202 CYS B CA 1
ATOM 3821 C C . CYS B 1 202 ? 8.102 15.773 31.125 1 92.75 202 CYS B C 1
ATOM 3823 O O . CYS B 1 202 ? 8.203 16.062 32.312 1 92.75 202 CYS B O 1
ATOM 3825 N N . GLY B 1 203 ? 7.914 14.492 30.75 1 90.69 203 GLY B N 1
ATOM 3826 C CA . GLY B 1 203 ? 7.566 13.469 31.719 1 90.69 203 GLY B CA 1
ATOM 3827 C C . GLY B 1 203 ? 6.133 13.57 32.219 1 90.69 203 GLY B C 1
ATOM 3828 O O . GLY B 1 203 ? 5.426 14.523 31.875 1 90.69 203 GLY B O 1
ATOM 3829 N N . PRO B 1 204 ? 5.762 12.602 33 1 93.31 204 PRO B N 1
ATOM 3830 C CA . PRO B 1 204 ? 4.387 12.625 33.5 1 93.31 204 PRO B CA 1
ATOM 3831 C C . PRO B 1 204 ? 4.164 13.711 34.562 1 93.31 204 PRO B C 1
ATOM 3833 O O . PRO B 1 204 ? 4.82 13.719 35.594 1 93.31 204 PRO B O 1
ATOM 3836 N N . GLN B 1 205 ? 3.34 14.648 34.312 1 95.44 205 GLN B N 1
ATOM 3837 C CA . GLN B 1 205 ? 2.947 15.75 35.188 1 95.44 205 GLN B CA 1
ATOM 3838 C C . GLN B 1 205 ? 1.696 16.453 34.656 1 95.44 205 GLN B C 1
ATOM 3840 O O . GLN B 1 205 ? 1.302 16.25 33.5 1 95.44 205 GLN B O 1
ATOM 3845 N N . PRO B 1 206 ? 1.045 17.203 35.5 1 95.88 206 PRO B N 1
ATOM 3846 C CA . PRO B 1 206 ? -0.127 17.938 35 1 95.88 206 PRO B CA 1
ATOM 3847 C C . PRO B 1 206 ? 0.201 18.844 33.812 1 95.88 206 PRO B C 1
ATOM 3849 O O . PRO B 1 206 ? 1.257 19.484 33.812 1 95.88 206 PRO B O 1
ATOM 3852 N N . ALA B 1 207 ? -0.677 18.938 32.906 1 96.38 207 ALA B N 1
ATOM 3853 C CA . ALA B 1 207 ? -0.462 19.625 31.625 1 96.38 207 ALA B CA 1
ATOM 3854 C C . ALA B 1 207 ? -0.071 21.078 31.844 1 96.38 207 ALA B C 1
ATOM 3856 O O . ALA B 1 207 ? 0.857 21.594 31.219 1 96.38 207 ALA B O 1
ATOM 3857 N N . GLU B 1 208 ? -0.768 21.797 32.719 1 95.69 208 GLU B N 1
ATOM 3858 C CA . GLU B 1 208 ? -0.513 23.219 32.938 1 95.69 208 GLU B CA 1
ATOM 3859 C C . GLU B 1 208 ? 0.886 23.453 33.5 1 95.69 208 GLU B C 1
ATOM 3861 O O . GLU B 1 208 ? 1.553 24.422 33.125 1 95.69 208 GLU B O 1
ATOM 3866 N N . ARG B 1 209 ? 1.258 22.578 34.375 1 96.31 209 ARG B N 1
ATOM 3867 C CA . ARG B 1 209 ? 2.607 22.672 34.938 1 96.31 209 ARG B CA 1
ATOM 3868 C C . ARG B 1 209 ? 3.654 22.406 33.844 1 96.31 209 ARG B C 1
ATOM 3870 O O . ARG B 1 209 ? 4.668 23.109 33.781 1 96.31 209 ARG B O 1
ATOM 3877 N N . ALA B 1 210 ? 3.447 21.328 33.094 1 97.31 210 ALA B N 1
ATOM 3878 C CA . ALA B 1 210 ? 4.344 21 32 1 97.31 210 ALA B CA 1
ATOM 3879 C C . ALA B 1 210 ? 4.504 22.203 31.062 1 97.31 210 ALA B C 1
ATOM 3881 O O . ALA B 1 210 ? 5.625 22.547 30.672 1 97.31 210 ALA B O 1
ATOM 3882 N N . ILE B 1 211 ? 3.4 22.828 30.703 1 98 211 ILE B N 1
ATOM 3883 C CA . ILE B 1 211 ? 3.385 23.922 29.734 1 98 211 ILE B CA 1
ATOM 3884 C C . ILE B 1 211 ? 4.094 25.141 30.328 1 98 211 ILE B C 1
ATOM 3886 O O . ILE B 1 211 ? 4.867 25.812 29.625 1 98 211 ILE B O 1
ATOM 3890 N N . ALA B 1 212 ? 3.807 25.438 31.594 1 97.19 212 ALA B N 1
ATOM 3891 C CA . ALA B 1 212 ? 4.508 26.531 32.25 1 97.19 212 ALA B CA 1
ATOM 3892 C C . ALA B 1 212 ? 6.02 26.312 32.219 1 97.19 212 ALA B C 1
ATOM 3894 O O . ALA B 1 212 ? 6.777 27.266 31.984 1 97.19 212 ALA B O 1
ATOM 3895 N N . GLY B 1 213 ? 6.379 25.078 32.5 1 97.44 213 GLY B N 1
ATOM 3896 C CA . GLY B 1 213 ? 7.793 24.734 32.438 1 97.44 213 GLY B CA 1
ATOM 3897 C C . GLY B 1 213 ? 8.391 24.938 31.062 1 97.44 213 GLY B C 1
ATOM 3898 O O . GLY B 1 213 ? 9.492 25.469 30.938 1 97.44 213 GLY B O 1
ATOM 3899 N N . LEU B 1 214 ? 7.707 24.5 30.047 1 98.06 214 LEU B N 1
ATOM 3900 C CA . LEU B 1 214 ? 8.18 24.641 28.672 1 98.06 214 LEU B CA 1
ATOM 3901 C C . LEU B 1 214 ? 8.344 26.125 28.312 1 98.06 214 LEU B C 1
ATOM 3903 O O . LEU B 1 214 ? 9.359 26.516 27.734 1 98.06 214 LEU B O 1
ATOM 3907 N N . LEU B 1 215 ? 7.301 26.969 28.625 1 98.06 215 LEU B N 1
ATOM 3908 C CA . LEU B 1 215 ? 7.336 28.406 28.328 1 98.06 215 LEU B CA 1
ATOM 3909 C C . LEU B 1 215 ? 8.477 29.094 29.062 1 98.06 215 LEU B C 1
ATOM 3911 O O . LEU B 1 215 ? 9.055 30.047 28.562 1 98.06 215 LEU B O 1
ATOM 3915 N N . ALA B 1 216 ? 8.828 28.531 30.203 1 97.19 216 ALA B N 1
ATOM 3916 C CA . ALA B 1 216 ? 9.883 29.141 31.016 1 97.19 216 ALA B CA 1
ATOM 3917 C C . ALA B 1 216 ? 11.266 28.766 30.484 1 97.19 216 ALA B C 1
ATOM 3919 O O . ALA B 1 216 ? 12.211 29.547 30.594 1 97.19 216 ALA B O 1
ATOM 3920 N N . THR B 1 217 ? 11.391 27.641 29.906 1 96.88 217 THR B N 1
ATOM 3921 C CA . THR B 1 217 ? 12.719 27.109 29.641 1 96.88 217 THR B CA 1
ATOM 3922 C C . THR B 1 217 ? 13.039 27.203 28.156 1 96.88 217 THR B C 1
ATOM 3924 O O . THR B 1 217 ? 14.195 27.031 27.75 1 96.88 217 THR B O 1
ATOM 3927 N N . HIS B 1 218 ? 12.117 27.453 27.328 1 97.81 218 HIS B N 1
ATOM 3928 C CA . HIS B 1 218 ? 12.336 27.609 25.891 1 97.81 218 HIS B CA 1
ATOM 3929 C C . HIS B 1 218 ? 12.133 29.047 25.453 1 97.81 218 HIS B C 1
ATOM 3931 O O . HIS B 1 218 ? 11 29.484 25.234 1 97.81 218 HIS B O 1
ATOM 3937 N N . PRO B 1 219 ? 13.156 29.781 25.156 1 96.62 219 PRO B N 1
ATOM 3938 C CA . PRO B 1 219 ? 13.07 31.234 24.938 1 96.62 219 PRO B CA 1
ATOM 3939 C C . PRO B 1 219 ? 12.312 31.578 23.656 1 96.62 219 PRO B C 1
ATOM 3941 O O . PRO B 1 219 ? 11.672 32.625 23.578 1 96.62 219 PRO B O 1
ATOM 3944 N N . LEU B 1 220 ? 12.359 30.75 22.641 1 97.62 220 LEU B N 1
ATOM 3945 C CA . LEU B 1 220 ? 11.719 31.062 21.375 1 97.62 220 LEU B CA 1
ATOM 3946 C C . LEU B 1 220 ? 10.219 30.766 21.438 1 97.62 220 LEU B C 1
ATOM 3948 O O . LEU B 1 220 ? 9.445 31.281 20.625 1 97.62 220 LEU B O 1
ATOM 3952 N N . LEU B 1 221 ? 9.828 29.906 22.359 1 98.5 221 LEU B N 1
ATOM 3953 C CA . LEU B 1 221 ? 8.438 29.5 22.469 1 98.5 221 LEU B CA 1
ATOM 3954 C C . LEU B 1 221 ? 7.566 30.641 22.969 1 98.5 221 LEU B C 1
ATOM 3956 O O . LEU B 1 221 ? 7.719 31.094 24.094 1 98.5 221 LEU B O 1
ATOM 3960 N N . GLU B 1 222 ? 6.68 31.094 22.094 1 98.38 222 GLU B N 1
ATOM 3961 C CA . GLU B 1 222 ? 5.824 32.219 22.422 1 98.38 222 GLU B CA 1
ATOM 3962 C C . GLU B 1 222 ? 4.477 31.766 22.969 1 98.38 222 GLU B C 1
ATOM 3964 O O . GLU B 1 222 ? 3.863 32.438 23.781 1 98.38 222 GLU B O 1
ATOM 3969 N N . ARG B 1 223 ? 4.004 30.641 22.469 1 98.56 223 ARG B N 1
ATOM 3970 C CA . ARG B 1 223 ? 2.656 30.172 22.797 1 98.56 223 ARG B CA 1
ATOM 3971 C C . ARG B 1 223 ? 2.557 28.656 22.719 1 98.56 223 ARG B C 1
ATOM 3973 O O . ARG B 1 223 ? 3.141 28.047 21.812 1 98.56 223 ARG B O 1
ATOM 3980 N N . VAL B 1 224 ? 1.868 28.094 23.625 1 98.75 224 VAL B N 1
ATOM 3981 C CA . VAL B 1 224 ? 1.461 26.688 23.594 1 98.75 224 VAL B CA 1
ATOM 3982 C C . VAL B 1 224 ? -0.059 26.594 23.484 1 98.75 224 VAL B C 1
ATOM 3984 O O . VAL B 1 224 ? -0.782 27.203 24.281 1 98.75 224 VAL B O 1
ATOM 3987 N N . VAL B 1 225 ? -0.522 25.953 22.484 1 98.81 225 VAL B N 1
ATOM 3988 C CA . VAL B 1 225 ? -1.953 25.688 22.375 1 98.81 225 VAL B CA 1
ATOM 3989 C C . VAL B 1 225 ? -2.223 24.203 22.594 1 98.81 225 VAL B C 1
ATOM 3991 O O . VAL B 1 225 ? -1.896 23.375 21.75 1 98.81 225 VAL B O 1
ATOM 3994 N N . LEU B 1 226 ? -2.855 23.875 23.672 1 98.56 226 LEU B N 1
ATOM 3995 C CA . LEU B 1 226 ? -3.17 22.516 24.078 1 98.56 226 LEU B CA 1
ATOM 3996 C C . LEU B 1 226 ? -4.5 22.062 23.5 1 98.56 226 LEU B C 1
ATOM 3998 O O . LEU B 1 226 ? -5.539 22.672 23.75 1 98.56 226 LEU B O 1
ATOM 4002 N N . LYS B 1 227 ? -4.445 21.062 22.688 1 97.5 227 LYS B N 1
ATOM 4003 C CA . LYS B 1 227 ? -5.648 20.438 22.156 1 97.5 227 LYS B CA 1
ATOM 4004 C C . LYS B 1 227 ? -6.164 19.344 23.094 1 97.5 227 LYS B C 1
ATOM 4006 O O . LYS B 1 227 ? -5.449 18.391 23.391 1 97.5 227 LYS B O 1
ATOM 4011 N N . ARG B 1 228 ? -7.398 19.438 23.469 1 95.38 228 ARG B N 1
ATOM 4012 C CA . ARG B 1 228 ? -7.941 18.516 24.469 1 95.38 228 ARG B CA 1
ATOM 4013 C C . ARG B 1 228 ? -9.156 17.766 23.922 1 95.38 228 ARG B C 1
ATOM 4015 O O . ARG B 1 228 ? -10.094 17.484 24.656 1 95.38 228 ARG B O 1
ATOM 4022 N N . GLY B 1 229 ? -9.25 17.625 22.641 1 91.62 229 GLY B N 1
ATOM 4023 C CA . GLY B 1 229 ? -10.344 16.891 22.031 1 91.62 229 GLY B CA 1
ATOM 4024 C C . GLY B 1 229 ? -11.711 17.406 22.422 1 91.62 229 GLY B C 1
ATOM 4025 O O . GLY B 1 229 ? -12.008 18.594 22.203 1 91.62 229 GLY B O 1
ATOM 4026 N N . ALA B 1 230 ? -12.477 16.578 23.078 1 91.38 230 ALA B N 1
ATOM 4027 C CA . ALA B 1 230 ? -13.852 16.891 23.453 1 91.38 230 ALA B CA 1
ATOM 4028 C C . ALA B 1 230 ? -13.891 17.953 24.562 1 91.38 230 ALA B C 1
ATOM 4030 O O . ALA B 1 230 ? -14.938 18.547 24.828 1 91.38 230 ALA B O 1
ATOM 4031 N N . GLN B 1 231 ? -12.758 18.297 25.094 1 94.62 231 GLN B N 1
ATOM 4032 C CA . GLN B 1 231 ? -12.711 19.297 26.172 1 94.62 231 GLN B CA 1
ATOM 4033 C C . GLN B 1 231 ? -12.289 20.656 25.625 1 94.62 231 GLN B C 1
ATOM 4035 O O . GLN B 1 231 ? -12.102 21.594 26.406 1 94.62 231 GLN B O 1
ATOM 4040 N N . GLY B 1 232 ? -12.086 20.719 24.312 1 97 232 GLY B N 1
ATOM 4041 C CA . GLY B 1 232 ? -11.75 21.984 23.703 1 97 232 GLY B CA 1
ATOM 4042 C C . GLY B 1 232 ? -10.258 22.234 23.625 1 97 232 GLY B C 1
ATOM 4043 O O . GLY B 1 232 ? -9.492 21.328 23.297 1 97 232 GLY B O 1
ATOM 4044 N N . SER B 1 233 ? -9.883 23.516 23.688 1 98.44 233 SER B N 1
ATOM 4045 C CA . SER B 1 233 ? -8.484 23.891 23.562 1 98.44 233 SER B CA 1
ATOM 4046 C C . SER B 1 233 ? -8.148 25.078 24.453 1 98.44 233 SER B C 1
ATOM 4048 O O . SER B 1 233 ? -9.039 25.828 24.875 1 98.44 233 SER B O 1
ATOM 4050 N N . VAL B 1 234 ? -6.934 25.203 24.828 1 98.56 234 VAL B N 1
ATOM 4051 C CA . VAL B 1 234 ? -6.438 26.297 25.672 1 98.56 234 VAL B CA 1
ATOM 4052 C C . VAL B 1 234 ? -5.113 26.812 25.109 1 98.56 234 VAL B C 1
ATOM 4054 O O . VAL B 1 234 ? -4.227 26.031 24.766 1 98.56 234 VAL B O 1
ATOM 4057 N N . ALA B 1 235 ? -5.039 28.109 24.984 1 98.69 235 ALA B N 1
ATOM 4058 C CA . ALA B 1 235 ? -3.793 28.766 24.594 1 98.69 235 ALA B CA 1
ATOM 4059 C C . ALA B 1 235 ? -3.107 29.391 25.797 1 98.69 235 ALA B C 1
ATOM 4061 O O . ALA B 1 235 ? -3.76 30.031 26.625 1 98.69 235 ALA B O 1
ATOM 4062 N N . PHE B 1 236 ? -1.831 29.094 25.891 1 98.44 236 PHE B N 1
ATOM 4063 C CA . PHE B 1 236 ? -1.002 29.672 26.938 1 98.44 236 PHE B CA 1
ATOM 4064 C C . PHE B 1 236 ? 0.119 30.516 26.344 1 98.44 236 PHE B C 1
ATOM 4066 O O . PHE B 1 236 ? 0.735 30.109 25.344 1 98.44 236 PHE B O 1
ATOM 4073 N N . ASP B 1 237 ? 0.35 31.641 26.812 1 96.81 237 ASP B N 1
ATOM 4074 C CA . ASP B 1 237 ? 1.634 32.344 26.688 1 96.81 237 ASP B CA 1
ATOM 4075 C C . ASP B 1 237 ? 2.203 32.688 28.047 1 96.81 237 ASP B C 1
ATOM 4077 O O . ASP B 1 237 ? 1.793 32.125 29.078 1 96.81 237 ASP B O 1
ATOM 4081 N N . ARG B 1 238 ? 3.223 33.438 28.109 1 94.12 238 ARG B N 1
ATOM 4082 C CA . ARG B 1 238 ? 3.906 33.688 29.375 1 94.12 238 ARG B CA 1
ATOM 4083 C C . ARG B 1 238 ? 3.035 34.5 30.312 1 94.12 238 ARG B C 1
ATOM 4085 O O . ARG B 1 238 ? 3.184 34.406 31.531 1 94.12 238 ARG B O 1
ATOM 4092 N N . ALA B 1 239 ? 1.997 35.125 29.797 1 93.81 239 ALA B N 1
ATOM 4093 C CA . ALA B 1 239 ? 1.242 36.062 30.625 1 93.81 239 ALA B CA 1
ATOM 4094 C C . ALA B 1 239 ? -0.251 35.75 30.578 1 93.81 239 ALA B C 1
ATOM 4096 O O . ALA B 1 239 ? -0.997 36.125 31.484 1 93.81 239 ALA B O 1
ATOM 4097 N N . ASN B 1 240 ? -0.633 35.156 29.531 1 94.81 240 ASN B N 1
ATOM 4098 C CA . ASN B 1 240 ? -2.07 35.062 29.297 1 94.81 240 ASN B CA 1
ATOM 4099 C C . ASN B 1 240 ? -2.5 33.625 29.047 1 94.81 240 ASN B C 1
ATOM 4101 O O . ASN B 1 240 ? -1.67 32.781 28.719 1 94.81 240 ASN B O 1
ATOM 4105 N N . ARG B 1 241 ? -3.727 33.438 29.266 1 96.69 241 ARG B N 1
ATOM 4106 C CA . ARG B 1 241 ? -4.41 32.156 29.016 1 96.69 241 ARG B CA 1
ATOM 4107 C C . ARG B 1 241 ? -5.754 32.406 28.328 1 96.69 241 ARG B C 1
ATOM 4109 O O . ARG B 1 241 ? -6.5 33.312 28.703 1 96.69 241 ARG B O 1
ATOM 4116 N N . ALA B 1 242 ? -6.047 31.75 27.25 1 97.69 242 ALA B N 1
ATOM 4117 C CA . ALA B 1 242 ? -7.328 31.797 26.547 1 97.69 242 ALA B CA 1
ATOM 4118 C C . ALA B 1 242 ? -7.879 30.391 26.312 1 97.69 242 ALA B C 1
ATOM 4120 O O . ALA B 1 242 ? -7.133 29.484 25.953 1 97.69 242 ALA B O 1
ATOM 4121 N N . GLU B 1 243 ? -9.102 30.219 26.578 1 97.56 243 GLU B N 1
ATOM 4122 C CA . GLU B 1 243 ? -9.719 28.906 26.438 1 97.56 243 GLU B CA 1
ATOM 4123 C C . GLU B 1 243 ? -10.938 28.969 25.516 1 97.56 243 GLU B C 1
ATOM 4125 O O . GLU B 1 243 ? -11.609 30 25.438 1 97.56 243 GLU B O 1
ATOM 4130 N N . ALA B 1 244 ? -11.172 27.984 24.75 1 97 244 ALA B N 1
ATOM 4131 C CA . ALA B 1 244 ? -12.352 27.828 23.906 1 97 244 ALA B CA 1
ATOM 4132 C C . ALA B 1 244 ? -12.945 26.438 24.078 1 97 244 ALA B C 1
ATOM 4134 O O . ALA B 1 244 ? -12.219 25.438 24.125 1 97 244 ALA B O 1
ATOM 4135 N N . ALA B 1 245 ? -14.234 26.344 24.203 1 96 245 ALA B N 1
ATOM 4136 C CA . ALA B 1 245 ? -14.938 25.078 24.375 1 96 245 ALA B CA 1
ATOM 4137 C C . ALA B 1 245 ? -14.992 24.281 23.078 1 96 245 ALA B C 1
ATOM 4139 O O . ALA B 1 245 ? -14.945 24.859 21.984 1 96 245 ALA B O 1
ATOM 4140 N N . ALA B 1 246 ? -15.07 22.953 23.234 1 96.19 246 ALA B N 1
ATOM 4141 C CA . ALA B 1 246 ? -15.32 22.094 22.078 1 96.19 246 ALA B CA 1
ATOM 4142 C C . ALA B 1 246 ? -16.781 22.141 21.656 1 96.19 246 ALA B C 1
ATOM 4144 O O . ALA B 1 246 ? -17.625 22.703 22.375 1 96.19 246 ALA B O 1
ATOM 4145 N N . PHE B 1 247 ? -17.062 21.625 20.516 1 96.56 247 PHE B N 1
ATOM 4146 C CA . PHE B 1 247 ? -18.422 21.531 20 1 96.56 247 PHE B CA 1
ATOM 4147 C C . PHE B 1 247 ? -18.844 20.062 19.891 1 96.56 247 PHE B C 1
ATOM 4149 O O . PHE B 1 247 ? -18.109 19.234 19.359 1 96.56 247 PHE B O 1
ATOM 4156 N N . GLN B 1 248 ? -19.969 19.781 20.391 1 95.12 248 GLN B N 1
ATOM 4157 C CA . GLN B 1 248 ? -20.5 18.422 20.297 1 95.12 248 GLN B CA 1
ATOM 4158 C C . GLN B 1 248 ? -21.016 18.125 18.891 1 95.12 248 GLN B C 1
ATOM 4160 O O . GLN B 1 248 ? -21.844 18.875 18.359 1 95.12 248 GLN B O 1
ATOM 4165 N N . VAL B 1 249 ? -20.484 17.094 18.328 1 96.12 249 VAL B N 1
ATOM 4166 C CA . VAL B 1 249 ? -20.938 16.641 17 1 96.12 249 VAL B CA 1
ATOM 4167 C C . VAL B 1 249 ? -21 15.117 16.969 1 96.12 249 VAL B C 1
ATOM 4169 O O . VAL B 1 249 ? -20.516 14.445 17.891 1 96.12 249 VAL B O 1
ATOM 4172 N N . ASP B 1 250 ? -21.672 14.547 16 1 94.94 250 ASP B N 1
ATOM 4173 C CA . ASP B 1 250 ? -21.641 13.109 15.773 1 94.94 250 ASP B CA 1
ATOM 4174 C C . ASP B 1 250 ? -20.344 12.68 15.094 1 94.94 250 ASP B C 1
ATOM 4176 O O . ASP B 1 250 ? -20.156 12.898 13.898 1 94.94 250 ASP B O 1
ATOM 4180 N N . GLU B 1 251 ? -19.469 12.078 15.844 1 92.19 251 GLU B N 1
ATOM 4181 C CA . GLU B 1 251 ? -18.156 11.688 15.336 1 92.19 251 GLU B CA 1
ATOM 4182 C C . GLU B 1 251 ? -18.266 10.461 14.438 1 92.19 251 GLU B C 1
ATOM 4184 O O . GLU B 1 251 ? -18.797 9.422 14.844 1 92.19 251 GLU B O 1
ATOM 4189 N N . VAL B 1 252 ? -17.812 10.57 13.242 1 91 252 VAL B N 1
ATOM 4190 C CA . VAL B 1 252 ? -17.766 9.492 12.258 1 91 252 VAL B CA 1
ATOM 4191 C C . VAL B 1 252 ? -16.344 8.969 12.117 1 91 252 VAL B C 1
ATOM 4193 O O . VAL B 1 252 ? -16.109 7.758 12.141 1 91 252 VAL B O 1
ATOM 4196 N N . ASP B 1 253 ? -15.391 9.844 12.023 1 90.62 253 ASP B N 1
ATOM 4197 C CA . ASP B 1 253 ? -13.977 9.531 11.836 1 90.62 253 ASP B CA 1
ATOM 4198 C C . ASP B 1 253 ? -13.086 10.633 12.398 1 90.62 253 ASP B C 1
ATOM 4200 O O . ASP B 1 253 ? -13.023 11.734 11.836 1 90.62 253 ASP B O 1
ATOM 4204 N N . PRO B 1 254 ? -12.352 10.375 13.406 1 89.88 254 PRO B N 1
ATOM 4205 C CA . PRO B 1 254 ? -11.555 11.422 14.047 1 89.88 254 PRO B CA 1
ATOM 4206 C C . PRO B 1 254 ? -10.258 11.727 13.305 1 89.88 254 PRO B C 1
ATOM 4208 O O . PRO B 1 254 ? -9.5 12.609 13.703 1 89.88 254 PRO B O 1
ATOM 4211 N N . THR B 1 255 ? -9.969 11.039 12.258 1 88.94 255 THR B N 1
ATOM 4212 C CA . THR B 1 255 ? -8.695 11.164 11.555 1 88.94 255 THR B CA 1
ATOM 4213 C C . THR B 1 255 ? -8.508 12.586 11.039 1 88.94 255 THR B C 1
ATOM 4215 O O . THR B 1 255 ? -9.359 13.117 10.32 1 88.94 255 THR B O 1
ATOM 4218 N N . GLY B 1 256 ? -7.418 13.203 11.422 1 92.69 256 GLY B N 1
ATOM 4219 C CA . GLY B 1 256 ? -7.008 14.5 10.898 1 92.69 256 GLY B CA 1
ATOM 4220 C C . GLY B 1 256 ? -7.613 15.664 11.656 1 92.69 256 GLY B C 1
ATOM 4221 O O . GLY B 1 256 ? -7.336 16.828 11.344 1 92.69 256 GLY B O 1
ATOM 4222 N N . ALA B 1 257 ? -8.445 15.391 12.688 1 95.12 257 ALA B N 1
ATOM 4223 C CA . ALA B 1 257 ? -9.117 16.453 13.438 1 95.12 257 ALA B CA 1
ATOM 4224 C C . ALA B 1 257 ? -8.102 17.438 14.023 1 95.12 257 ALA B C 1
ATOM 4226 O O . ALA B 1 257 ? -8.289 18.656 13.945 1 95.12 257 ALA B O 1
ATOM 4227 N N . GLY B 1 258 ? -7.039 16.859 14.625 1 96.44 258 GLY B N 1
ATOM 4228 C CA . GLY B 1 258 ? -5.992 17.719 15.172 1 96.44 258 GLY B CA 1
ATOM 4229 C C . GLY B 1 258 ? -5.27 18.531 14.109 1 96.44 258 GLY B C 1
ATOM 4230 O O . GLY B 1 258 ? -4.898 19.672 14.352 1 96.44 258 GLY B O 1
ATOM 4231 N N . ASP B 1 259 ? -5.062 17.969 12.961 1 97.94 259 ASP B N 1
ATOM 4232 C CA . ASP B 1 259 ? -4.414 18.656 11.852 1 97.94 259 ASP B CA 1
ATOM 4233 C C . ASP B 1 259 ? -5.289 19.797 11.328 1 97.94 259 ASP B C 1
ATOM 4235 O O . ASP B 1 259 ? -4.785 20.875 10.992 1 97.94 259 ASP B O 1
ATOM 4239 N N . CYS B 1 260 ? -6.594 19.5 11.258 1 98.19 260 CYS B N 1
ATOM 4240 C CA . CYS B 1 260 ? -7.543 20.531 10.852 1 98.19 260 CYS B CA 1
ATOM 4241 C C . CYS B 1 260 ? -7.543 21.688 11.844 1 98.19 260 CYS B C 1
ATOM 4243 O O . CYS B 1 260 ? -7.578 22.859 11.445 1 98.19 260 CYS B O 1
ATOM 4245 N N . PHE B 1 261 ? -7.535 21.312 13.117 1 98.56 261 PHE B N 1
ATOM 4246 C CA . PHE B 1 261 ? -7.414 22.328 14.164 1 98.56 261 PHE B CA 1
ATOM 4247 C C . PHE B 1 261 ? -6.176 23.188 13.945 1 98.56 261 PHE B C 1
ATOM 4249 O O . PHE B 1 261 ? -6.27 24.422 13.914 1 98.56 261 PHE B O 1
ATOM 4256 N N . GLY B 1 262 ? -5.043 22.531 13.766 1 98.75 262 GLY B N 1
ATOM 4257 C CA . GLY B 1 262 ? -3.785 23.234 13.586 1 98.75 262 GLY B CA 1
ATOM 4258 C C . GLY B 1 262 ? -3.775 24.141 12.367 1 98.75 262 GLY B C 1
ATOM 4259 O O . GLY B 1 262 ? -3.357 25.297 12.445 1 98.75 262 GLY B O 1
ATOM 4260 N N . GLY B 1 263 ? -4.242 23.594 11.234 1 98.88 263 GLY B N 1
ATOM 4261 C CA . GLY B 1 263 ? -4.312 24.391 10.016 1 98.88 263 GLY B CA 1
ATOM 4262 C C . GLY B 1 263 ? -5.172 25.625 10.156 1 98.88 263 GLY B C 1
ATOM 4263 O O . GLY B 1 263 ? -4.801 26.703 9.68 1 98.88 263 GLY B O 1
ATOM 4264 N N . THR B 1 264 ? -6.293 25.484 10.805 1 98.88 264 THR B N 1
ATOM 4265 C CA . THR B 1 264 ? -7.203 26.609 11.008 1 98.88 264 THR B CA 1
ATOM 4266 C C . THR B 1 264 ? -6.59 27.641 11.953 1 98.88 264 THR B C 1
ATOM 4268 O O . THR B 1 264 ? -6.676 28.844 11.695 1 98.88 264 THR B O 1
ATOM 4271 N N . LEU B 1 265 ? -5.996 27.172 13.008 1 98.81 265 LEU B N 1
ATOM 4272 C CA . LEU B 1 265 ? -5.391 28.062 13.984 1 98.81 265 LEU B CA 1
ATOM 4273 C C . LEU B 1 265 ? -4.305 28.922 13.336 1 98.81 265 LEU B C 1
ATOM 4275 O O . LEU B 1 265 ? -4.328 30.156 13.438 1 98.81 265 LEU B O 1
ATOM 4279 N N . VAL B 1 266 ? -3.383 28.297 12.641 1 98.88 266 VAL B N 1
ATOM 4280 C CA . VAL B 1 266 ? -2.238 29 12.062 1 98.88 266 VAL B CA 1
ATOM 4281 C C . VAL B 1 266 ? -2.709 29.938 10.961 1 98.88 266 VAL B C 1
ATOM 4283 O O . VAL B 1 266 ? -2.238 31.078 10.852 1 98.88 266 VAL B O 1
ATOM 4286 N N . ALA B 1 267 ? -3.641 29.469 10.148 1 98.81 267 ALA B N 1
ATOM 4287 C CA . ALA B 1 267 ? -4.188 30.344 9.117 1 98.81 267 ALA B CA 1
ATOM 4288 C C . ALA B 1 267 ? -4.863 31.562 9.727 1 98.81 267 ALA B C 1
ATOM 4290 O O . ALA B 1 267 ? -4.742 32.656 9.203 1 98.81 267 ALA B O 1
ATOM 4291 N N . SER B 1 268 ? -5.602 31.375 10.789 1 98.44 268 SER B N 1
ATOM 4292 C CA . SER B 1 268 ? -6.266 32.469 11.477 1 98.44 268 SER B CA 1
ATOM 4293 C C . SER B 1 268 ? -5.25 33.469 12.039 1 98.44 268 SER B C 1
ATOM 4295 O O . SER B 1 268 ? -5.43 34.688 11.93 1 98.44 268 SER B O 1
ATOM 4297 N N . LEU B 1 269 ? -4.195 32.938 12.602 1 98.25 269 LEU B N 1
ATOM 4298 C CA . LEU B 1 269 ? -3.152 33.812 13.156 1 98.25 269 LEU B CA 1
ATOM 4299 C C . LEU B 1 269 ? -2.471 34.594 12.055 1 98.25 269 LEU B C 1
ATOM 4301 O O . LEU B 1 269 ? -2.184 35.781 12.227 1 98.25 269 LEU B O 1
ATOM 4305 N N . VAL B 1 270 ? -2.195 33.969 10.938 1 98.06 270 VAL B N 1
ATOM 4306 C CA . VAL B 1 270 ? -1.592 34.625 9.781 1 98.06 270 VAL B CA 1
ATOM 4307 C C . VAL B 1 270 ? -2.494 35.75 9.305 1 98.06 270 VAL B C 1
ATOM 4309 O O . VAL B 1 270 ? -2.006 36.812 8.875 1 98.06 270 VAL B O 1
ATOM 4312 N N . ALA B 1 271 ? -3.756 35.562 9.469 1 97.25 271 ALA B N 1
ATOM 4313 C CA . ALA B 1 271 ? -4.734 36.562 9.039 1 97.25 271 ALA B CA 1
ATOM 4314 C C . ALA B 1 271 ? -4.91 37.656 10.086 1 97.25 271 ALA B C 1
ATOM 4316 O O . ALA B 1 271 ? -5.684 38.594 9.891 1 97.25 271 ALA B O 1
ATOM 4317 N N . GLY B 1 272 ? -4.305 37.5 11.227 1 97 272 GLY B N 1
ATOM 4318 C CA . GLY B 1 272 ? -4.348 38.531 12.258 1 97 272 GLY B CA 1
ATOM 4319 C C . GLY B 1 272 ? -5.535 38.375 13.195 1 97 272 GLY B C 1
ATOM 4320 O O . GLY B 1 272 ? -5.883 39.312 13.898 1 97 272 GLY B O 1
ATOM 4321 N N . VAL B 1 273 ? -6.105 37.25 13.234 1 96.12 273 VAL B N 1
ATOM 4322 C CA . VAL B 1 273 ? -7.258 36.969 14.086 1 96.12 273 VAL B CA 1
ATOM 4323 C C . VAL B 1 273 ? -6.805 36.812 15.539 1 96.12 273 VAL B C 1
ATOM 4325 O O . VAL B 1 273 ? -5.793 36.188 15.812 1 96.12 273 VAL B O 1
ATOM 4328 N N . PRO B 1 274 ? -7.527 37.5 16.484 1 96.44 274 PRO B N 1
ATOM 4329 C CA . PRO B 1 274 ? -7.176 37.312 17.891 1 96.44 274 PRO B CA 1
ATOM 4330 C C . PRO B 1 274 ? -7.227 35.875 18.344 1 96.44 274 PRO B C 1
ATOM 4332 O O . PRO B 1 274 ? -8.062 35.094 17.844 1 96.44 274 PRO B O 1
ATOM 4335 N N . ILE B 1 275 ? -6.414 35.531 19.312 1 97.44 275 ILE B N 1
ATOM 4336 C CA . ILE B 1 275 ? -6.16 34.125 19.703 1 97.44 275 ILE B CA 1
ATOM 4337 C C . ILE B 1 275 ? -7.453 33.5 20.188 1 97.44 275 ILE B C 1
ATOM 4339 O O . ILE B 1 275 ? -7.691 32.312 19.938 1 97.44 275 ILE B O 1
ATOM 4343 N N . ASP B 1 276 ? -8.312 34.188 20.875 1 95.94 276 ASP B N 1
ATOM 4344 C CA . ASP B 1 276 ? -9.555 33.625 21.391 1 95.94 276 ASP B CA 1
ATOM 4345 C C . ASP B 1 276 ? -10.5 33.219 20.25 1 95.94 276 ASP B C 1
ATOM 4347 O O . ASP B 1 276 ? -11.125 32.188 20.281 1 95.94 276 ASP B O 1
ATOM 4351 N N . VAL B 1 277 ? -10.555 34.094 19.234 1 96.25 277 VAL B N 1
ATOM 4352 C CA . VAL B 1 277 ? -11.375 33.812 18.062 1 96.25 277 VAL B CA 1
ATOM 4353 C C . VAL B 1 277 ? -10.742 32.688 17.234 1 96.25 277 VAL B C 1
ATOM 4355 O O . VAL B 1 277 ? -11.445 31.812 16.75 1 96.25 277 VAL B O 1
ATOM 4358 N N . ALA B 1 278 ? -9.422 32.719 17.078 1 97.88 278 ALA B N 1
ATOM 4359 C CA . ALA B 1 278 ? -8.695 31.688 16.344 1 97.88 278 ALA B CA 1
ATOM 4360 C C . ALA B 1 278 ? -8.945 30.312 16.953 1 97.88 278 ALA B C 1
ATOM 4362 O O . ALA B 1 278 ? -9.117 29.328 16.234 1 97.88 278 ALA B O 1
ATOM 4363 N N . LEU B 1 279 ? -9 30.234 18.281 1 98.19 279 LEU B N 1
ATOM 4364 C CA . LEU B 1 279 ? -9.25 28.969 18.984 1 98.19 279 LEU B CA 1
ATOM 4365 C C . LEU B 1 279 ? -10.648 28.453 18.672 1 98.19 279 LEU B C 1
ATOM 4367 O O . LEU B 1 279 ? -10.836 27.266 18.422 1 98.19 279 LEU B O 1
ATOM 4371 N N . ARG B 1 280 ? -11.602 29.344 18.703 1 97.62 280 ARG B N 1
ATOM 4372 C CA . ARG B 1 280 ? -12.977 28.938 18.422 1 97.62 280 ARG B CA 1
ATOM 4373 C C . ARG B 1 280 ? -13.109 28.406 17.016 1 97.62 280 ARG B C 1
ATOM 4375 O O . ARG B 1 280 ? -13.766 27.391 16.781 1 97.62 280 ARG B O 1
ATOM 4382 N N . ARG B 1 281 ? -12.484 29.094 16.078 1 97.94 281 ARG B N 1
ATOM 4383 C CA . ARG B 1 281 ? -12.5 28.656 14.688 1 97.94 281 ARG B CA 1
ATOM 4384 C C . ARG B 1 281 ? -11.82 27.297 14.539 1 97.94 281 ARG B C 1
ATOM 4386 O O . ARG B 1 281 ? -12.305 26.422 13.82 1 97.94 281 ARG B O 1
ATOM 4393 N N . ALA B 1 282 ? -10.68 27.141 15.211 1 98.62 282 ALA B N 1
ATOM 4394 C CA . ALA B 1 282 ? -9.93 25.891 15.141 1 98.62 282 ALA B CA 1
ATOM 4395 C C . ALA B 1 282 ? -10.734 24.734 15.727 1 98.62 282 ALA B C 1
ATOM 4397 O O . ALA B 1 282 ? -10.773 23.641 15.141 1 98.62 282 ALA B O 1
ATOM 4398 N N . ASN B 1 283 ? -11.375 24.953 16.875 1 98.31 283 ASN B N 1
ATOM 4399 C CA . ASN B 1 283 ? -12.25 23.938 17.469 1 98.31 283 ASN B CA 1
ATOM 4400 C C . ASN B 1 283 ? -13.391 23.562 16.516 1 98.31 283 ASN B C 1
ATOM 4402 O O . ASN B 1 283 ? -13.758 22.406 16.422 1 98.31 283 ASN B O 1
ATOM 4406 N N . ALA B 1 284 ? -13.953 24.562 15.883 1 98.06 284 ALA B N 1
ATOM 4407 C CA . ALA B 1 284 ? -15.039 24.328 14.93 1 98.06 284 ALA B CA 1
ATOM 4408 C C . ALA B 1 284 ? -14.555 23.469 13.758 1 98.06 284 ALA B C 1
ATOM 4410 O O . ALA B 1 284 ? -15.234 22.531 13.352 1 98.06 284 ALA B O 1
ATOM 4411 N N . ALA B 1 285 ? -13.422 23.797 13.227 1 98.31 285 ALA B N 1
ATOM 4412 C CA . ALA B 1 285 ? -12.859 23.047 12.117 1 98.31 285 ALA B CA 1
ATOM 4413 C C . ALA B 1 285 ? -12.617 21.594 12.508 1 98.31 285 ALA B C 1
ATOM 4415 O O . ALA B 1 285 ? -12.922 20.672 11.742 1 98.31 285 ALA B O 1
ATOM 4416 N N . GLY B 1 286 ? -11.977 21.375 13.703 1 98 286 GLY B N 1
ATOM 4417 C CA . GLY B 1 286 ? -11.805 20.031 14.195 1 98 286 GLY B CA 1
ATOM 4418 C C . GLY B 1 286 ? -13.117 19.266 14.344 1 98 286 GLY B C 1
ATOM 4419 O O . GLY B 1 286 ? -13.203 18.094 13.977 1 98 286 GLY B O 1
ATOM 4420 N N . ALA B 1 287 ? -14.109 19.938 14.852 1 97.75 287 ALA B N 1
ATOM 4421 C CA . ALA B 1 287 ? -15.43 19.344 15.047 1 97.75 287 ALA B CA 1
ATOM 4422 C C . ALA B 1 287 ? -16.062 18.969 13.703 1 97.75 287 ALA B C 1
ATOM 4424 O O . ALA B 1 287 ? -16.656 17.891 13.578 1 97.75 287 ALA B O 1
ATOM 4425 N N . ILE B 1 288 ? -15.969 19.828 12.719 1 97.81 288 ILE B N 1
ATOM 4426 C CA . ILE B 1 288 ? -16.5 19.547 11.391 1 97.81 288 ILE B CA 1
ATOM 4427 C C . ILE B 1 288 ? -15.773 18.359 10.781 1 97.81 288 ILE B C 1
ATOM 4429 O O . ILE B 1 288 ? -16.391 17.469 10.188 1 97.81 288 ILE B O 1
ATOM 4433 N N . ALA B 1 289 ? -14.461 18.312 10.969 1 97.44 289 ALA B N 1
ATOM 4434 C CA . ALA B 1 289 ? -13.617 17.281 10.359 1 97.44 289 ALA B CA 1
ATOM 4435 C C . ALA B 1 289 ? -14.062 15.891 10.797 1 97.44 289 ALA B C 1
ATOM 4437 O O . ALA B 1 289 ? -14.102 14.969 9.977 1 97.44 289 ALA B O 1
ATOM 4438 N N . VAL B 1 290 ? -14.453 15.672 12.039 1 95.75 290 VAL B N 1
ATOM 4439 C CA . VAL B 1 290 ? -14.703 14.336 12.57 1 95.75 290 VAL B CA 1
ATOM 4440 C C . VAL B 1 290 ? -16.078 13.844 12.109 1 95.75 290 VAL B C 1
ATOM 4442 O O . VAL B 1 290 ? -16.422 12.672 12.305 1 95.75 290 VAL B O 1
ATOM 4445 N N . THR B 1 291 ? -16.891 14.703 11.461 1 96.25 291 THR B N 1
ATOM 4446 C CA . THR B 1 291 ? -18.219 14.312 11.008 1 96.25 291 THR B CA 1
ATOM 4447 C C . THR B 1 291 ? -18.141 13.656 9.625 1 96.25 291 THR B C 1
ATOM 4449 O O . THR B 1 291 ? -19.156 13.172 9.109 1 96.25 291 THR B O 1
ATOM 4452 N N . ARG B 1 292 ? -17.031 13.633 9.039 1 95.12 292 ARG B N 1
ATOM 4453 C CA . ARG B 1 292 ? -16.828 13.047 7.719 1 95.12 292 ARG B CA 1
ATOM 4454 C C . ARG B 1 292 ? -15.812 11.914 7.773 1 95.12 292 ARG B C 1
ATOM 4456 O O . ARG B 1 292 ? -14.828 12 8.516 1 95.12 292 ARG B O 1
ATOM 4463 N N . ARG B 1 293 ? -16 10.914 6.961 1 93.62 293 ARG B N 1
ATOM 4464 C CA . ARG B 1 293 ? -15.078 9.789 6.918 1 93.62 293 ARG B CA 1
ATOM 4465 C C . ARG B 1 293 ? -13.906 10.086 5.984 1 93.62 293 ARG B C 1
ATOM 4467 O O . ARG B 1 293 ? -14.102 10.547 4.859 1 93.62 293 ARG B O 1
ATOM 4474 N N . GLY B 1 294 ? -12.68 9.781 6.527 1 94.25 294 GLY B N 1
ATOM 4475 C CA . GLY B 1 294 ? -11.492 9.859 5.691 1 94.25 294 GLY B CA 1
ATOM 4476 C C . GLY B 1 294 ? -10.719 11.156 5.875 1 94.25 294 GLY B C 1
ATOM 4477 O O . GLY B 1 294 ? -11.32 12.219 6.062 1 94.25 294 GLY B O 1
ATOM 4478 N N . PRO B 1 295 ? -9.461 11.133 5.758 1 94.56 295 PRO B N 1
ATOM 4479 C CA . PRO B 1 295 ? -8.633 12.328 5.883 1 94.56 295 PRO B CA 1
ATOM 4480 C C . PRO B 1 295 ? -8.945 13.375 4.82 1 94.56 295 PRO B C 1
ATOM 4482 O O . PRO B 1 295 ? -9.188 13.031 3.66 1 94.56 295 PRO B O 1
ATOM 4485 N N . MET B 1 296 ? -8.984 14.695 5.156 1 96.12 296 MET B N 1
ATOM 4486 C CA . MET B 1 296 ? -9.141 15.891 4.332 1 96.12 296 MET B CA 1
ATOM 4487 C C . MET B 1 296 ? -10.586 16.047 3.879 1 96.12 296 MET B C 1
ATOM 4489 O O . MET B 1 296 ? -10.977 17.109 3.4 1 96.12 296 MET B O 1
ATOM 4493 N N . GLU B 1 297 ? -11.398 14.953 4.109 1 96.31 297 GLU B N 1
ATOM 4494 C CA . GLU B 1 297 ? -12.773 15.039 3.635 1 96.31 297 GLU B CA 1
ATOM 4495 C C . GLU B 1 297 ? -13.594 16 4.488 1 96.31 297 GLU B C 1
ATOM 4497 O O . GLU B 1 297 ? -14.586 16.562 4.02 1 96.31 297 GLU B O 1
ATOM 4502 N N . GLY B 1 298 ? -13.18 16.188 5.699 1 96.75 298 GLY B N 1
ATOM 4503 C CA . GLY B 1 298 ? -13.898 17.078 6.598 1 96.75 298 GLY B CA 1
ATOM 4504 C C . GLY B 1 298 ? -13.273 18.469 6.691 1 96.75 298 GLY B C 1
ATOM 4505 O O . GLY B 1 298 ? -13.727 19.297 7.473 1 96.75 298 GLY B O 1
ATOM 4506 N N . ASN B 1 299 ? -12.117 18.625 5.977 1 98.5 299 ASN B N 1
ATOM 4507 C CA . ASN B 1 299 ? -11.555 19.969 5.945 1 98.5 299 ASN B CA 1
ATOM 4508 C C . ASN B 1 299 ? -12.586 21 5.473 1 98.5 299 ASN B C 1
ATOM 4510 O O . ASN B 1 299 ? -13.391 20.703 4.59 1 98.5 299 ASN B O 1
ATOM 4514 N N . SER B 1 300 ? -12.555 22.188 6.031 1 98.44 300 SER B N 1
ATOM 4515 C CA . SER B 1 300 ? -13.633 23.156 5.836 1 98.44 300 SER B CA 1
ATOM 4516 C C . SER B 1 300 ? -13.086 24.531 5.488 1 98.44 300 SER B C 1
ATOM 4518 O O . SER B 1 300 ? -12.008 24.906 5.945 1 98.44 300 SER B O 1
ATOM 4520 N N . GLY B 1 301 ? -13.852 25.234 4.711 1 98.06 301 GLY B N 1
ATOM 4521 C CA . GLY B 1 301 ? -13.508 26.609 4.391 1 98.06 301 GLY B CA 1
ATOM 4522 C C . GLY B 1 301 ? -14.008 27.609 5.426 1 98.06 301 GLY B C 1
ATOM 4523 O O . GLY B 1 301 ? -14.68 27.219 6.383 1 98.06 301 GLY B O 1
ATOM 4524 N N . ALA B 1 302 ? -13.648 28.828 5.211 1 96.88 302 ALA B N 1
ATOM 4525 C CA . ALA B 1 302 ? -13.992 29.906 6.148 1 96.88 302 ALA B CA 1
ATOM 4526 C C . ALA B 1 302 ? -15.5 30.047 6.289 1 96.88 302 ALA B C 1
ATOM 4528 O O . ALA B 1 302 ? -16.016 30.188 7.402 1 96.88 302 ALA B O 1
ATOM 4529 N N . ALA B 1 303 ? -16.172 29.922 5.188 1 96.69 303 ALA B N 1
ATOM 4530 C CA . ALA B 1 303 ? -17.625 30.109 5.199 1 96.69 303 ALA B CA 1
ATOM 4531 C C . ALA B 1 303 ? -18.312 28.969 5.973 1 96.69 303 ALA B C 1
ATOM 4533 O O . ALA B 1 303 ? -19.297 29.203 6.684 1 96.69 303 ALA B O 1
ATOM 4534 N N . GLU B 1 304 ? -17.859 27.797 5.801 1 97.12 304 GLU B N 1
ATOM 4535 C CA . GLU B 1 304 ? -18.406 26.641 6.512 1 97.12 304 GLU B CA 1
ATOM 4536 C C . GLU B 1 304 ? -18.188 26.766 8.016 1 97.12 304 GLU B C 1
ATOM 4538 O O . GLU B 1 304 ? -19.094 26.469 8.805 1 97.12 304 GLU B O 1
ATOM 4543 N N . ILE B 1 305 ? -17.031 27.219 8.383 1 97.81 305 ILE B N 1
ATOM 4544 C CA . ILE B 1 305 ? -16.703 27.391 9.797 1 97.81 305 ILE B CA 1
ATOM 4545 C C . ILE B 1 305 ? -17.562 28.5 10.398 1 97.81 305 ILE B C 1
ATOM 4547 O O . ILE B 1 305 ? -18.109 28.344 11.492 1 97.81 305 ILE B O 1
ATOM 4551 N N . ASP B 1 306 ? -17.719 29.562 9.641 1 96.19 306 ASP B N 1
ATOM 4552 C CA . ASP B 1 306 ? -18.547 30.672 10.109 1 96.19 306 ASP B CA 1
ATOM 4553 C C . ASP B 1 306 ? -20 30.219 10.297 1 96.19 306 ASP B C 1
ATOM 4555 O O . ASP B 1 306 ? -20.641 30.578 11.289 1 96.19 306 ASP B O 1
ATOM 4559 N N . ARG B 1 307 ? -20.484 29.484 9.375 1 96.38 307 ARG B N 1
ATOM 4560 C CA . ARG B 1 307 ? -21.844 28.984 9.469 1 96.38 307 ARG B CA 1
ATOM 4561 C C . ARG B 1 307 ? -22.016 28.047 10.664 1 96.38 307 ARG B C 1
ATOM 4563 O O . ARG B 1 307 ? -23 28.125 11.391 1 96.38 307 ARG B O 1
ATOM 4570 N N . PHE B 1 308 ? -21.125 27.234 10.844 1 97.25 308 PHE B N 1
ATOM 4571 C CA . PHE B 1 308 ? -21.109 26.297 11.961 1 97.25 308 PHE B CA 1
ATOM 4572 C C . PHE B 1 308 ? -21.188 27.031 13.297 1 97.25 308 PHE B C 1
ATOM 4574 O O . PHE B 1 308 ? -21.969 26.656 14.18 1 97.25 308 PHE B O 1
ATOM 4581 N N . LEU B 1 309 ? -20.391 28.094 13.398 1 96.44 309 LEU B N 1
ATOM 4582 C CA . LEU B 1 309 ? -20.328 28.891 14.625 1 96.44 309 LEU B CA 1
ATOM 4583 C C . LEU B 1 309 ? -21.609 29.703 14.805 1 96.44 309 LEU B C 1
ATOM 4585 O O . LEU B 1 309 ? -22.172 29.75 15.898 1 96.44 309 LEU B O 1
ATOM 4589 N N . THR B 1 310 ? -22.078 30.266 13.711 1 94.62 310 THR B N 1
ATOM 4590 C CA . THR B 1 310 ? -23.281 31.094 13.773 1 94.62 310 THR B CA 1
ATOM 4591 C C . THR B 1 310 ? -24.5 30.25 14.172 1 94.62 310 THR B C 1
ATOM 4593 O O . THR B 1 310 ? -25.328 30.703 14.953 1 94.62 310 THR B O 1
ATOM 4596 N N . GLU B 1 311 ? -24.594 29.109 13.641 1 94.62 311 GLU B N 1
ATOM 4597 C CA . GLU B 1 311 ? -25.703 28.219 13.938 1 94.62 311 GLU B CA 1
ATOM 4598 C C . GLU B 1 311 ? -25.703 27.812 15.414 1 94.62 311 GLU B C 1
ATOM 4600 O O . GLU B 1 311 ? -26.719 27.375 15.945 1 94.62 311 GLU B O 1
ATOM 4605 N N . ARG B 1 312 ? -24.703 28 16.109 1 93.06 312 ARG B N 1
ATOM 4606 C CA . ARG B 1 312 ? -24.578 27.609 17.516 1 93.06 312 ARG B CA 1
ATOM 4607 C C . ARG B 1 312 ? -24.531 28.844 18.406 1 93.06 312 ARG B C 1
ATOM 4609 O O . ARG B 1 312 ? -24.188 28.75 19.594 1 93.06 312 ARG B O 1
ATOM 4616 N N . GLY B 1 313 ? -24.734 29.984 17.844 1 88.94 313 GLY B N 1
ATOM 4617 C CA . GLY B 1 313 ? -24.922 31.219 18.609 1 88.94 313 GLY B CA 1
ATOM 4618 C C . GLY B 1 313 ? -23.625 31.938 18.891 1 88.94 313 GLY B C 1
ATOM 4619 O O . GLY B 1 313 ? -23.547 32.781 19.797 1 88.94 313 GLY B O 1
ATOM 4620 N N . ILE B 1 314 ? -22.562 31.5 18.266 1 86.81 314 ILE B N 1
ATOM 4621 C CA . ILE B 1 314 ? -21.281 32.156 18.469 1 86.81 314 ILE B CA 1
ATOM 4622 C C . ILE B 1 314 ? -21.078 33.219 17.375 1 86.81 314 ILE B C 1
ATOM 4624 O O . ILE B 1 314 ? -21.141 32.906 16.188 1 86.81 314 ILE B O 1
ATOM 4628 N N . ALA B 1 315 ? -20.922 34.406 17.781 1 75.88 315 ALA B N 1
ATOM 4629 C CA . ALA B 1 315 ? -20.75 35.531 16.844 1 75.88 315 ALA B CA 1
ATOM 4630 C C . ALA B 1 315 ? -19.391 35.438 16.141 1 75.88 315 ALA B C 1
ATOM 4632 O O . ALA B 1 315 ? -18.375 35.156 16.781 1 75.88 315 ALA B O 1
ATOM 4633 N N . CYS B 1 316 ? -19.312 35.438 14.852 1 68.88 316 CYS B N 1
ATOM 4634 C CA . CYS B 1 316 ? -18.078 35.5 14.062 1 68.88 316 CYS B CA 1
ATOM 4635 C C . CYS B 1 316 ? -17.828 36.906 13.555 1 68.88 316 CYS B C 1
ATOM 4637 O O . CYS B 1 316 ? -18.578 37.406 12.727 1 68.88 316 CYS B O 1
ATOM 4639 N N . PRO B 1 317 ? -16.906 37.594 14.242 1 58.12 317 PRO B N 1
ATOM 4640 C CA . PRO B 1 317 ? -16.703 38.938 13.75 1 58.12 317 PRO B CA 1
ATOM 4641 C C . PRO B 1 317 ? -16.156 38.969 12.32 1 58.12 317 PRO B C 1
ATOM 4643 O O . PRO B 1 317 ? -15.43 38.062 11.906 1 58.12 317 PRO B O 1
ATOM 4646 N N . ALA B 1 318 ? -16.719 39.812 11.477 1 50.5 318 ALA B N 1
ATOM 4647 C CA . ALA B 1 318 ? -16.234 40.031 10.109 1 50.5 318 ALA B CA 1
ATOM 4648 C C . ALA B 1 318 ? -14.773 40.438 10.102 1 50.5 318 ALA B C 1
ATOM 4650 O O . ALA B 1 318 ? -14.297 41.094 11.031 1 50.5 318 ALA B O 1
#

Organism: NCBI:txid488447

Solvent-accessible surface area (backbone atoms only — not comparable to full-atom values): 30721 Å² total; per-residue (Å²): 117,15,38,30,33,37,54,35,36,36,29,30,30,33,36,45,70,44,76,56,44,66,51,68,49,61,39,53,27,38,27,48,24,46,29,35,65,48,42,30,16,44,40,18,15,12,39,58,66,36,42,26,32,38,25,26,17,24,8,82,45,57,56,23,50,28,33,54,50,52,37,43,73,40,48,29,41,57,85,38,45,42,73,39,101,32,47,44,11,38,35,36,40,25,35,37,80,88,66,47,75,47,78,50,64,36,49,84,57,18,11,26,48,64,27,28,39,85,51,51,53,70,72,55,32,42,71,22,50,30,33,45,42,39,42,71,30,38,76,41,74,40,29,38,41,18,49,50,44,42,53,51,43,23,55,74,56,68,20,41,28,34,35,32,46,70,73,49,82,86,53,62,76,38,65,70,33,51,56,48,50,53,51,47,59,59,63,15,27,33,38,45,37,39,72,83,41,47,38,79,80,67,43,89,64,59,66,68,59,46,49,52,50,49,52,70,71,26,88,55,38,55,33,40,38,41,43,48,67,85,70,12,37,37,37,36,43,94,85,48,74,42,69,30,70,41,62,92,65,73,76,67,24,66,56,52,17,69,27,24,20,49,12,34,31,52,35,28,48,75,72,65,44,56,68,60,59,20,44,42,50,9,35,44,32,19,42,49,13,11,54,23,71,52,39,59,62,18,52,50,35,54,66,56,44,46,49,58,36,45,76,70,73,41,86,71,83,129,117,15,36,32,31,37,54,34,37,36,27,30,30,32,36,44,69,44,74,57,44,66,53,68,48,63,41,53,26,38,28,48,24,46,29,36,66,50,44,32,15,44,39,18,15,13,38,56,67,39,41,26,33,38,25,27,18,23,9,82,45,57,56,23,49,29,35,54,50,51,36,43,74,40,49,29,40,57,85,40,44,44,74,37,102,31,45,42,11,38,34,37,40,26,36,37,81,88,69,48,73,46,77,51,64,39,47,86,58,18,12,26,47,65,26,29,40,85,51,51,53,69,72,57,32,41,73,23,51,30,34,45,40,40,41,70,31,37,76,42,73,42,28,38,42,17,51,50,44,42,53,53,42,22,54,74,56,69,21,40,26,34,33,31,46,68,73,49,82,85,54,61,79,38,64,69,32,51,55,48,51,52,52,47,61,58,62,15,26,34,40,48,36,39,73,83,40,47,38,78,78,66,42,90,65,59,66,69,59,48,50,52,49,48,52,70,72,27,86,55,37,55,33,39,39,41,42,48,67,87,68,13,37,37,38,35,44,95,85,48,75,42,71,30,70,42,61,93,67,73,75,66,24,66,56,52,16,69,26,23,20,49,13,35,30,54,35,29,46,76,72,65,43,55,68,60,57,19,44,41,52,9,36,44,32,20,42,48,14,12,53,24,71,53,39,58,60,19,53,50,34,55,67,55,42,46,49,57,37,47,78,70,73,39,86,72,83,130

InterPro domains:
  IPR011611 Carbohydrate kinase PfkB [PF00294] (3-297)
  IPR029056 Ribokinase-like [G3DSA:3.40.1190.20] (1-312)
  IPR029056 Ribokinase-like [SSF53613] (1-309)
  IPR050306 PfkB Carbohydrate Kinase [PTHR43085] (4-308)

Nearest PDB structures (foldseek):
  2v78-assembly1_A  TM=9.199E-01  e=4.504E-27  Saccharolobus solfataricus
  3lki-assembly2_B  TM=8.726E-01  e=1.866E-26  Xylella fastidiosa Temecula1
  4du5-assembly2_C  TM=9.057E-01  e=3.373E-26  Polaromon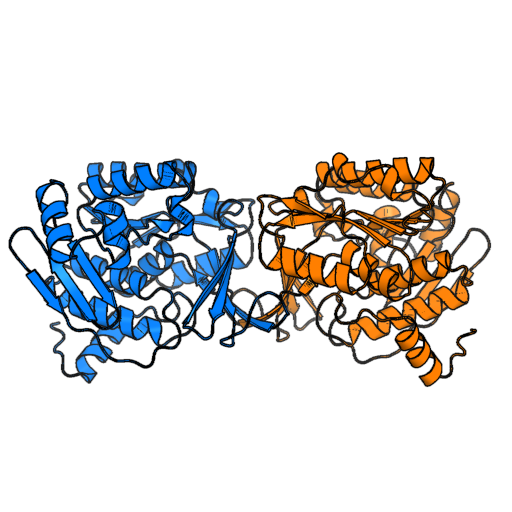as sp. JS666
  4du5-assembly1_A  TM=8.997E-01  e=6.097E-26  Polaromonas sp. JS666
  6znx-assembly2_B  TM=8.444E-01  e=1.170E-25  Thermus sp. 2.9

Secondary structure (DSSP, 8-state):
--SEEEE---EEEEEESSTT--SSS-EEEEEEEEE-HHHHHHHHHHHTT--EEEEEEEESSHHHHHHHHHHHHTTEEEEEEEEESSPPEEEEEEE-TTS-EEEEE--TTSGGGG--GGGS-GGGGTT-SEEEEEGGG-SSHHHHHHHHHHHHHHHHHT-EEEEE----GGGGG-HHHHHHHHHHHHH-SEE--BTTTHHHHH-SS-HHHHHHHHHHH-TT--EEEEE-GGG-EEEE-SS-EEEE-------S--TTHHHHHHHHHHHHHHTT--HHHHHHHHHHHHHHHTTSSSTTTT---HHHHHHHHHTTT-----/--SEEEE---EEEEEESSTT--SSS-EEEEEEEEE-HHHHHHHHHHHTT--EEEEEEEESSHHHHHHHHHHHHTTEEEEEEEEESSPPEEEEEEE-TTS-EEEEEE-TTSGGGG--GGGS-GGGGTT-SEEEEEGGG-SSHHHHHHHHHHHHHHHHHT-EEEEE----GGGGG-HHHHHHHHHHHHH-SEE--BTTTHHHHH-SS-HHHHHHHHHHH-TT--EEEEE-GGG-EEEE-SS-EEEE-------S--TTHHHHHHHHHHHHHHTT--HHHHHHHHHHHHHHHTTSSSTTTT---HHHHHHHHHTTT-----

Foldseek 3Di:
DFQEEEEFAKAFEWEFPDAADDDPDDGDIDDRFTDDLRLLLQLLLLLQPGAYEYAFEAEPDPGSVVNLVSSVVSHYHDVLYDYDHFHGKYKYWHAYPVGDIDIDIDQCRGRRVVAAQVSDDLVNCQNYAEYEEELVRQQDPRSLRNVVSVLVSCVVSVHFYEYENPDDPVRVVDPSSLVSSQVSLLSGQEYEYEPVCLCSPQNDDDPVVSVQVSLVPRPNHAKYWYQHVQQFIWIDGNPDIETDHADDDPFDAQPNLSSSLNSQLVSCVSVVHDNNLSRLLSRLLSRQQRNDDGRSPSSHYPVVSCVSCVVVPHDDDD/DFQEEEEFAKAFEWEFPDAADDDPDDGDIDDRFTDDLRLLLQLLLLLQPGAYEYAFEAEPDPGSVVNLVSSVVSHYHDVLYDYDHFHGKYKYWHAYPVGDIDIDIDQCRGRRVVAALVSDDLVNCQNYAEYEEELVRQQDPRSLRNSVSVLVSCVVSVHFYEYENPDDPVRVVDPSSLVSSQVSLLSGQEYEYEPVCLCSPQNDDDPVVSVQVSLVPRVNHAKYWYQHVQQFIWIDGNPDIETDHADDDDFDAQPNLSSSLNSQLVSCVSVVHDNNLSRLLSNLLSRQQRNDDGRSPSSHYPVVSCVSCVVVPHDDDD

Sequence (636 aa):
MAEIVVAGELLAEFVAAERGQGFDTPGLFEGPFPSGAPAIFADQAARLGARVAYAGCVGRDAFGDAIVARLERDGVDVARIRRVARPTGTAFVAYRDDGSRSFVFTLSTSAAACVDASDVDTAMFDGCRYFHVMGSSLTSESAIAAVQRGVIEAARAGAKVSFDPNVRPEMLSFRPMRAALDEMLAACHLFLPSEADLPFFCGPQPAERAIAGLLATHPLLERVVLKRGAQGSVAFDRANRAEAAAFQVDEVDPTGAGDCFGGTLVASLVAGVPIDVALRRANAAGAIAVTRRGPMEGNSGAAEIDRFLTERGIACPAMAEIVVAGELLAEFVAAERGQGFDTPGLFEGPFPSGAPAIFADQAARLGARVAYAGCVGRDAFGDAIVARLERDGVDVARIRRVARPTGTAFVAYRDDGSRSFVFTLSTSAAACVDASDVDTAMFDGCRYFHVMGSSLTSESAIAAVQRGVIEAARAGAKVSFDPNVRPEMLSFRPMRAALDEMLAACHLFLPSEADLPFFCGPQPAERAIAGLLATHPLLERVVLKRGAQGSVAFDRANRAEAAAFQVDEVDPTGAGDCFGGTLVASLVAGVPIDVALRRANAAGAIAVTRRGPMEGNSGAAEIDRFLTERGIACPA

Radius of gyration: 28.44 Å; Cα contacts (8 Å, |Δi|>4): 1618; chains: 2; bounding box: 46×82×71 Å

pLDDT: mean 94.38, std 6.94, range [50.12, 98.94]